Protein AF-0000000078282357 (afdb_homodimer)

Structure (mmCIF, N/CA/C/O backbone):
data_AF-0000000078282357-model_v1
#
loop_
_entity.id
_entity.type
_entity.pdbx_description
1 polymer 'Glycerate dehydrogenase'
#
loop_
_atom_site.group_PDB
_atom_site.id
_atom_site.type_symbol
_atom_site.label_atom_id
_atom_site.label_alt_id
_atom_site.label_comp_id
_atom_site.label_asym_id
_atom_site.label_entity_id
_atom_site.label_seq_id
_atom_site.pdbx_PDB_ins_code
_atom_site.Cartn_x
_atom_site.Cartn_y
_atom_site.Cartn_z
_atom_site.occupancy
_atom_site.B_iso_or_equiv
_atom_site.auth_seq_id
_atom_site.auth_comp_id
_atom_site.auth_asym_id
_atom_site.auth_atom_id
_atom_site.pdbx_PDB_model_num
ATOM 1 N N . MET A 1 1 ? 10.227 41.406 14.859 1 95.12 1 MET A N 1
ATOM 2 C CA . MET A 1 1 ? 8.922 40.812 15.125 1 95.12 1 MET A CA 1
ATOM 3 C C . MET A 1 1 ? 9.062 39.625 16.062 1 95.12 1 MET A C 1
ATOM 5 O O . MET A 1 1 ? 10.016 38.844 15.945 1 95.12 1 MET A O 1
ATOM 9 N N . LYS A 1 2 ? 8.281 39.531 17.188 1 98.5 2 LYS A N 1
ATOM 10 C CA . LYS A 1 2 ? 8.266 38.375 18.078 1 98.5 2 LYS A CA 1
ATOM 11 C C . LYS A 1 2 ? 7.277 37.312 17.594 1 98.5 2 LYS A C 1
ATOM 13 O O . LYS A 1 2 ? 6.098 37.594 17.375 1 98.5 2 LYS A O 1
ATOM 18 N N . ILE A 1 3 ? 7.793 36.094 17.359 1 98.81 3 ILE A N 1
ATOM 19 C CA . ILE A 1 3 ? 7.008 35 16.797 1 98.81 3 ILE A CA 1
ATOM 20 C C . ILE A 1 3 ? 6.93 33.844 17.812 1 98.81 3 ILE A C 1
ATOM 22 O O . ILE A 1 3 ? 7.949 33.438 18.359 1 98.81 3 ILE A O 1
ATOM 26 N N . VAL A 1 4 ? 5.738 33.312 18.062 1 98.94 4 VAL A N 1
ATOM 27 C CA . VAL A 1 4 ? 5.555 32.188 18.969 1 98.94 4 VAL A CA 1
ATOM 28 C C . VAL A 1 4 ? 4.828 31.062 18.234 1 98.94 4 VAL A C 1
ATOM 30 O O . VAL A 1 4 ? 3.766 31.266 17.656 1 98.94 4 VAL A O 1
ATOM 33 N N . VAL A 1 5 ? 5.391 29.875 18.188 1 98.88 5 VAL A N 1
ATOM 34 C CA . VAL A 1 5 ? 4.719 28.641 17.797 1 98.88 5 VAL A CA 1
ATOM 35 C C . VAL A 1 5 ? 4.234 27.906 19.047 1 98.88 5 VAL A C 1
ATOM 37 O O . VAL A 1 5 ? 5.043 27.484 19.875 1 98.88 5 VAL A O 1
ATOM 40 N N . LEU A 1 6 ? 2.98 27.672 19.125 1 98.88 6 LEU A N 1
ATOM 41 C CA . LEU A 1 6 ? 2.389 27.188 20.375 1 98.88 6 LEU A CA 1
ATOM 42 C C . LEU A 1 6 ? 2.49 25.672 20.484 1 98.88 6 LEU A C 1
ATOM 44 O O . LEU A 1 6 ? 2.52 25.125 21.594 1 98.88 6 LEU A O 1
ATOM 48 N N . ASP A 1 7 ? 2.547 24.953 19.406 1 98.56 7 ASP A N 1
ATOM 49 C CA . ASP A 1 7 ? 2.557 23.5 19.391 1 98.56 7 ASP A CA 1
ATOM 50 C C . ASP A 1 7 ? 3.232 22.969 18.125 1 98.56 7 ASP A C 1
ATOM 52 O O . ASP A 1 7 ? 2.584 22.344 17.281 1 98.56 7 ASP A O 1
ATOM 56 N N . GLY A 1 8 ? 4.57 23.031 18.109 1 98.31 8 GLY A N 1
ATOM 57 C CA . GLY A 1 8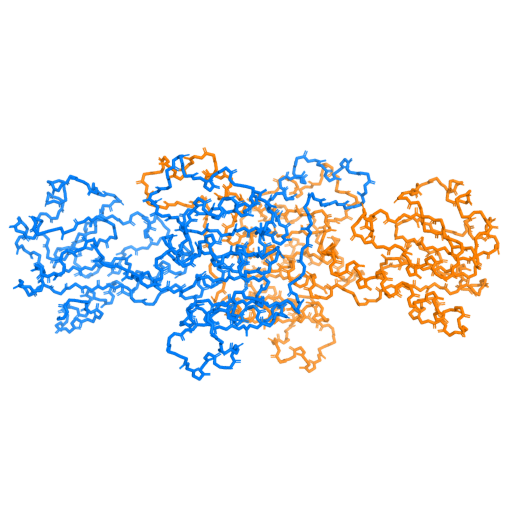 ? 5.328 22.781 16.906 1 98.31 8 GLY A CA 1
ATOM 58 C C . GLY A 1 8 ? 5.773 21.344 16.766 1 98.31 8 GLY A C 1
ATOM 59 O O . GLY A 1 8 ? 6.305 20.938 15.727 1 98.31 8 GLY A O 1
ATOM 60 N N . TYR A 1 9 ? 5.453 20.531 17.734 1 98 9 TYR A N 1
ATOM 61 C CA . TYR A 1 9 ? 6.07 19.203 17.797 1 98 9 TYR A CA 1
ATOM 62 C C . TYR A 1 9 ? 5.648 18.359 16.609 1 98 9 TYR A C 1
ATOM 64 O O . TYR A 1 9 ? 6.488 17.75 15.938 1 98 9 TYR A O 1
ATOM 72 N N . THR A 1 10 ? 4.359 18.25 16.297 1 96.5 10 THR A N 1
ATOM 73 C CA . THR A 1 10 ? 3.877 17.359 15.258 1 96.5 10 THR A CA 1
ATOM 74 C C . THR A 1 10 ? 4.355 17.828 13.883 1 96.5 10 THR A C 1
ATOM 76 O O . THR A 1 10 ? 4.66 17 13.016 1 96.5 10 THR A O 1
ATOM 79 N N . GLU A 1 11 ? 4.48 19.109 13.734 1 97.69 11 GLU A N 1
ATOM 80 C CA . GLU A 1 11 ? 5.02 19.656 12.492 1 97.69 11 GLU A CA 1
ATOM 81 C C . GLU A 1 11 ? 6.508 19.344 12.359 1 97.69 11 GLU A C 1
ATOM 83 O O . GLU A 1 11 ? 6.973 18.953 11.289 1 97.69 11 GLU A O 1
ATOM 88 N N . ASN A 1 12 ? 7.207 19.594 13.367 1 97.75 12 ASN A N 1
ATOM 89 C CA . ASN A 1 12 ? 8.656 19.391 13.383 1 97.75 12 ASN A CA 1
ATOM 90 C C . ASN A 1 12 ? 9.109 18.688 14.664 1 97.75 12 ASN A C 1
ATOM 92 O O . ASN A 1 12 ? 9.594 19.344 15.594 1 97.75 12 ASN A O 1
ATOM 96 N N . PRO A 1 13 ? 9.125 17.359 14.648 1 96.81 13 PRO A N 1
ATOM 97 C CA . PRO A 1 13 ? 9.578 16.625 15.828 1 96.81 13 PRO A CA 1
ATOM 98 C C . PRO A 1 13 ? 11.102 16.562 15.945 1 96.81 13 PRO A C 1
ATOM 100 O O . PRO A 1 13 ? 11.633 15.836 16.797 1 96.81 13 PRO A O 1
ATOM 103 N N . GLY A 1 14 ? 11.781 17.219 15.055 1 96.81 14 GLY A N 1
ATOM 104 C CA . GLY A 1 14 ? 13.234 17.266 15.141 1 96.81 14 GLY A CA 1
ATOM 105 C C . GLY A 1 14 ? 13.922 16.953 13.828 1 96.81 14 GLY A C 1
ATOM 106 O O . GLY A 1 14 ? 15.148 17.016 13.734 1 96.81 14 GLY A O 1
ATOM 107 N N . ASP A 1 15 ? 13.133 16.672 12.805 1 96.81 15 ASP A N 1
ATOM 108 C CA . ASP A 1 15 ? 13.734 16.25 11.547 1 96.81 15 ASP A CA 1
ATOM 109 C C . ASP A 1 15 ? 13.555 17.312 10.469 1 96.81 15 ASP A C 1
ATOM 111 O O . ASP A 1 15 ? 13.836 17.062 9.289 1 96.81 15 ASP A O 1
ATOM 115 N N . LEU A 1 16 ? 13.008 18.469 10.773 1 97.81 16 LEU A N 1
ATOM 116 C CA . LEU A 1 16 ? 12.938 19.672 9.945 1 97.81 16 LEU A CA 1
ATOM 117 C C . LEU A 1 16 ? 13.602 20.844 10.648 1 97.81 16 LEU A C 1
ATOM 119 O O . LEU A 1 16 ? 14.227 20.688 11.695 1 97.81 16 LEU A O 1
ATOM 123 N N . SER A 1 17 ? 13.602 22.047 10.008 1 98.06 17 SER A N 1
ATOM 124 C CA . SER A 1 17 ? 14.234 23.234 10.578 1 98.06 17 SER A CA 1
ATOM 125 C C . SER A 1 17 ? 13.25 24.391 10.688 1 98.06 17 SER A C 1
ATOM 127 O O . SER A 1 17 ? 12.453 24.625 9.773 1 98.06 17 SER A O 1
ATOM 129 N N . TRP A 1 18 ? 13.289 25.062 11.828 1 98.19 18 TRP A N 1
ATOM 130 C CA . TRP A 1 18 ? 12.531 26.297 11.984 1 98.19 18 TRP A CA 1
ATOM 131 C C . TRP A 1 18 ? 13.328 27.5 11.469 1 98.19 18 TRP A C 1
ATOM 133 O O . TRP A 1 18 ? 12.906 28.641 11.641 1 98.19 18 TRP A O 1
ATOM 143 N N . GLY A 1 19 ? 14.453 27.234 10.812 1 98.06 19 GLY A N 1
ATOM 144 C CA . GLY A 1 19 ? 15.391 28.281 10.414 1 98.06 19 GLY A CA 1
ATOM 145 C C . GLY A 1 19 ? 14.75 29.375 9.594 1 98.06 19 GLY A C 1
ATOM 146 O O . GLY A 1 19 ? 15.016 30.562 9.82 1 98.06 19 GLY A O 1
ATOM 147 N N . ASP A 1 20 ? 13.945 29.047 8.656 1 98.06 20 ASP A N 1
ATOM 148 C CA . ASP A 1 20 ? 13.32 30.031 7.793 1 98.06 20 ASP A CA 1
ATOM 149 C C . ASP A 1 20 ? 12.328 30.891 8.578 1 98.06 20 ASP A C 1
ATOM 151 O O . ASP A 1 20 ? 12.164 32.094 8.289 1 98.06 20 ASP A O 1
ATOM 155 N N . MET A 1 21 ? 11.664 30.328 9.555 1 98.12 21 MET A N 1
ATOM 156 C CA . MET A 1 21 ? 10.766 31.094 10.422 1 98.12 21 MET A CA 1
ATOM 157 C C . MET A 1 21 ? 11.562 32.031 11.336 1 98.12 21 MET A C 1
ATOM 159 O O . MET A 1 21 ? 11.172 33.156 11.547 1 98.12 21 MET A O 1
ATOM 163 N N . GLU A 1 22 ? 12.617 31.516 11.82 1 97.81 22 GLU A N 1
ATOM 164 C CA . GLU A 1 22 ? 13.5 32.281 12.695 1 97.81 22 GLU A CA 1
ATOM 165 C C . GLU A 1 22 ? 14.078 33.5 11.977 1 97.81 22 GLU A C 1
ATOM 167 O O . GLU A 1 22 ? 14.336 34.531 12.609 1 97.81 22 GLU A O 1
ATOM 172 N N . ALA A 1 23 ? 14.258 33.344 10.75 1 97.81 23 ALA A N 1
ATOM 173 C CA . ALA A 1 23 ? 14.812 34.438 9.945 1 97.81 23 ALA A CA 1
ATOM 174 C C . ALA A 1 23 ? 13.852 35.625 9.875 1 97.81 23 ALA A C 1
ATOM 176 O O . ALA A 1 23 ? 14.25 36.75 9.547 1 97.81 23 ALA A O 1
ATOM 177 N N . LEU A 1 24 ? 12.633 35.406 10.211 1 97.88 24 LEU A N 1
ATOM 178 C CA . LEU A 1 24 ? 11.617 36.438 10.07 1 97.88 24 LEU A CA 1
ATOM 179 C C . LEU A 1 24 ? 11.469 37.25 11.367 1 97.88 24 LEU A C 1
ATOM 181 O O . LEU A 1 24 ? 10.797 38.281 11.391 1 97.88 24 LEU A O 1
ATOM 185 N N . GLY A 1 25 ? 12.07 36.75 12.492 1 98 25 GLY A N 1
ATOM 186 C CA . GLY A 1 25 ? 11.977 37.438 13.781 1 98 25 GLY A CA 1
ATOM 187 C C . GLY A 1 25 ? 12.477 36.594 14.938 1 98 25 GLY A C 1
ATOM 188 O O . GLY A 1 25 ? 13.117 35.562 14.727 1 98 25 GLY A O 1
ATOM 189 N N . GLU A 1 26 ? 12.227 37.125 16.188 1 98.56 26 GLU A N 1
ATOM 190 C CA . GLU A 1 26 ? 12.539 36.344 17.391 1 98.56 26 GLU A CA 1
ATOM 191 C C . GLU A 1 26 ? 11.539 35.219 17.609 1 98.56 26 GLU A C 1
ATOM 193 O O . GLU A 1 26 ? 10.391 35.469 17.969 1 98.56 26 GLU A O 1
ATOM 198 N N . LEU A 1 27 ? 12.07 34.031 17.438 1 98.69 27 LEU A N 1
ATOM 199 C CA . LEU A 1 27 ? 11.18 32.875 17.391 1 98.69 27 LEU A CA 1
ATOM 200 C C . LEU A 1 27 ? 11.266 32.094 18.688 1 98.69 27 LEU A C 1
ATOM 202 O O . LEU A 1 27 ? 12.367 31.797 19.172 1 98.69 27 LEU A O 1
ATOM 206 N N . THR A 1 28 ? 10.125 31.844 19.312 1 98.81 28 THR A N 1
ATOM 207 C CA . THR A 1 28 ? 9.977 30.859 20.375 1 98.81 28 THR A CA 1
ATOM 208 C C . THR A 1 28 ? 9.062 29.719 19.938 1 98.81 28 THR A C 1
ATOM 210 O O . THR A 1 28 ? 7.945 29.953 19.469 1 98.81 28 THR A O 1
ATOM 213 N N . VAL A 1 29 ? 9.539 28.469 20.016 1 98.75 29 VAL A N 1
ATOM 214 C CA . VAL A 1 29 ? 8.75 27.297 19.625 1 98.75 29 VAL A CA 1
ATOM 215 C C . VAL A 1 29 ? 8.477 26.422 20.844 1 98.75 29 VAL A C 1
ATOM 217 O O . VAL A 1 29 ? 9.406 25.969 21.5 1 98.75 29 VAL A O 1
ATOM 220 N N . TYR A 1 30 ? 7.238 26.266 21.172 1 98.75 30 TYR A N 1
ATOM 221 C CA . TYR A 1 30 ? 6.84 25.25 22.141 1 98.75 30 TYR A CA 1
ATOM 222 C C . TYR A 1 30 ? 6.453 23.953 21.453 1 98.75 30 TYR A C 1
ATOM 224 O O . TYR A 1 30 ? 5.785 23.969 20.406 1 98.75 30 TYR A O 1
ATOM 232 N N . ASP A 1 31 ? 6.902 22.812 21.969 1 98.06 31 ASP A N 1
ATOM 233 C CA . ASP A 1 31 ? 6.508 21.516 21.406 1 98.06 31 ASP A CA 1
ATOM 234 C C . ASP A 1 31 ? 5 21.312 21.516 1 98.06 31 ASP A C 1
ATOM 236 O O . ASP A 1 31 ? 4.355 20.844 20.578 1 98.06 31 ASP A O 1
ATOM 240 N N . ARG A 1 32 ? 4.566 21.672 22.656 1 98.31 32 ARG A N 1
ATOM 241 C CA . ARG A 1 32 ? 3.16 21.5 23.016 1 98.31 32 ARG A CA 1
ATOM 242 C C . ARG A 1 32 ? 2.686 22.625 23.922 1 98.31 32 ARG A C 1
ATOM 244 O O . ARG A 1 32 ? 3.473 23.188 24.688 1 98.31 32 ARG A O 1
ATOM 251 N N . THR A 1 33 ? 1.449 23.016 23.812 1 98.56 33 THR A N 1
ATOM 252 C CA . THR A 1 33 ? 0.721 23.922 24.703 1 98.56 33 THR A CA 1
ATOM 253 C C . THR A 1 33 ? -0.643 23.328 25.062 1 98.56 33 THR A C 1
ATOM 255 O O . THR A 1 33 ? -1.241 22.609 24.266 1 98.56 33 THR A O 1
ATOM 258 N N . SER A 1 34 ? -1.075 23.625 26.281 1 97.69 34 SER A N 1
ATOM 259 C CA . SER A 1 34 ? -2.342 23.078 26.766 1 97.69 34 SER A CA 1
ATOM 260 C C . SER A 1 34 ? -3.488 23.438 25.828 1 97.69 34 SER A C 1
ATOM 262 O O . SER A 1 34 ? -3.561 24.578 25.344 1 97.69 34 SER A O 1
ATOM 264 N N . LEU A 1 35 ? -4.328 22.5 25.641 1 96.62 35 LEU A N 1
ATOM 265 C CA . LEU A 1 35 ? -5.508 22.734 24.828 1 96.62 35 LEU A CA 1
ATOM 266 C C . LEU A 1 35 ? -6.656 23.281 25.656 1 96.62 35 LEU A C 1
ATOM 268 O O . LEU A 1 35 ? -7.645 23.781 25.109 1 96.62 35 LEU A O 1
ATOM 272 N N . THR A 1 36 ? -6.473 23.25 26.984 1 96.56 36 THR A N 1
ATOM 273 C CA . THR A 1 36 ? -7.594 23.594 27.844 1 96.56 36 THR A CA 1
ATOM 274 C C . THR A 1 36 ? -7.203 24.703 28.828 1 96.56 36 THR A C 1
ATOM 276 O O . THR A 1 36 ? -8.07 25.391 29.375 1 96.56 36 THR A O 1
ATOM 279 N N . ASP A 1 37 ? -5.973 24.891 29.094 1 98.12 37 ASP A N 1
ATOM 280 C CA . ASP A 1 37 ? -5.496 25.938 30 1 98.12 37 ASP A CA 1
ATOM 281 C C . ASP A 1 37 ? -5.141 27.203 29.234 1 98.12 37 ASP A C 1
ATOM 283 O O . ASP A 1 37 ? -3.99 27.406 28.844 1 98.12 37 ASP A O 1
ATOM 287 N N . MET A 1 38 ? -6.059 28.109 29.234 1 98.06 38 MET A N 1
ATOM 288 C CA . MET A 1 38 ? -5.875 29.328 28.438 1 98.06 38 MET A CA 1
ATOM 289 C C . MET A 1 38 ? -4.852 30.25 29.094 1 98.06 38 MET A C 1
ATOM 291 O O . MET A 1 38 ? -4.203 31.047 28.406 1 98.06 38 MET A O 1
ATOM 295 N N . GLN A 1 39 ? -4.75 30.172 30.359 1 98.56 39 GLN A N 1
ATOM 296 C CA . GLN A 1 39 ? -3.725 30.984 31 1 98.56 39 GLN A CA 1
ATOM 297 C C . GLN A 1 39 ? -2.332 30.609 30.5 1 98.56 39 GLN A C 1
ATOM 299 O O . GLN A 1 39 ? -1.483 31.469 30.297 1 98.56 39 GLN A O 1
ATOM 304 N N . GLU A 1 40 ? -2.088 29.312 30.359 1 98.75 40 GLU A N 1
ATOM 305 C CA . GLU A 1 40 ? -0.814 28.891 29.781 1 98.75 40 GLU A CA 1
ATOM 306 C C . GLU A 1 40 ? -0.626 29.438 28.375 1 98.75 40 GLU A C 1
ATOM 308 O O . GLU A 1 40 ? 0.464 29.891 28.031 1 98.75 40 GLU A O 1
ATOM 313 N N . VAL A 1 41 ? -1.677 29.359 27.578 1 98.88 41 VAL A N 1
ATOM 314 C CA . VAL A 1 41 ? -1.642 29.875 26.203 1 98.88 41 VAL A CA 1
ATOM 315 C C . VAL A 1 41 ? -1.273 31.344 26.219 1 98.88 41 VAL A C 1
ATOM 317 O O . VAL A 1 41 ? -0.37 31.781 25.5 1 98.88 41 VAL A O 1
ATOM 320 N N . ILE A 1 42 ? -1.895 32.125 27.109 1 98.81 42 ILE A N 1
ATOM 321 C CA . ILE A 1 42 ? -1.697 33.562 27.219 1 98.81 42 ILE A CA 1
ATOM 322 C C . ILE A 1 42 ? -0.262 33.875 27.656 1 98.81 42 ILE A C 1
ATOM 324 O O . ILE A 1 42 ? 0.414 34.719 27.062 1 98.81 42 ILE A O 1
ATOM 328 N N . ASP A 1 43 ? 0.199 33.125 28.656 1 98.81 43 ASP A N 1
ATOM 329 C CA . ASP A 1 43 ? 1.545 33.344 29.188 1 98.81 43 ASP A CA 1
ATOM 330 C C . ASP A 1 43 ? 2.6 33.031 28.109 1 98.81 43 ASP A C 1
ATOM 332 O O . ASP A 1 43 ? 3.607 33.75 28.031 1 98.81 43 ASP A O 1
ATOM 336 N N . ARG A 1 44 ? 2.332 32.062 27.312 1 98.81 44 ARG A N 1
ATOM 337 C CA . ARG A 1 44 ? 3.305 31.672 26.297 1 98.81 44 ARG A CA 1
ATOM 338 C C . ARG A 1 44 ? 3.305 32.625 25.125 1 98.81 44 ARG A C 1
ATOM 340 O O . ARG A 1 44 ? 4.352 32.875 24.516 1 98.81 44 ARG A O 1
ATOM 347 N N . ILE A 1 45 ? 2.191 33.125 24.812 1 98.81 45 ILE A N 1
ATOM 348 C CA . ILE A 1 45 ? 2.133 34.125 23.766 1 98.81 45 ILE A CA 1
ATOM 349 C C . ILE A 1 45 ? 2.836 35.406 24.234 1 98.81 45 ILE A C 1
ATOM 351 O O . ILE A 1 45 ? 3.668 35.969 23.531 1 98.81 45 ILE A O 1
ATOM 355 N N . GLY A 1 46 ? 2.473 35.844 25.484 1 97.75 46 GLY A N 1
ATOM 356 C CA . GLY A 1 46 ? 3.066 37.062 26.047 1 97.75 46 GLY A CA 1
ATOM 357 C C . GLY A 1 46 ? 2.83 38.281 25.188 1 97.75 46 GLY A C 1
ATOM 358 O O . GLY A 1 46 ? 1.685 38.625 24.891 1 97.75 46 GLY A O 1
ATOM 359 N N . ASP A 1 47 ? 3.865 38.906 24.719 1 98.19 47 ASP A N 1
ATOM 360 C CA . ASP A 1 47 ? 3.764 40.125 23.906 1 98.19 47 ASP A CA 1
ATOM 361 C C . ASP A 1 47 ? 4.137 39.844 22.453 1 98.19 47 ASP A C 1
ATOM 363 O O . ASP A 1 47 ? 4.621 40.75 21.766 1 98.19 47 ASP A O 1
ATOM 367 N N . ALA A 1 48 ? 3.951 38.625 21.969 1 98.56 48 ALA A N 1
ATOM 368 C CA . ALA A 1 48 ? 4.297 38.25 20.594 1 98.56 48 ALA A CA 1
ATOM 369 C C . ALA A 1 48 ? 3.443 39 19.578 1 98.56 48 ALA A C 1
ATOM 371 O O . ALA A 1 48 ? 2.273 39.281 19.844 1 98.56 48 ALA A O 1
ATOM 372 N N . ASP A 1 49 ? 4.051 39.25 18.438 1 98.5 49 ASP A N 1
ATOM 373 C CA . ASP A 1 49 ? 3.371 39.875 17.312 1 98.5 49 ASP A CA 1
ATOM 374 C C . ASP A 1 49 ? 2.66 38.844 16.453 1 98.5 49 ASP A C 1
ATOM 376 O O . ASP A 1 49 ? 1.566 39.094 15.945 1 98.5 49 ASP A O 1
ATOM 380 N N . ALA A 1 50 ? 3.32 37.719 16.234 1 98.88 50 ALA A N 1
ATOM 381 C CA . ALA A 1 50 ? 2.824 36.625 15.406 1 98.88 50 ALA A CA 1
ATOM 382 C C . ALA A 1 50 ? 2.686 35.344 16.219 1 98.88 50 ALA A C 1
ATOM 384 O O . ALA A 1 50 ? 3.607 34.969 16.953 1 98.88 50 ALA A O 1
ATOM 385 N N . VAL A 1 51 ? 1.535 34.75 16.109 1 98.94 51 VAL A N 1
ATOM 386 C CA . VAL A 1 51 ? 1.255 33.5 16.812 1 98.94 51 VAL A CA 1
ATOM 387 C C . VAL A 1 51 ? 0.937 32.406 15.805 1 98.94 51 VAL A C 1
ATOM 389 O O . VAL A 1 51 ? 0.064 32.562 14.945 1 98.94 51 VAL A O 1
ATOM 392 N N . ILE A 1 52 ? 1.652 31.297 15.867 1 98.81 52 ILE A N 1
ATOM 393 C CA . ILE A 1 52 ? 1.47 30.141 15 1 98.81 52 ILE A CA 1
ATOM 394 C C . ILE A 1 52 ? 0.931 28.969 15.82 1 98.81 52 ILE A C 1
AT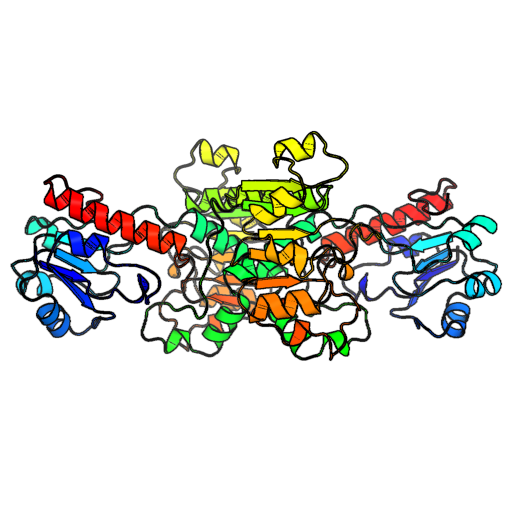OM 396 O O . ILE A 1 52 ? 1.427 28.688 16.906 1 98.81 52 ILE A O 1
ATOM 400 N N . THR A 1 53 ? -0.115 28.312 15.344 1 98.81 53 THR A N 1
ATOM 401 C CA . THR A 1 53 ? -0.74 27.219 16.078 1 98.81 53 THR A CA 1
ATOM 402 C C . THR A 1 53 ? -1.171 26.109 15.141 1 98.81 53 THR A C 1
ATOM 404 O O . THR A 1 53 ? -1.356 26.328 13.938 1 98.81 53 THR A O 1
ATOM 407 N N . ASN A 1 54 ? -1.223 24.906 15.648 1 97.94 54 ASN A N 1
ATOM 408 C CA . ASN A 1 54 ? -1.82 23.766 14.961 1 97.94 54 ASN A CA 1
ATOM 409 C C . ASN A 1 54 ? -3.139 23.344 15.609 1 97.94 54 ASN A C 1
ATOM 411 O O . ASN A 1 54 ? -4.203 23.5 15.008 1 97.94 54 ASN A O 1
ATOM 415 N N . LYS A 1 55 ? -3.078 23 16.922 1 97.62 55 LYS A N 1
ATOM 416 C CA . LYS A 1 55 ? -4.285 22.547 17.594 1 97.62 55 LYS A CA 1
ATOM 417 C C . LYS A 1 55 ? -4.578 23.375 18.828 1 97.62 55 LYS A C 1
ATOM 419 O O . LYS A 1 55 ? -5.676 23.312 19.391 1 97.62 55 LYS A O 1
ATOM 424 N N . THR A 1 56 ? -3.645 24.156 19.328 1 98.44 56 THR A N 1
ATOM 425 C CA . THR A 1 56 ? -3.881 25.016 20.484 1 98.44 56 THR A CA 1
ATOM 426 C C . THR A 1 56 ? -4.945 26.062 20.172 1 98.44 56 THR A C 1
ATOM 428 O O . THR A 1 56 ? -4.82 26.812 19.203 1 98.44 56 THR A O 1
ATOM 431 N N . PRO A 1 57 ? -5.934 26.188 21 1 98.5 57 PRO A N 1
ATOM 432 C CA . PRO A 1 57 ? -7.043 27.094 20.688 1 98.5 57 PRO A CA 1
ATOM 433 C C . PRO A 1 57 ? -6.691 28.562 20.922 1 98.5 57 PRO A C 1
ATOM 435 O O . PRO A 1 57 ? -5.961 28.875 21.859 1 98.5 57 PRO A O 1
ATOM 438 N N . LEU A 1 58 ? -7.211 29.453 20.125 1 98.75 58 LEU A N 1
ATOM 439 C CA . LEU A 1 58 ? -7.133 30.906 20.266 1 98.75 58 LEU A CA 1
ATOM 440 C C . LEU A 1 58 ? -8.523 31.516 20.312 1 98.75 58 LEU A C 1
ATOM 442 O O . LEU A 1 58 ? -8.938 32.188 19.359 1 98.75 58 LEU A O 1
ATOM 446 N N . PRO A 1 59 ? -9.18 31.266 21.453 1 98.56 59 PRO A N 1
ATOM 447 C CA . PRO A 1 59 ? -10.5 31.891 21.609 1 98.56 59 PRO A CA 1
ATOM 448 C C . PRO A 1 59 ? -10.43 33.375 21.906 1 98.56 59 PRO A C 1
ATOM 450 O O . PRO A 1 59 ? -9.336 33.938 22.047 1 98.56 59 PRO A O 1
ATOM 453 N N . LYS A 1 60 ? -11.531 34 22.016 1 98.44 60 LYS A N 1
ATOM 454 C CA . LYS A 1 60 ? -11.633 35.438 22.25 1 98.44 60 LYS A CA 1
ATOM 455 C C . LYS A 1 60 ? -10.82 35.844 23.484 1 98.44 60 LYS A C 1
ATOM 457 O O . LYS A 1 60 ? -10.195 36.906 23.484 1 98.44 60 LYS A O 1
ATOM 462 N N . GLU A 1 61 ? -10.867 35 24.484 1 98.38 61 GLU A N 1
ATOM 463 C CA . GLU A 1 61 ? -10.18 35.312 25.734 1 98.38 61 GLU A CA 1
ATOM 464 C C . GLU A 1 61 ? -8.688 35.5 25.516 1 98.38 61 GLU A C 1
ATOM 466 O O . GLU A 1 61 ? -8.062 36.344 26.156 1 98.38 61 GLU A O 1
ATOM 471 N N . VAL A 1 62 ? -8.117 34.75 24.625 1 98.69 62 VAL A N 1
ATOM 472 C CA . VAL A 1 62 ? -6.691 34.844 24.344 1 98.69 62 VAL A CA 1
ATOM 473 C C . VAL A 1 62 ? -6.395 36.156 23.625 1 98.69 62 VAL A C 1
ATOM 475 O O . VAL A 1 62 ? -5.438 36.844 23.953 1 98.69 62 VAL A O 1
ATOM 478 N N . PHE A 1 63 ? -7.195 36.594 22.656 1 98.5 63 PHE A N 1
ATOM 479 C CA . PHE A 1 63 ? -7.023 37.844 21.938 1 98.5 63 PHE A CA 1
ATOM 480 C C . PHE A 1 63 ? -7.172 39.031 22.875 1 98.5 63 PHE A C 1
ATOM 482 O O . PHE A 1 63 ? -6.484 40.031 22.703 1 98.5 63 PHE A O 1
ATOM 489 N N . ASP A 1 64 ? -8.078 38.875 23.812 1 98.12 64 ASP A N 1
ATOM 490 C CA . ASP A 1 64 ? -8.312 39.969 24.781 1 98.12 64 ASP A CA 1
ATOM 491 C C . ASP A 1 64 ? -7.102 40.156 25.688 1 98.12 64 ASP A C 1
ATOM 493 O O . ASP A 1 64 ? -6.785 41.312 26.062 1 98.12 64 ASP A O 1
ATOM 497 N N . ALA A 1 65 ? -6.527 39.125 26 1 98.44 65 ALA A N 1
ATOM 498 C CA . ALA A 1 65 ? -5.414 39.188 26.938 1 98.44 65 ALA A CA 1
ATOM 499 C C . ALA A 1 65 ? -4.113 39.531 26.234 1 98.44 65 ALA A C 1
ATOM 501 O O . ALA A 1 65 ? -3.232 40.156 26.828 1 98.44 65 ALA A O 1
ATOM 502 N N . CYS A 1 66 ? -3.932 39.125 25.047 1 98.31 66 CYS A N 1
ATOM 503 C CA . CYS A 1 66 ? -2.709 39.344 24.281 1 98.31 66 CYS A CA 1
ATOM 504 C C . CYS A 1 66 ? -2.926 40.375 23.172 1 98.31 66 CYS A C 1
ATOM 506 O O . CYS A 1 66 ? -3.039 40 22 1 98.31 66 CYS A O 1
ATOM 508 N N . ARG A 1 67 ? -2.738 41.562 23.453 1 97.12 67 ARG A N 1
ATOM 509 C CA . ARG A 1 67 ? -3.182 42.656 22.594 1 97.12 67 ARG A CA 1
ATOM 510 C C . ARG A 1 67 ? -2.127 43 21.531 1 97.12 67 ARG A C 1
ATOM 512 O O . ARG A 1 67 ? -2.41 43.688 20.578 1 97.12 67 ARG A O 1
ATOM 519 N N . ASN A 1 68 ? -0.979 42.406 21.688 1 98 68 ASN A N 1
ATOM 520 C CA . ASN A 1 68 ? 0.096 42.688 20.734 1 98 68 ASN A CA 1
ATOM 521 C C . ASN A 1 68 ? -0.035 41.844 19.469 1 98 68 ASN A C 1
ATOM 523 O O . ASN A 1 68 ? 0.63 42.125 18.469 1 98 68 ASN A O 1
ATOM 527 N N . ILE A 1 69 ? -0.894 40.812 19.469 1 98.75 69 ILE A N 1
ATOM 528 C CA . ILE A 1 69 ? -1.021 39.906 18.328 1 98.75 69 ILE A CA 1
ATOM 529 C C . ILE A 1 69 ? -1.427 40.688 17.094 1 98.75 69 ILE A C 1
ATOM 531 O O . ILE A 1 69 ? -2.414 41.438 17.109 1 98.75 69 ILE A O 1
ATOM 535 N N . ARG A 1 70 ? -0.644 40.5 16.031 1 98.5 70 ARG A N 1
ATOM 536 C CA . ARG A 1 70 ? -0.934 41.156 14.773 1 98.5 70 ARG A CA 1
ATOM 537 C C . ARG A 1 70 ? -1.142 40.156 13.656 1 98.5 70 ARG A C 1
ATOM 539 O O . ARG A 1 70 ? -1.67 40.5 12.594 1 98.5 70 ARG A O 1
ATOM 546 N N . TYR A 1 71 ? -0.794 38.875 13.875 1 98.69 71 TYR A N 1
ATOM 547 C CA . TYR A 1 71 ? -0.847 37.812 12.875 1 98.69 71 TYR A CA 1
ATOM 548 C C . TYR A 1 71 ? -1.072 36.438 13.531 1 98.69 71 TYR A C 1
ATOM 550 O O . TYR A 1 71 ? -0.5 36.156 14.586 1 98.69 71 TYR A O 1
ATOM 558 N N . VAL A 1 72 ? -1.952 35.656 12.922 1 98.94 72 VAL A N 1
ATOM 559 C CA . VAL A 1 72 ? -2.121 34.281 13.344 1 98.94 72 VAL A CA 1
ATOM 560 C C . VAL A 1 72 ? -1.915 33.344 12.156 1 98.94 72 VAL A C 1
ATOM 562 O O . VAL A 1 72 ? -2.561 33.5 11.117 1 98.94 72 VAL A O 1
ATOM 565 N N . GLY A 1 73 ? -0.979 32.438 12.266 1 98.81 73 GLY A N 1
ATOM 566 C CA . GLY A 1 73 ? -0.791 31.375 11.297 1 98.81 73 GLY A CA 1
ATOM 567 C C . GLY A 1 73 ? -1.235 30.031 11.82 1 98.81 73 GLY A C 1
ATOM 568 O O . GLY A 1 73 ? -0.892 29.641 12.938 1 98.81 73 GLY A O 1
ATOM 569 N N . VAL A 1 74 ? -2.014 29.312 11.039 1 98.62 74 VAL A N 1
ATOM 570 C CA . VAL A 1 74 ? -2.447 27.969 11.406 1 98.62 74 VAL A CA 1
ATOM 571 C C . VAL A 1 74 ? -1.646 26.938 10.609 1 98.62 74 VAL A C 1
ATOM 573 O O . VAL A 1 74 ? -1.597 26.984 9.383 1 98.62 74 VAL A O 1
ATOM 576 N N . LEU A 1 75 ? -1.053 26 11.32 1 98.12 75 LEU A N 1
ATOM 577 C CA . LEU A 1 75 ? -0.282 24.938 10.695 1 98.12 75 LEU A CA 1
ATOM 578 C C . LEU A 1 75 ? -1.19 23.781 10.258 1 98.12 75 LEU A C 1
ATOM 580 O O . LEU A 1 75 ? -0.937 22.625 10.594 1 98.12 75 LEU A O 1
ATOM 584 N N . ALA A 1 76 ? -2.285 24.078 9.523 1 96.56 76 ALA A N 1
ATOM 585 C CA . ALA A 1 76 ? -3.264 23.141 9 1 96.56 76 ALA A CA 1
ATOM 586 C C . ALA A 1 76 ? -4.184 23.797 7.98 1 96.56 76 ALA A C 1
ATOM 588 O O . ALA A 1 76 ? -4.176 25.031 7.836 1 96.56 76 ALA A O 1
ATOM 589 N N . THR A 1 77 ? -4.895 23 7.297 1 92.81 77 THR A N 1
ATOM 590 C CA . THR A 1 77 ? -5.93 23.531 6.41 1 92.81 77 THR A CA 1
ATOM 591 C C . THR A 1 77 ? -7.121 24.047 7.215 1 92.81 77 THR A C 1
ATOM 593 O O . THR A 1 77 ? -7.648 25.109 6.93 1 92.81 77 THR A O 1
ATOM 596 N N . GLY A 1 78 ? -7.578 23.219 8.148 1 90.38 78 GLY A N 1
ATOM 597 C CA . GLY A 1 78 ? -8.633 23.656 9.047 1 90.38 78 GLY A CA 1
ATOM 598 C C . GLY A 1 78 ? -8.18 24.719 10.031 1 90.38 78 GLY A C 1
ATOM 599 O O . GLY A 1 78 ? -7.023 24.703 10.469 1 90.38 78 GLY A O 1
ATOM 600 N N . TYR A 1 79 ? -9.055 25.641 10.391 1 95 79 TYR A N 1
ATOM 601 C CA . TYR A 1 79 ? -8.664 26.734 11.258 1 95 79 TYR A CA 1
ATOM 602 C C . TYR A 1 79 ? -9.688 26.953 12.359 1 95 79 TYR A C 1
ATOM 604 O O . TYR A 1 79 ? -9.828 28.062 12.883 1 95 79 TYR A O 1
ATOM 612 N N . ASN A 1 80 ? -10.383 25.859 12.703 1 91.5 80 ASN A N 1
ATOM 613 C CA . ASN A 1 80 ? -11.477 25.953 13.672 1 91.5 80 ASN A CA 1
ATOM 614 C C . ASN A 1 80 ? -10.969 26.266 15.07 1 91.5 80 ASN A C 1
ATOM 616 O O . ASN A 1 80 ? -11.734 26.672 15.945 1 91.5 80 ASN A O 1
ATOM 620 N N . VAL A 1 81 ? -9.766 26.125 15.297 1 96.69 81 VAL A N 1
ATOM 621 C CA . VAL A 1 81 ? -9.18 26.312 16.625 1 96.69 81 VAL A CA 1
ATOM 622 C C . VAL A 1 81 ? -9.031 27.812 16.906 1 96.69 81 VAL A C 1
ATOM 624 O O . VAL A 1 81 ? -8.781 28.219 18.047 1 96.69 81 VAL A O 1
ATOM 627 N N . VAL A 1 82 ? -9.219 28.703 15.945 1 98.56 82 VAL A N 1
ATOM 628 C CA . VAL A 1 82 ? -9.039 30.141 16.078 1 98.56 82 VAL A CA 1
ATOM 629 C C . VAL A 1 82 ? -10.391 30.844 15.992 1 98.56 82 VAL A C 1
ATOM 631 O O . VAL A 1 82 ? -11.211 30.531 15.125 1 98.56 82 VAL A O 1
ATOM 634 N N . ASP A 1 83 ? -10.664 31.703 16.922 1 98.56 83 ASP A N 1
ATOM 635 C CA . ASP A 1 83 ? -11.812 32.594 16.797 1 98.56 83 ASP A CA 1
ATOM 636 C C . ASP A 1 83 ? -11.602 33.625 15.695 1 98.56 83 ASP A C 1
ATOM 638 O O . ASP A 1 83 ? -11.211 34.781 15.977 1 98.56 83 ASP A O 1
ATOM 642 N N . VAL A 1 84 ? -11.945 33.25 14.516 1 98.25 84 VAL A N 1
ATOM 643 C CA . VAL A 1 84 ? -11.602 34.062 13.359 1 98.25 84 VAL A CA 1
ATOM 644 C C . VAL A 1 84 ? -12.445 35.312 13.352 1 98.25 84 VAL A C 1
ATOM 646 O O . VAL A 1 84 ? -12.031 36.344 12.797 1 98.25 84 VAL A O 1
ATOM 649 N N . ASP A 1 85 ? -13.602 35.375 13.93 1 97.94 85 ASP A N 1
ATOM 650 C CA . ASP A 1 85 ? -14.43 36.562 14 1 97.94 85 ASP A CA 1
ATOM 651 C C . ASP A 1 85 ? -13.773 37.656 14.859 1 97.94 85 ASP A C 1
ATOM 653 O O . ASP A 1 85 ? -13.664 38.781 14.445 1 97.94 85 ASP A O 1
ATOM 657 N N . THR A 1 86 ? -13.352 37.25 16 1 98.19 86 THR A N 1
ATOM 658 C CA . THR A 1 86 ? -12.656 38.156 16.891 1 98.19 86 THR A CA 1
ATOM 659 C C . THR A 1 86 ? -11.398 38.719 16.219 1 98.19 86 THR A C 1
ATOM 661 O O . THR A 1 86 ? -11.125 39.906 16.266 1 98.19 86 THR A O 1
ATOM 664 N N . ALA A 1 87 ? -10.609 37.812 15.609 1 98.62 87 ALA A N 1
ATOM 665 C CA . ALA A 1 87 ? -9.398 38.219 14.906 1 98.62 87 ALA A CA 1
ATOM 666 C C . ALA A 1 87 ? -9.719 39.25 13.82 1 98.62 87 ALA A C 1
ATOM 668 O O . ALA A 1 87 ? -9.023 40.281 13.695 1 98.62 87 ALA A O 1
ATOM 669 N N . ARG A 1 88 ? -10.742 39 13.07 1 98.12 88 ARG A N 1
ATOM 670 C CA . ARG A 1 88 ? -11.164 39.906 12 1 98.12 88 ARG A CA 1
ATOM 671 C C . ARG A 1 88 ? -11.531 41.281 12.555 1 98.12 88 ARG A C 1
ATOM 673 O O . ARG A 1 88 ? -11.109 42.312 12.016 1 98.12 88 ARG A O 1
ATOM 680 N N . GLU A 1 89 ? -12.289 41.281 13.586 1 97.69 89 GLU A N 1
ATOM 681 C CA . GLU A 1 89 ? -12.727 42.531 14.219 1 97.69 89 GLU A CA 1
ATOM 682 C C . GLU A 1 89 ? -11.531 43.375 14.68 1 97.69 89 GLU A C 1
ATOM 684 O O . GLU A 1 89 ? -11.594 44.594 14.68 1 97.69 89 GLU A O 1
ATOM 689 N N . ARG A 1 90 ? -10.508 42.75 15.008 1 97.31 90 ARG A N 1
ATOM 690 C CA . ARG A 1 90 ? -9.32 43.438 15.516 1 97.31 90 ARG A CA 1
ATOM 691 C C . ARG A 1 90 ? -8.336 43.75 14.391 1 97.31 90 ARG A C 1
ATOM 693 O O . ARG A 1 90 ? -7.242 44.25 14.633 1 97.31 90 ARG A O 1
ATOM 700 N N . GLY A 1 91 ? -8.711 43.312 13.18 1 97.44 91 GLY A N 1
ATOM 701 C CA . GLY A 1 91 ? -7.855 43.531 12.031 1 97.44 91 GLY A CA 1
ATOM 702 C C . GLY A 1 91 ? -6.664 42.594 11.961 1 97.44 91 GLY A C 1
ATOM 703 O O . GLY A 1 91 ? -5.637 42.938 11.375 1 97.44 91 GLY A O 1
ATOM 704 N N . ILE A 1 92 ? -6.73 41.5 12.625 1 98.5 92 ILE A N 1
ATOM 705 C CA . ILE A 1 92 ? -5.66 40.5 12.656 1 98.5 92 ILE A CA 1
ATOM 706 C C . ILE A 1 92 ? -5.906 39.438 11.594 1 98.5 92 ILE A C 1
ATOM 708 O O . ILE A 1 92 ? -6.859 38.656 11.688 1 98.5 92 ILE A O 1
ATOM 712 N N . PRO A 1 93 ? -5.039 39.312 10.531 1 98.69 93 PRO A N 1
ATOM 713 C CA . PRO A 1 93 ? -5.227 38.219 9.555 1 98.69 93 PRO A CA 1
ATOM 714 C C . PRO A 1 93 ? -4.934 36.844 10.133 1 98.69 93 PRO A C 1
ATOM 716 O O . PRO A 1 93 ? -3.992 36.688 10.914 1 98.69 93 PRO A O 1
ATOM 719 N N . VAL A 1 94 ? -5.797 35.906 9.867 1 98.81 94 VAL A N 1
ATOM 720 C CA . VAL A 1 94 ? -5.586 34.5 10.133 1 98.81 94 VAL A CA 1
ATOM 721 C C . VAL A 1 94 ? -5.305 33.75 8.82 1 98.81 94 VAL A C 1
ATOM 723 O O . VAL A 1 94 ? -6.133 33.781 7.906 1 98.81 94 VAL A O 1
ATOM 726 N N . CYS A 1 95 ? -4.059 33.219 8.703 1 98.69 95 CYS A N 1
ATOM 727 C CA . CYS A 1 95 ? -3.627 32.531 7.488 1 98.69 95 CYS A CA 1
ATOM 728 C C . CYS A 1 95 ? -3.477 31.047 7.73 1 98.69 95 CYS A C 1
ATOM 730 O O . CYS A 1 95 ? -2.932 30.625 8.758 1 98.69 95 CYS A O 1
ATOM 732 N N . ASN A 1 96 ? -4.055 30.234 6.883 1 98 96 ASN A N 1
ATOM 733 C CA . ASN A 1 96 ? -3.928 28.781 7.02 1 98 96 ASN A CA 1
ATOM 734 C C . ASN A 1 96 ? -3.027 28.188 5.941 1 98 96 ASN A C 1
ATOM 736 O O . ASN A 1 96 ? -2.268 28.906 5.293 1 98 96 ASN A O 1
ATOM 740 N N . ILE A 1 97 ? -2.939 26.828 5.906 1 97.25 97 ILE A N 1
ATOM 741 C CA . ILE A 1 97 ? -2.172 26.062 4.922 1 97.25 97 ILE A CA 1
ATOM 742 C C . ILE A 1 97 ? -3.121 25.375 3.955 1 97.25 97 ILE A C 1
ATOM 744 O O . ILE A 1 97 ? -3.596 24.266 4.23 1 97.25 97 ILE A O 1
ATOM 748 N N . PRO A 1 98 ? -3.438 25.875 2.781 1 90.75 98 PRO A N 1
ATOM 749 C CA . PRO A 1 98 ? -4.477 25.312 1.916 1 90.75 98 PRO A CA 1
ATOM 750 C C . PRO A 1 98 ? -4.074 23.969 1.313 1 90.75 98 PRO A C 1
ATOM 752 O O . PRO A 1 98 ? -4.824 23 1.409 1 90.75 98 PRO A O 1
ATOM 755 N N . THR A 1 99 ? -3.1 23.781 0.42 1 91.12 99 THR A N 1
ATOM 756 C CA . THR A 1 99 ? -2.775 22.531 -0.285 1 91.12 99 THR A CA 1
ATOM 757 C C . THR A 1 99 ? -1.321 22.141 -0.043 1 91.12 99 THR A C 1
ATOM 759 O O . THR A 1 99 ? -0.403 22.812 -0.524 1 91.12 99 THR A O 1
ATOM 762 N N . TYR A 1 100 ? -1.154 21.141 0.767 1 96 100 TYR A N 1
ATOM 763 C CA . TYR A 1 100 ? 0.22 20.719 1.02 1 96 100 TYR A CA 1
ATOM 764 C C . TYR A 1 100 ? 0.347 19.203 0.966 1 96 100 TYR A C 1
ATOM 766 O O . TYR A 1 100 ? 1.456 18.672 0.879 1 96 100 TYR A O 1
ATOM 774 N N . GLY A 1 101 ? -0.783 18.484 1.048 1 96.56 101 GLY A N 1
ATOM 775 C CA . GLY A 1 101 ? -0.688 17.047 1.287 1 96.56 101 GLY A CA 1
ATOM 776 C C . GLY A 1 101 ? -1.429 16.219 0.255 1 96.56 101 GLY A C 1
ATOM 777 O O . GLY A 1 101 ? -1.753 15.062 0.501 1 96.56 101 GLY A O 1
ATOM 778 N N . THR A 1 102 ? -1.691 16.812 -0.972 1 97.44 102 THR A N 1
ATOM 779 C CA . THR A 1 102 ? -2.486 16.109 -1.979 1 97.44 102 THR A CA 1
ATOM 780 C C . THR A 1 102 ? -1.866 14.758 -2.322 1 97.44 102 THR A C 1
ATOM 782 O O . THR A 1 102 ? -2.523 13.727 -2.215 1 97.44 102 THR A O 1
ATOM 785 N N . ALA A 1 103 ? -0.574 14.75 -2.635 1 98.38 103 ALA A N 1
ATOM 786 C CA . ALA A 1 103 ? 0.105 13.516 -3.035 1 98.38 103 ALA A CA 1
ATOM 787 C C . ALA A 1 103 ? 0.178 12.531 -1.877 1 98.38 103 ALA A C 1
ATOM 789 O O . ALA A 1 103 ? -0.117 11.344 -2.045 1 98.38 103 ALA A O 1
ATOM 790 N N . ALA A 1 104 ? 0.502 13.047 -0.682 1 98.56 104 ALA A N 1
ATOM 791 C CA . ALA A 1 104 ? 0.686 12.188 0.488 1 98.56 104 ALA A CA 1
ATOM 792 C C . ALA A 1 104 ? -0.631 11.539 0.905 1 98.56 104 ALA A C 1
ATOM 794 O O . ALA A 1 104 ? -0.673 10.344 1.203 1 98.56 104 ALA A O 1
ATOM 795 N N . VAL A 1 105 ? -1.669 12.312 0.921 1 98.62 105 VAL A N 1
ATOM 796 C CA . VAL A 1 105 ? -2.957 11.82 1.398 1 98.62 105 VAL A CA 1
ATOM 797 C C . VAL A 1 105 ? -3.531 10.82 0.394 1 98.62 105 VAL A C 1
ATOM 799 O O . VAL A 1 105 ? -4.094 9.797 0.781 1 98.62 105 VAL A O 1
ATOM 802 N N . GLY A 1 106 ? -3.418 11.094 -0.952 1 98.88 106 GLY A N 1
ATOM 803 C CA . GLY A 1 106 ? -3.818 10.125 -1.963 1 98.88 106 GLY A CA 1
ATOM 804 C C . GLY A 1 106 ? -3.039 8.828 -1.89 1 98.88 106 GLY A C 1
ATOM 805 O O . GLY A 1 106 ? -3.623 7.746 -1.954 1 98.88 106 GLY A O 1
ATOM 806 N N . GLN A 1 107 ? -1.705 8.938 -1.727 1 98.94 107 GLN A N 1
ATOM 807 C CA . GLN A 1 107 ? -0.83 7.785 -1.553 1 98.94 107 GLN A CA 1
ATOM 808 C C . GLN A 1 107 ? -1.261 6.941 -0.355 1 98.94 107 GLN A C 1
ATOM 810 O O . GLN A 1 107 ? -1.306 5.715 -0.438 1 98.94 107 GLN A O 1
ATOM 815 N N . PHE A 1 108 ? -1.618 7.598 0.707 1 98.94 108 PHE A N 1
ATOM 816 C CA . PHE A 1 108 ? -1.944 6.91 1.95 1 98.94 108 PHE A CA 1
ATOM 817 C C . PHE A 1 108 ? -3.268 6.164 1.825 1 98.94 108 PHE A C 1
ATOM 819 O O . PHE A 1 108 ? -3.43 5.078 2.385 1 98.94 108 PHE A O 1
ATOM 826 N N . ALA A 1 109 ? -4.223 6.762 1.089 1 98.94 109 ALA A N 1
ATOM 827 C CA . ALA A 1 109 ? -5.48 6.059 0.839 1 98.94 109 ALA A CA 1
ATOM 828 C C . ALA A 1 109 ? -5.23 4.715 0.162 1 98.94 109 ALA A C 1
ATOM 830 O O . ALA A 1 109 ? -5.809 3.699 0.557 1 98.94 109 ALA A O 1
ATOM 831 N N . ILE A 1 110 ? -4.352 4.703 -0.787 1 99 110 ILE A N 1
ATOM 832 C CA . ILE A 1 110 ? -4.016 3.488 -1.521 1 99 110 ILE A CA 1
ATOM 833 C C . ILE A 1 110 ? -3.234 2.539 -0.617 1 99 110 ILE A C 1
ATOM 835 O O . ILE A 1 110 ? -3.404 1.319 -0.693 1 99 110 ILE A O 1
ATOM 839 N N . ALA A 1 111 ? -2.381 3.104 0.263 1 98.94 111 ALA A N 1
ATOM 840 C CA . ALA A 1 111 ? -1.634 2.275 1.204 1 98.94 111 ALA A CA 1
ATOM 841 C C . ALA A 1 111 ? -2.574 1.523 2.141 1 98.94 111 ALA A C 1
ATOM 843 O O . ALA A 1 111 ? -2.377 0.336 2.408 1 98.94 111 ALA A O 1
ATOM 844 N N . LEU A 1 112 ? -3.617 2.244 2.666 1 98.94 112 LEU A N 1
ATOM 845 C CA . LEU A 1 112 ? -4.625 1.586 3.494 1 98.94 112 LEU A CA 1
ATOM 846 C C . LEU A 1 112 ? -5.309 0.461 2.725 1 98.94 112 LEU A C 1
ATOM 848 O O . LEU A 1 112 ? -5.445 -0.652 3.238 1 98.94 112 LEU A O 1
ATOM 852 N N . LEU A 1 113 ? -5.699 0.758 1.498 1 98.94 113 LEU A N 1
ATOM 853 C CA . LEU A 1 113 ? -6.387 -0.216 0.659 1 98.94 113 LEU A CA 1
ATOM 854 C C . LEU A 1 113 ? -5.516 -1.447 0.428 1 98.94 113 LEU A C 1
ATOM 856 O O . LEU A 1 113 ? -5.984 -2.578 0.581 1 98.94 113 LEU A O 1
ATOM 860 N N . LEU A 1 114 ? -4.254 -1.243 0.118 1 98.94 114 LEU A N 1
ATOM 861 C CA . 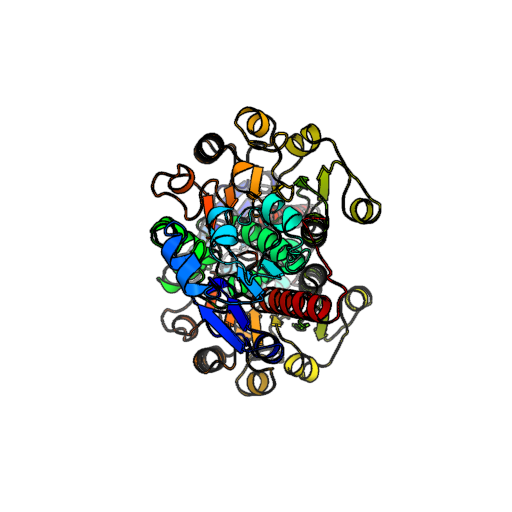LEU A 1 114 ? -3.377 -2.361 -0.216 1 98.94 114 LEU A CA 1
ATOM 862 C C . LEU A 1 114 ? -3.051 -3.186 1.024 1 98.94 114 LEU A C 1
ATOM 864 O O . LEU A 1 114 ? -2.848 -4.398 0.934 1 98.94 114 LEU A O 1
ATOM 868 N N . GLU A 1 115 ? -3 -2.545 2.225 1 98.88 115 GLU A N 1
ATOM 869 C CA . GLU A 1 115 ? -2.848 -3.318 3.453 1 98.88 115 GLU A CA 1
ATOM 870 C C . GLU A 1 115 ? -4.047 -4.23 3.684 1 98.88 115 GLU A C 1
ATOM 872 O O . GLU A 1 115 ? -3.893 -5.367 4.137 1 98.88 115 GLU A O 1
ATOM 877 N N . ILE A 1 116 ? -5.238 -3.764 3.359 1 98.88 116 ILE A N 1
ATOM 878 C CA . ILE A 1 116 ? -6.438 -4.586 3.471 1 98.88 116 ILE A CA 1
ATOM 879 C C . ILE A 1 116 ? -6.363 -5.742 2.479 1 98.88 116 ILE A C 1
ATOM 881 O O . ILE A 1 116 ? -6.727 -6.875 2.809 1 98.88 116 ILE A O 1
ATOM 885 N N . CYS A 1 117 ? -5.816 -5.508 1.302 1 98.81 117 CYS A N 1
ATOM 886 C CA . CYS A 1 117 ? -5.785 -6.496 0.229 1 98.81 117 CYS A CA 1
ATOM 887 C C . CYS A 1 117 ? -4.766 -7.594 0.524 1 98.81 117 CYS A C 1
ATOM 889 O O . CYS A 1 117 ? -4.938 -8.734 0.1 1 98.81 117 CYS A O 1
ATOM 891 N N . HIS A 1 118 ? -3.658 -7.23 1.265 1 98.75 118 HIS A N 1
ATOM 892 C CA . HIS A 1 118 ? -2.541 -8.164 1.26 1 98.75 118 HIS A CA 1
ATOM 893 C C . HIS A 1 118 ? -2.061 -8.461 2.678 1 98.75 118 HIS A C 1
ATOM 895 O O . HIS A 1 118 ? -1.326 -9.422 2.902 1 98.75 118 HIS A O 1
ATOM 901 N N . HIS A 1 119 ? -2.426 -7.613 3.658 1 98.5 119 HIS A N 1
ATOM 902 C CA . HIS A 1 119 ? -1.992 -7.773 5.043 1 98.5 119 HIS A CA 1
ATOM 903 C C . HIS A 1 119 ? -0.479 -7.941 5.129 1 98.5 119 HIS A C 1
ATOM 905 O O . HIS A 1 119 ? 0.01 -8.883 5.754 1 98.5 119 HIS A O 1
ATOM 911 N N . ILE A 1 120 ? 0.239 -6.984 4.535 1 98.81 120 ILE A N 1
ATOM 912 C CA . ILE A 1 120 ? 1.693 -7.051 4.445 1 98.81 120 ILE A CA 1
ATOM 913 C C . ILE A 1 120 ? 2.293 -7.098 5.848 1 98.81 120 ILE A C 1
ATOM 915 O O . ILE A 1 120 ? 3.143 -7.945 6.141 1 98.81 120 ILE A O 1
ATOM 919 N N . GLY A 1 121 ? 1.832 -6.18 6.746 1 98.56 121 GLY A N 1
ATOM 920 C CA . GLY A 1 121 ? 2.359 -6.137 8.102 1 98.56 121 GLY A CA 1
ATOM 921 C C . GLY A 1 121 ? 2.178 -7.438 8.852 1 98.56 121 GLY A C 1
ATOM 922 O O . GLY A 1 121 ? 3.107 -7.918 9.508 1 98.56 121 GLY A O 1
ATOM 923 N N . HIS A 1 122 ? 1.043 -8.039 8.742 1 98.38 122 HIS A N 1
ATOM 924 C CA . HIS A 1 122 ? 0.747 -9.305 9.398 1 98.38 122 HIS A CA 1
ATOM 925 C C . HIS A 1 122 ? 1.653 -10.414 8.883 1 98.38 122 HIS A C 1
ATOM 927 O O . HIS A 1 122 ? 2.215 -11.18 9.672 1 98.38 122 HIS A O 1
ATOM 933 N N . HIS A 1 123 ? 1.772 -10.57 7.59 1 98.88 123 HIS A N 1
ATOM 934 C CA . HIS A 1 123 ? 2.543 -11.664 7.004 1 98.88 123 HIS A CA 1
ATOM 935 C C . HIS A 1 123 ? 4.035 -11.492 7.285 1 98.88 123 HIS A C 1
ATOM 937 O O . HIS A 1 123 ? 4.746 -12.484 7.484 1 98.88 123 HIS A O 1
ATOM 943 N N . ASP A 1 124 ? 4.531 -10.211 7.305 1 98.88 124 ASP A N 1
ATOM 944 C CA . ASP A 1 124 ? 5.906 -9.969 7.734 1 98.88 124 ASP A CA 1
ATOM 945 C C . ASP A 1 124 ? 6.137 -10.484 9.156 1 98.88 124 ASP A C 1
ATOM 947 O O . ASP A 1 124 ? 7.113 -11.188 9.414 1 98.88 124 ASP A O 1
ATOM 951 N N . LYS A 1 125 ? 5.238 -10.094 10.07 1 98.5 125 LYS A N 1
ATOM 952 C CA . LYS A 1 125 ? 5.336 -10.547 11.453 1 98.5 125 LYS A CA 1
ATOM 953 C C . LYS A 1 125 ? 5.348 -12.07 11.539 1 98.5 125 LYS A C 1
ATOM 955 O O . LYS A 1 125 ? 6.172 -12.656 12.242 1 98.5 125 LYS A O 1
ATOM 960 N N . ALA A 1 126 ? 4.465 -12.703 10.773 1 98.62 126 ALA A N 1
ATOM 961 C CA . ALA A 1 126 ? 4.352 -14.156 10.781 1 98.62 126 ALA A CA 1
ATOM 962 C C . ALA A 1 126 ? 5.648 -14.812 10.312 1 98.62 126 ALA A C 1
ATOM 964 O O . ALA A 1 126 ? 6.098 -15.805 10.891 1 98.62 126 ALA A O 1
ATOM 965 N N . VAL A 1 127 ? 6.27 -14.281 9.242 1 98.81 127 VAL A N 1
ATOM 966 C CA . VAL A 1 127 ? 7.523 -14.812 8.719 1 98.81 127 VAL A CA 1
ATOM 967 C C . VAL A 1 127 ? 8.617 -14.68 9.773 1 98.81 127 VAL A C 1
ATOM 969 O O . VAL A 1 127 ? 9.352 -15.641 10.031 1 98.81 127 VAL A O 1
ATOM 972 N N . HIS A 1 128 ? 8.703 -13.523 10.438 1 98.62 128 HIS A N 1
ATOM 973 C CA . HIS A 1 128 ? 9.742 -13.273 11.43 1 98.62 128 HIS A CA 1
ATOM 974 C C . HIS A 1 128 ? 9.523 -14.117 12.68 1 98.62 128 HIS A C 1
ATOM 976 O O . HIS A 1 128 ? 10.469 -14.391 13.43 1 98.62 128 HIS A O 1
ATOM 982 N N . GLU A 1 129 ? 8.312 -14.5 12.883 1 98.25 129 GLU A N 1
ATOM 983 C CA . GLU A 1 129 ? 7.992 -15.359 14.008 1 98.25 129 GLU A CA 1
ATOM 984 C C . GLU A 1 129 ? 8.258 -16.828 13.68 1 98.25 129 GLU A C 1
ATOM 986 O O . GLU A 1 129 ? 8.008 -17.719 14.5 1 98.25 129 GLU A O 1
ATOM 991 N N . GLY A 1 130 ? 8.719 -17.141 12.438 1 98.5 130 GLY A N 1
ATOM 992 C CA . GLY A 1 130 ? 9.164 -18.469 12.07 1 98.5 130 GLY A CA 1
ATOM 993 C C . GLY A 1 130 ? 8.086 -19.297 11.391 1 98.5 130 GLY A C 1
ATOM 994 O O . GLY A 1 130 ? 8.281 -20.484 11.117 1 98.5 130 GLY A O 1
ATOM 995 N N . ARG A 1 131 ? 6.973 -18.734 11.055 1 98.5 131 ARG A N 1
ATOM 996 C CA . ARG A 1 131 ? 5.848 -19.5 10.531 1 98.5 131 ARG A CA 1
ATOM 997 C C . ARG A 1 131 ? 6.109 -19.953 9.102 1 98.5 131 ARG A C 1
ATOM 999 O O . ARG A 1 131 ? 5.633 -21.016 8.68 1 98.5 131 ARG A O 1
ATOM 1006 N N . TRP A 1 132 ? 6.848 -19.156 8.367 1 98.5 132 TRP A N 1
ATOM 1007 C CA . TRP A 1 132 ? 7.168 -19.578 7.008 1 98.5 132 TRP A CA 1
ATOM 1008 C C . TRP A 1 132 ? 8.133 -20.75 7.012 1 98.5 132 TRP A C 1
ATOM 1010 O O . TRP A 1 132 ? 7.949 -21.719 6.262 1 98.5 132 TRP A O 1
ATOM 1020 N N . GLU A 1 133 ? 9.188 -20.672 7.848 1 97.88 133 GLU A N 1
ATOM 1021 C CA . GLU A 1 133 ? 10.164 -21.75 7.992 1 97.88 133 GLU A CA 1
ATOM 1022 C C . GLU A 1 133 ? 9.484 -23.078 8.336 1 97.88 133 GLU A C 1
ATOM 1024 O O . GLU A 1 133 ? 9.875 -24.125 7.832 1 97.88 133 GLU A O 1
ATOM 1029 N N . LYS A 1 134 ? 8.461 -23 9.102 1 97.5 134 LYS A N 1
ATOM 1030 C CA . LYS A 1 134 ? 7.828 -24.203 9.648 1 97.5 134 LYS A CA 1
ATOM 1031 C C . LYS A 1 134 ? 6.613 -24.609 8.82 1 97.5 134 LYS A C 1
ATOM 1033 O O . LYS A 1 134 ? 5.91 -25.562 9.156 1 97.5 134 LYS A O 1
ATOM 1038 N N . ASN A 1 135 ? 6.355 -23.859 7.789 1 96.31 135 ASN A N 1
ATOM 1039 C CA . ASN A 1 135 ? 5.168 -24.125 6.98 1 96.31 135 ASN A CA 1
ATOM 1040 C C . ASN A 1 135 ? 5.344 -25.375 6.113 1 96.31 135 ASN A C 1
ATOM 1042 O O . ASN A 1 135 ? 6.43 -25.609 5.582 1 96.31 135 ASN A O 1
ATOM 1046 N N . SER A 1 136 ? 4.254 -26.125 5.926 1 94.81 136 SER A N 1
ATOM 1047 C CA . SER A 1 136 ? 4.297 -27.344 5.125 1 94.81 136 SER A CA 1
ATOM 1048 C C . SER A 1 136 ? 4.449 -27.031 3.641 1 94.81 136 SER A C 1
ATOM 1050 O O . SER A 1 136 ? 5.016 -27.812 2.885 1 94.81 136 SER A O 1
ATOM 1052 N N . ASP A 1 137 ? 3.92 -25.859 3.291 1 96.19 137 ASP A N 1
ATOM 1053 C CA . ASP A 1 137 ? 3.955 -25.453 1.887 1 96.19 137 ASP A CA 1
ATOM 1054 C C . ASP A 1 137 ? 5.051 -24.422 1.635 1 96.19 137 ASP A C 1
ATOM 1056 O O . ASP A 1 137 ? 5.582 -23.828 2.578 1 96.19 137 ASP A O 1
ATOM 1060 N N . TRP A 1 138 ? 5.348 -24.234 0.359 1 95.5 138 TRP A N 1
ATOM 1061 C CA . TRP A 1 138 ? 6.414 -23.328 -0.042 1 95.5 138 TRP A CA 1
ATOM 1062 C C . TRP A 1 138 ? 6 -21.875 0.17 1 95.5 138 TRP A C 1
ATOM 1064 O O . TRP A 1 138 ? 6.844 -20.969 0.154 1 95.5 138 TRP A O 1
ATOM 1074 N N . CYS A 1 139 ? 4.742 -21.594 0.419 1 97.88 139 CYS A N 1
ATOM 1075 C CA . CYS A 1 139 ? 4.141 -20.297 0.726 1 97.88 139 CYS A CA 1
ATOM 1076 C C . CYS A 1 139 ? 2.938 -20.453 1.647 1 97.88 139 CYS A C 1
ATOM 1078 O O . CYS A 1 139 ? 2.496 -21.578 1.906 1 97.88 139 CYS A O 1
ATOM 1080 N N . PHE A 1 140 ? 2.451 -19.344 2.197 1 97.75 140 PHE A N 1
ATOM 1081 C CA . PHE A 1 140 ? 1.213 -19.391 2.963 1 97.75 140 PHE A CA 1
ATOM 1082 C C . PHE A 1 140 ? 0.594 -18 3.076 1 97.75 140 PHE A C 1
ATOM 1084 O O . PHE A 1 140 ? 1.288 -16.984 2.928 1 97.75 140 PHE A O 1
ATOM 1091 N N . TRP A 1 141 ? -0.666 -17.906 3.271 1 98.12 141 TRP A N 1
ATOM 1092 C CA . TRP A 1 141 ? -1.363 -16.672 3.609 1 98.12 141 TRP A CA 1
ATOM 1093 C C . TRP A 1 141 ? -2.506 -16.938 4.586 1 98.12 141 TRP A C 1
ATOM 1095 O O . TRP A 1 141 ? -3.166 -17.969 4.504 1 98.12 141 TRP A O 1
ATOM 1105 N N . ASP A 1 142 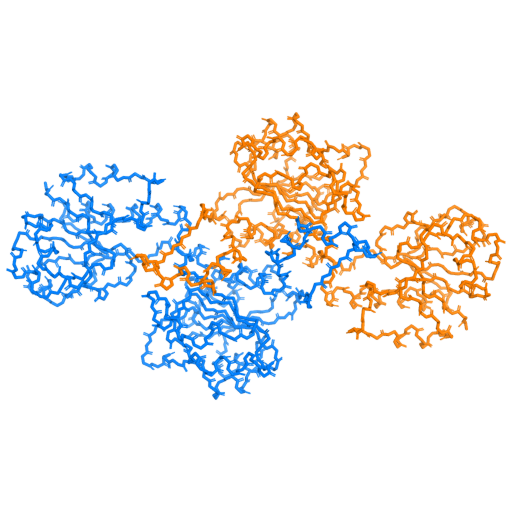? -2.719 -16.016 5.457 1 97.44 142 ASP A N 1
ATOM 1106 C CA . ASP A 1 142 ? -3.676 -16.203 6.547 1 97.44 142 ASP A CA 1
ATOM 1107 C C . ASP A 1 142 ? -5 -15.508 6.234 1 97.44 142 ASP A C 1
ATOM 1109 O O . ASP A 1 142 ? -5.996 -15.719 6.926 1 97.44 142 ASP A O 1
ATOM 1113 N N . TYR A 1 143 ? -5.027 -14.664 5.246 1 96.25 143 TYR A N 1
ATOM 1114 C CA . TYR A 1 143 ? -6.219 -13.938 4.824 1 96.25 143 TYR A CA 1
ATOM 1115 C C . TYR A 1 143 ? -6.441 -14.078 3.324 1 96.25 143 TYR A C 1
ATOM 1117 O O . TYR A 1 143 ? -5.492 -14.266 2.562 1 96.25 143 TYR A O 1
ATOM 1125 N N . PRO A 1 144 ? -7.75 -14.047 2.898 1 95.88 144 PRO A N 1
ATOM 1126 C CA . PRO A 1 144 ? -7.926 -13.938 1.448 1 95.88 144 PRO A CA 1
ATOM 1127 C C . PRO A 1 144 ? -7.199 -12.727 0.856 1 95.88 144 PRO A C 1
ATOM 1129 O O . PRO A 1 144 ? -7.281 -11.625 1.402 1 95.88 144 PRO A O 1
ATOM 1132 N N . LEU A 1 145 ? -6.406 -12.953 -0.161 1 98.31 145 LEU A N 1
ATOM 1133 C CA . LEU A 1 145 ? -5.695 -11.875 -0.846 1 98.31 145 LEU A CA 1
ATOM 1134 C C . LEU A 1 145 ? -6.504 -11.367 -2.035 1 98.31 145 LEU A C 1
ATOM 1136 O O . LEU A 1 145 ? -7.277 -12.117 -2.635 1 98.31 145 LEU A O 1
ATOM 1140 N N . ILE A 1 146 ? -6.355 -10.086 -2.41 1 98.75 146 ILE A N 1
ATOM 1141 C CA . ILE A 1 146 ? -7.262 -9.461 -3.365 1 98.75 146 ILE A CA 1
ATOM 1142 C C . ILE A 1 146 ? -6.453 -8.773 -4.469 1 98.75 146 ILE A C 1
ATOM 1144 O O . ILE A 1 146 ? -5.512 -8.039 -4.188 1 98.75 146 ILE A O 1
ATOM 1148 N N . GLU A 1 147 ? -6.703 -9.055 -5.68 1 98.81 147 GLU A N 1
ATOM 1149 C CA . GLU A 1 147 ? -6.266 -8.289 -6.848 1 98.81 147 GLU A CA 1
ATOM 1150 C C . GLU A 1 147 ? -7.301 -7.238 -7.242 1 98.81 147 GLU A C 1
ATOM 1152 O O . GLU A 1 147 ? -8.484 -7.551 -7.383 1 98.81 147 GLU A O 1
ATOM 1157 N N . LEU A 1 148 ? -6.91 -6.027 -7.469 1 98.94 148 LEU A N 1
ATOM 1158 C CA . LEU A 1 148 ? -7.828 -4.902 -7.609 1 98.94 148 LEU A CA 1
ATOM 1159 C C . LEU A 1 148 ? -8.227 -4.703 -9.07 1 98.94 148 LEU A C 1
ATOM 1161 O O . LEU A 1 148 ? -9.203 -4.008 -9.359 1 98.94 148 LEU A O 1
ATOM 1165 N N . ALA A 1 149 ? -7.402 -5.27 -10.023 1 98.75 149 ALA A N 1
ATOM 1166 C CA . ALA A 1 149 ? -7.688 -5.07 -11.445 1 98.75 149 ALA A CA 1
ATOM 1167 C C . ALA A 1 149 ? -9.133 -5.445 -11.773 1 98.75 149 ALA A C 1
ATOM 1169 O O . ALA A 1 149 ? -9.641 -6.461 -11.289 1 98.75 149 ALA A O 1
ATOM 1170 N N . ASP A 1 150 ? -9.836 -4.566 -12.508 1 98.38 150 ASP A N 1
ATOM 1171 C CA . ASP A 1 150 ? -11.18 -4.746 -13.055 1 98.38 150 ASP A CA 1
ATOM 1172 C C . ASP A 1 150 ? -12.242 -4.5 -11.992 1 98.38 150 ASP A C 1
ATOM 1174 O O . ASP A 1 150 ? -13.438 -4.516 -12.289 1 98.38 150 ASP A O 1
ATOM 1178 N N . LYS A 1 151 ? -11.883 -4.289 -10.742 1 98.88 151 LYS A N 1
ATOM 1179 C CA . LYS A 1 151 ? -12.836 -3.867 -9.727 1 98.88 151 LYS A CA 1
ATOM 1180 C C . LYS A 1 151 ? -13.125 -2.373 -9.828 1 98.88 151 LYS A C 1
ATOM 1182 O O . LYS A 1 151 ? -12.438 -1.649 -10.547 1 98.88 151 LYS A O 1
ATOM 1187 N N . THR A 1 152 ? -14.148 -1.92 -9.164 1 98.94 152 THR A N 1
ATOM 1188 C CA . THR A 1 152 ? -14.586 -0.531 -9.266 1 98.94 152 THR A CA 1
ATOM 1189 C C . THR A 1 152 ? -14.305 0.224 -7.969 1 98.94 152 THR A C 1
ATOM 1191 O O . THR A 1 152 ? -14.742 -0.195 -6.895 1 98.94 152 THR A O 1
ATOM 1194 N N . MET A 1 153 ? -13.594 1.282 -8.078 1 98.94 153 MET A N 1
ATOM 1195 C CA . MET A 1 153 ? -13.438 2.209 -6.957 1 98.94 153 MET A CA 1
ATOM 1196 C C . MET A 1 153 ? -14.406 3.381 -7.082 1 98.94 153 MET A C 1
ATOM 1198 O O . MET A 1 153 ? -14.438 4.055 -8.117 1 98.94 153 MET A O 1
ATOM 1202 N N . GLY A 1 154 ? -15.234 3.564 -6.09 1 98.94 154 GLY A N 1
ATOM 1203 C CA . GLY A 1 154 ? -16.047 4.758 -5.957 1 98.94 154 GLY A CA 1
ATOM 1204 C C . GLY A 1 154 ? -15.453 5.789 -5.02 1 98.94 154 GLY A C 1
ATOM 1205 O O . GLY A 1 154 ? -15.125 5.477 -3.873 1 98.94 154 GLY A O 1
ATOM 1206 N N . ILE A 1 155 ? -15.312 7.059 -5.492 1 98.94 155 ILE A N 1
ATOM 1207 C CA . ILE A 1 155 ? -14.711 8.109 -4.676 1 98.94 155 ILE A CA 1
ATOM 1208 C C . ILE A 1 155 ? -15.734 9.219 -4.426 1 98.94 155 ILE A C 1
ATOM 1210 O O . ILE A 1 155 ? -16.25 9.82 -5.367 1 98.94 155 ILE A O 1
ATOM 1214 N N . VAL A 1 156 ? -16.062 9.43 -3.145 1 98.88 156 VAL A N 1
ATOM 1215 C CA . VAL A 1 156 ? -16.922 10.547 -2.754 1 98.88 156 VAL A CA 1
ATOM 1216 C C . VAL A 1 156 ? -16.062 11.758 -2.414 1 98.88 156 VAL A C 1
ATOM 1218 O O . VAL A 1 156 ? -15.281 11.727 -1.459 1 98.88 156 VAL A O 1
ATOM 1221 N N . GLY A 1 157 ? -16.281 12.867 -3.051 1 98.44 157 GLY A N 1
ATOM 1222 C CA . GLY A 1 157 ? -15.344 13.969 -3.053 1 98.44 157 GLY A CA 1
ATOM 1223 C C . GLY A 1 157 ? -14.219 13.797 -4.062 1 98.44 157 GLY A C 1
ATOM 1224 O O . GLY A 1 157 ? -13.359 12.922 -3.898 1 98.44 157 GLY A O 1
ATOM 1225 N N . PHE A 1 158 ? -14.273 14.586 -5.113 1 98.5 158 PHE A N 1
ATOM 1226 C CA . PHE A 1 158 ? -13.344 14.352 -6.215 1 98.5 158 PHE A CA 1
ATOM 1227 C C . PHE A 1 158 ? -12.602 15.633 -6.582 1 98.5 158 PHE A C 1
ATOM 1229 O O . PHE A 1 158 ? -12.508 15.984 -7.758 1 98.5 158 PHE A O 1
ATOM 1236 N N . GLY A 1 159 ? -12.195 16.344 -5.516 1 97.06 159 GLY A N 1
ATOM 1237 C CA . GLY A 1 159 ? -11.25 17.438 -5.672 1 97.06 159 GLY A CA 1
ATOM 1238 C C . GLY A 1 159 ? -9.828 16.953 -5.902 1 97.06 159 GLY A C 1
ATOM 1239 O O . GLY A 1 159 ? -9.602 15.93 -6.539 1 97.06 159 GLY A O 1
ATOM 1240 N N . ARG A 1 160 ? -8.812 17.672 -5.457 1 96.5 160 ARG A N 1
ATOM 1241 C CA . ARG A 1 160 ? -7.402 17.391 -5.723 1 96.5 160 ARG A CA 1
ATOM 1242 C C . ARG A 1 160 ? -7.008 16.016 -5.176 1 96.5 160 ARG A C 1
ATOM 1244 O O . ARG A 1 160 ? -6.422 15.203 -5.891 1 96.5 160 ARG A O 1
ATOM 1251 N N . ILE A 1 161 ? -7.348 15.789 -3.891 1 97.81 161 ILE A N 1
ATOM 1252 C CA . ILE A 1 161 ? -6.945 14.547 -3.24 1 97.81 161 ILE A CA 1
ATOM 1253 C C . ILE A 1 161 ? -7.715 13.375 -3.848 1 97.81 161 ILE A C 1
ATOM 1255 O O . ILE A 1 161 ? -7.137 12.312 -4.117 1 97.81 161 ILE A O 1
ATOM 1259 N N . GLY A 1 162 ? -9.047 13.508 -4.059 1 98.69 162 GLY A N 1
ATOM 1260 C CA . GLY A 1 162 ? -9.836 12.477 -4.699 1 98.69 162 GLY A CA 1
ATOM 1261 C C . GLY A 1 162 ? -9.312 12.094 -6.074 1 98.69 162 GLY A C 1
ATOM 1262 O O . GLY A 1 162 ? -9.234 10.906 -6.402 1 98.69 162 GLY A O 1
ATOM 1263 N N . GLN A 1 163 ? -8.961 13.078 -6.855 1 98.75 163 GLN A N 1
ATOM 1264 C CA . GLN A 1 163 ? -8.453 12.836 -8.203 1 98.75 163 GLN A CA 1
ATOM 1265 C C . GLN A 1 163 ? -7.094 12.148 -8.156 1 98.75 163 GLN A C 1
ATOM 1267 O O . GLN A 1 163 ? -6.801 11.273 -8.977 1 98.75 163 GLN A O 1
ATOM 1272 N N . ALA A 1 164 ? -6.23 12.562 -7.18 1 98.69 164 ALA A N 1
ATOM 1273 C CA . ALA A 1 164 ? -4.957 11.867 -7 1 98.69 164 ALA A CA 1
ATOM 1274 C C . ALA A 1 164 ? -5.18 10.391 -6.688 1 98.69 164 ALA A C 1
ATOM 1276 O O . ALA A 1 164 ? -4.547 9.523 -7.285 1 98.69 164 ALA A O 1
ATOM 1277 N N . THR A 1 165 ? -6.109 10.102 -5.781 1 98.88 165 THR A N 1
ATOM 1278 C CA . THR A 1 165 ? -6.457 8.734 -5.418 1 98.88 165 THR A CA 1
ATOM 1279 C C . THR A 1 165 ? -6.992 7.973 -6.629 1 98.88 165 THR A C 1
ATOM 1281 O O . THR A 1 165 ? -6.598 6.832 -6.879 1 98.88 165 THR A O 1
ATOM 1284 N N . GLY A 1 166 ? -7.828 8.648 -7.41 1 98.94 166 GLY A N 1
ATOM 1285 C CA . GLY A 1 166 ? -8.406 8.047 -8.594 1 98.94 166 GLY A CA 1
ATOM 1286 C C . GLY A 1 166 ? -7.379 7.68 -9.648 1 98.94 166 GLY A C 1
ATOM 1287 O O . GLY A 1 166 ? -7.469 6.625 -10.273 1 98.94 166 GLY A O 1
ATOM 1288 N N . ARG A 1 167 ? -6.383 8.531 -9.875 1 98.88 167 ARG A N 1
ATOM 1289 C CA . ARG A 1 167 ? -5.328 8.273 -10.844 1 98.88 167 ARG A CA 1
ATOM 1290 C C . ARG A 1 167 ? -4.551 7.008 -10.484 1 98.88 167 ARG A C 1
ATOM 1292 O O . ARG A 1 167 ? -4.246 6.188 -11.352 1 98.88 167 ARG A O 1
ATOM 1299 N N . ILE A 1 168 ? -4.25 6.852 -9.242 1 98.94 168 ILE A N 1
ATOM 1300 C CA . ILE A 1 168 ? -3.504 5.68 -8.805 1 98.94 168 ILE A CA 1
ATOM 1301 C C . ILE A 1 168 ? -4.371 4.43 -8.945 1 98.94 168 ILE A C 1
ATOM 1303 O O . ILE A 1 168 ? -3.902 3.391 -9.414 1 98.94 168 ILE A O 1
ATOM 1307 N N . ALA A 1 169 ? -5.668 4.547 -8.555 1 98.94 169 ALA A N 1
ATOM 1308 C CA . ALA A 1 169 ? -6.59 3.422 -8.703 1 98.94 169 ALA A CA 1
ATOM 1309 C C . ALA A 1 169 ? -6.668 2.959 -10.148 1 98.94 169 ALA A C 1
ATOM 1311 O O . ALA A 1 169 ? -6.641 1.757 -10.43 1 98.94 169 ALA A O 1
ATOM 1312 N N . LYS A 1 170 ? -6.711 3.875 -11.062 1 98.81 170 LYS A N 1
ATOM 1313 C CA . LYS A 1 170 ? -6.738 3.539 -12.484 1 98.81 170 LYS A CA 1
ATOM 1314 C C . LYS A 1 170 ? -5.473 2.795 -12.898 1 98.81 170 LYS A C 1
ATOM 1316 O O . LYS A 1 170 ? -5.535 1.829 -13.664 1 98.81 170 LYS A O 1
ATOM 1321 N N . ALA A 1 171 ? -4.359 3.25 -12.445 1 98.81 171 ALA A N 1
ATOM 1322 C CA . ALA A 1 171 ? -3.086 2.619 -12.781 1 98.81 171 ALA A CA 1
ATOM 1323 C C . ALA A 1 171 ? -3.008 1.206 -12.211 1 98.81 171 ALA A C 1
ATOM 1325 O O . ALA A 1 171 ? -2.27 0.363 -12.719 1 98.81 171 ALA A O 1
ATOM 1326 N N . LEU A 1 172 ? -3.787 0.918 -11.164 1 98.88 172 LEU A N 1
ATOM 1327 C CA . LEU A 1 172 ? -3.881 -0.414 -10.578 1 98.88 172 LEU A CA 1
ATOM 1328 C C . LEU A 1 172 ? -4.844 -1.292 -11.375 1 98.88 172 LEU A C 1
ATOM 1330 O O . LEU A 1 172 ? -5.055 -2.457 -11.023 1 98.88 172 LEU A O 1
ATOM 1334 N N . GLY A 1 173 ? -5.449 -0.733 -12.414 1 98.75 173 GLY A N 1
ATOM 1335 C CA . GLY A 1 173 ? -6.336 -1.487 -13.289 1 98.75 173 GLY A CA 1
ATOM 1336 C C . GLY A 1 173 ? -7.793 -1.407 -12.867 1 98.75 173 GLY A C 1
ATOM 1337 O O . GLY A 1 173 ? -8.641 -2.135 -13.398 1 98.75 173 GLY A O 1
ATOM 1338 N N . MET A 1 174 ? -8.133 -0.522 -11.953 1 98.88 174 MET A N 1
ATOM 1339 C CA . MET A 1 174 ? -9.516 -0.393 -11.492 1 98.88 174 MET A CA 1
ATOM 1340 C C . MET A 1 174 ? -10.312 0.526 -12.414 1 98.88 174 MET A C 1
ATOM 1342 O O . MET A 1 174 ? -9.742 1.387 -13.086 1 98.88 174 MET A O 1
ATOM 1346 N N . LYS A 1 175 ? -11.609 0.304 -12.438 1 98.81 175 LYS A N 1
ATOM 1347 C CA . LYS A 1 175 ? -12.539 1.325 -12.906 1 98.81 175 LYS A CA 1
ATOM 1348 C C . LYS A 1 175 ? -12.828 2.352 -11.82 1 98.81 175 LYS A C 1
ATOM 1350 O O . LYS A 1 175 ? -12.914 2.002 -10.641 1 98.81 175 LYS A O 1
ATOM 1355 N N . VAL A 1 176 ? -12.984 3.641 -12.18 1 98.94 176 VAL A N 1
ATOM 1356 C CA . VAL A 1 176 ? -13.195 4.668 -11.164 1 98.94 176 VAL A CA 1
ATOM 1357 C C . VAL A 1 176 ? -14.492 5.422 -11.461 1 98.94 176 VAL A C 1
ATOM 1359 O O . VAL A 1 176 ? -14.711 5.879 -12.586 1 98.94 176 VAL A O 1
ATOM 1362 N N . ILE A 1 177 ? -15.336 5.484 -10.531 1 98.94 177 ILE A N 1
ATOM 1363 C CA . ILE A 1 177 ? -16.5 6.355 -10.555 1 98.94 177 ILE A CA 1
ATOM 1364 C C . ILE A 1 177 ? -16.422 7.355 -9.398 1 98.94 177 ILE A C 1
ATOM 1366 O O . ILE A 1 177 ? -15.789 7.078 -8.375 1 98.94 177 ILE A O 1
ATOM 1370 N N . ALA A 1 178 ? -16.953 8.531 -9.586 1 98.88 178 ALA A N 1
ATOM 1371 C CA . ALA A 1 178 ? -16.812 9.594 -8.594 1 98.88 178 ALA A CA 1
ATOM 1372 C C . ALA A 1 178 ? -18.125 10.32 -8.359 1 98.88 178 ALA A C 1
ATOM 1374 O O . ALA A 1 178 ? -18.969 10.383 -9.258 1 98.88 178 ALA A O 1
ATOM 1375 N N . ASN A 1 179 ? -18.344 10.742 -7.207 1 98.69 179 ASN A N 1
ATOM 1376 C CA . ASN A 1 179 ? -19.438 11.641 -6.832 1 98.69 179 ASN A CA 1
ATOM 1377 C C . ASN A 1 179 ? -18.922 12.945 -6.242 1 98.69 179 ASN A C 1
ATOM 1379 O O . ASN A 1 179 ? -18.141 12.93 -5.285 1 98.69 179 ASN A O 1
ATOM 1383 N N . ASP A 1 180 ? -19.203 14 -6.77 1 97.31 180 ASP A N 1
ATOM 1384 C CA . ASP A 1 180 ? -18.812 15.344 -6.328 1 97.31 180 ASP A CA 1
ATOM 1385 C C . ASP A 1 180 ? -19.891 16.359 -6.711 1 97.31 180 ASP A C 1
ATOM 1387 O O . ASP A 1 180 ? -20.547 16.219 -7.738 1 97.31 180 ASP A O 1
ATOM 1391 N N . GLU A 1 181 ? -20.047 17.375 -5.926 1 94.25 181 GLU A N 1
ATOM 1392 C CA . GLU A 1 181 ? -21.031 18.422 -6.203 1 94.25 181 GLU A CA 1
ATOM 1393 C C . GLU A 1 181 ? -20.609 19.281 -7.398 1 94.25 181 GLU A C 1
ATOM 1395 O O . GLU A 1 181 ? -21.453 19.828 -8.109 1 94.25 181 GLU A O 1
ATOM 1400 N N . TYR A 1 182 ? -19.297 19.344 -7.68 1 95.12 182 TYR A N 1
ATOM 1401 C CA . TYR A 1 182 ? -18.781 20.219 -8.727 1 95.12 182 TYR A CA 1
ATOM 1402 C C . TYR A 1 182 ? -17.891 19.438 -9.688 1 95.12 182 TYR A C 1
ATOM 1404 O O . TYR A 1 182 ? -16.672 19.656 -9.719 1 95.12 182 TYR A O 1
ATOM 1412 N N . PRO A 1 183 ? -18.469 18.609 -10.523 1 96.69 183 PRO A N 1
ATOM 1413 C CA . PRO A 1 183 ? -17.656 17.891 -11.523 1 96.69 183 PRO A CA 1
ATOM 1414 C C . PRO A 1 183 ? -16.844 18.828 -12.406 1 96.69 183 PRO A C 1
ATOM 1416 O O . PRO A 1 183 ? -17.297 19.922 -12.727 1 96.69 183 PRO A O 1
ATOM 1419 N N . ASN A 1 184 ? -15.672 18.469 -12.75 1 97.06 184 ASN A N 1
ATOM 1420 C CA . ASN A 1 184 ? -14.805 19.281 -13.609 1 97.06 184 ASN A CA 1
ATOM 1421 C C . ASN A 1 184 ? -14.109 18.422 -14.664 1 97.06 184 ASN A C 1
ATOM 1423 O O . ASN A 1 184 ? -14.219 17.203 -14.648 1 97.06 184 ASN A O 1
ATOM 1427 N N . ASP A 1 185 ? -13.43 19.047 -15.578 1 97.75 185 ASP A N 1
ATOM 1428 C CA . ASP A 1 185 ? -12.867 18.344 -16.734 1 97.75 185 ASP A CA 1
ATOM 1429 C C . ASP A 1 185 ? -11.711 17.438 -16.312 1 97.75 185 ASP A C 1
ATOM 1431 O O . ASP A 1 185 ? -11.562 16.344 -16.844 1 97.75 185 ASP A O 1
ATOM 1435 N N . SER A 1 186 ? -10.922 17.891 -15.414 1 97.88 186 SER A N 1
ATOM 1436 C CA . SER A 1 186 ? -9.812 17.078 -14.953 1 97.88 186 SER A CA 1
ATOM 1437 C C . SER A 1 186 ? -10.305 15.781 -14.32 1 97.88 186 SER A C 1
ATOM 1439 O O . SER A 1 186 ? -9.711 14.719 -14.508 1 97.88 186 SER A O 1
ATOM 1441 N N . GLY A 1 187 ? -11.375 15.875 -13.57 1 98.25 187 GLY A N 1
ATOM 1442 C CA . GLY A 1 187 ? -11.984 14.703 -12.977 1 98.25 187 GLY A CA 1
ATOM 1443 C C . GLY A 1 187 ? -12.57 13.742 -14 1 98.25 187 GLY A C 1
ATOM 1444 O O . GLY A 1 187 ? -12.445 12.523 -13.852 1 98.25 187 GLY A O 1
ATOM 1445 N N . ARG A 1 188 ? -13.156 14.242 -15.086 1 98.38 188 ARG A N 1
ATOM 1446 C CA . ARG A 1 188 ? -13.781 13.43 -16.125 1 98.38 188 ARG A CA 1
ATOM 1447 C C . ARG A 1 188 ? -12.742 12.602 -16.875 1 98.38 188 ARG A C 1
ATOM 1449 O O . ARG A 1 188 ? -13.062 11.547 -17.422 1 98.38 188 ARG A O 1
ATOM 1456 N N . GLU A 1 189 ? -11.523 13.055 -16.859 1 98.25 189 GLU A N 1
ATOM 1457 C CA . GLU A 1 189 ? -10.438 12.312 -17.5 1 98.25 189 GLU A CA 1
ATOM 1458 C C . GLU A 1 189 ? -10.07 11.07 -16.688 1 98.25 189 GLU A C 1
ATOM 1460 O O . GLU A 1 189 ? -9.484 10.125 -17.234 1 98.25 189 GLU A O 1
ATOM 1465 N N . ILE A 1 190 ? -10.484 11.055 -15.438 1 98.56 190 ILE A N 1
ATOM 1466 C CA . ILE A 1 190 ? -10.031 10.016 -14.523 1 98.56 190 ILE A CA 1
ATOM 1467 C C . ILE A 1 190 ? -11.195 9.086 -14.188 1 98.56 190 ILE A C 1
ATOM 1469 O O . ILE A 1 190 ? -11.008 7.871 -14.07 1 98.56 190 ILE A O 1
ATOM 1473 N N . ALA A 1 191 ? -12.398 9.68 -14.086 1 98.75 191 ALA A N 1
ATOM 1474 C CA . ALA A 1 191 ? -13.523 8.906 -13.555 1 98.75 191 ALA A CA 1
ATOM 1475 C C . ALA A 1 191 ? -14.828 9.281 -14.25 1 98.75 191 ALA A C 1
ATOM 1477 O O . ALA A 1 191 ? -14.922 10.336 -14.875 1 98.75 191 ALA A O 1
ATOM 1478 N N . HIS A 1 192 ? -15.789 8.391 -14.18 1 98.75 192 HIS A N 1
ATOM 1479 C CA . HIS A 1 192 ? -17.172 8.719 -14.539 1 98.75 192 HIS A CA 1
ATOM 1480 C C . HIS A 1 192 ? -17.938 9.25 -13.344 1 98.75 192 HIS A C 1
ATOM 1482 O O . HIS A 1 192 ? -18.031 8.578 -12.305 1 98.75 192 HIS A O 1
ATOM 1488 N N . TYR A 1 193 ? -18.453 10.477 -13.5 1 98.81 193 TYR A N 1
ATOM 1489 C CA . TYR A 1 193 ? -19.25 11.031 -12.422 1 98.81 193 TYR A CA 1
ATOM 1490 C C . TYR A 1 193 ? -20.625 10.352 -12.359 1 98.81 193 TYR A C 1
ATOM 1492 O O . TYR A 1 193 ? -21.281 10.164 -13.383 1 98.81 193 TYR A O 1
ATOM 1500 N N . VAL A 1 194 ? -21 9.961 -11.203 1 98.75 194 VAL A N 1
ATOM 1501 C CA . VAL A 1 194 ? -22.297 9.32 -10.969 1 98.75 194 VAL A CA 1
ATOM 1502 C C . VAL A 1 194 ? -22.938 9.883 -9.703 1 98.75 194 VAL A C 1
ATOM 1504 O O . VAL A 1 194 ? -22.312 10.664 -8.984 1 98.75 194 VAL A O 1
ATOM 1507 N N . SER A 1 195 ? -24.219 9.562 -9.438 1 98.38 195 SER A N 1
ATOM 1508 C CA . SER A 1 195 ? -24.859 9.938 -8.188 1 98.38 195 SER A CA 1
ATOM 1509 C C . SER A 1 195 ? -24.281 9.156 -7.012 1 98.38 195 SER A C 1
ATOM 1511 O O . SER A 1 195 ? -23.641 8.125 -7.203 1 98.38 195 SER A O 1
ATOM 1513 N N . ARG A 1 196 ? -24.469 9.648 -5.898 1 97.81 196 ARG A N 1
ATOM 1514 C CA . ARG A 1 196 ? -23.984 8.977 -4.695 1 97.81 196 ARG A CA 1
ATOM 1515 C C . ARG A 1 196 ? -24.609 7.586 -4.566 1 97.81 196 ARG A C 1
ATOM 1517 O O . ARG A 1 196 ? -23.922 6.633 -4.188 1 97.81 196 ARG A O 1
ATOM 1524 N N . GLU A 1 197 ? -25.875 7.477 -4.852 1 97.94 197 GLU A N 1
ATOM 1525 C CA . GLU A 1 197 ? -26.578 6.207 -4.789 1 97.94 197 GLU A CA 1
ATOM 1526 C C . GLU A 1 197 ? -25.984 5.188 -5.75 1 97.94 197 GLU A C 1
ATOM 1528 O O . GLU A 1 197 ? -25.766 4.027 -5.387 1 97.94 197 GLU A O 1
ATOM 1533 N N . GLU A 1 198 ? -25.734 5.633 -6.918 1 98.69 198 GLU A N 1
ATOM 1534 C CA . GLU A 1 198 ? -25.125 4.754 -7.91 1 98.69 198 GLU A CA 1
ATOM 1535 C C . GLU A 1 198 ? -23.719 4.324 -7.484 1 98.69 198 GLU A C 1
ATOM 1537 O O . GLU A 1 198 ? -23.328 3.174 -7.691 1 98.69 198 GLU A O 1
ATOM 1542 N N . LEU A 1 199 ? -23 5.234 -6.957 1 98.88 199 LEU A N 1
ATOM 1543 C CA . LEU A 1 199 ? -21.656 4.93 -6.473 1 98.88 199 LEU A CA 1
ATOM 1544 C C . LEU A 1 199 ? -21.688 3.834 -5.414 1 98.88 199 LEU A C 1
ATOM 1546 O O . LEU A 1 199 ? -20.953 2.85 -5.508 1 98.88 199 LEU A O 1
ATOM 1550 N N . PHE A 1 200 ? -22.562 3.973 -4.426 1 98.81 200 PHE A N 1
ATOM 1551 C CA . PHE A 1 200 ? -22.688 2.988 -3.357 1 98.81 200 PHE A CA 1
ATOM 1552 C C . PHE A 1 200 ? -23.078 1.628 -3.918 1 98.81 200 PHE A C 1
ATOM 1554 O O . PHE A 1 200 ? -22.562 0.597 -3.48 1 98.81 200 PHE A O 1
ATOM 1561 N N . ALA A 1 201 ? -23.891 1.579 -4.93 1 98.75 201 ALA A N 1
ATOM 1562 C CA . ALA A 1 201 ? -24.422 0.338 -5.48 1 98.75 201 ALA A CA 1
ATOM 1563 C C . ALA A 1 201 ? -23.375 -0.389 -6.32 1 98.75 201 ALA A C 1
ATOM 1565 O O . ALA A 1 201 ? -23.406 -1.618 -6.422 1 98.75 201 ALA A O 1
ATOM 1566 N N . ARG A 1 202 ? -22.422 0.314 -6.875 1 98.81 202 ARG A N 1
ATOM 1567 C CA . ARG A 1 202 ? -21.594 -0.277 -7.922 1 98.81 202 ARG A CA 1
ATOM 1568 C C . ARG A 1 202 ? -20.172 -0.487 -7.43 1 98.81 202 ARG A C 1
ATOM 1570 O O . ARG A 1 202 ? -19.422 -1.288 -8 1 98.81 202 ARG A O 1
ATOM 1577 N N . ALA A 1 203 ? -19.75 0.218 -6.453 1 98.94 203 ALA A N 1
ATOM 1578 C CA . ALA A 1 203 ? -18.344 0.237 -6.059 1 98.94 203 ALA A CA 1
ATOM 1579 C C . ALA A 1 203 ? -17.984 -1.026 -5.289 1 98.94 203 ALA A C 1
ATOM 1581 O O . ALA A 1 203 ? -18.75 -1.508 -4.461 1 98.94 203 ALA A O 1
ATOM 1582 N N . ASP A 1 204 ? -16.797 -1.599 -5.59 1 98.94 204 ASP A N 1
ATOM 1583 C CA . ASP A 1 204 ? -16.188 -2.643 -4.777 1 98.94 204 ASP A CA 1
ATOM 1584 C C . ASP A 1 204 ? -15.383 -2.039 -3.627 1 98.94 204 ASP A C 1
ATOM 1586 O O . ASP A 1 204 ? -15.211 -2.672 -2.584 1 98.94 204 ASP A O 1
ATOM 1590 N N . VAL A 1 205 ? -14.828 -0.859 -3.842 1 99 205 VAL A N 1
ATOM 1591 C CA . VAL A 1 205 ? -14.094 -0.053 -2.875 1 99 205 VAL A CA 1
ATOM 1592 C C . VAL A 1 205 ? -14.648 1.37 -2.861 1 99 205 VAL A C 1
ATOM 1594 O O . VAL A 1 205 ? -14.883 1.962 -3.916 1 99 205 VAL A O 1
ATOM 1597 N N . ILE A 1 206 ? -14.859 1.916 -1.71 1 99 206 ILE A N 1
ATOM 1598 C CA . ILE A 1 206 ? -15.32 3.295 -1.574 1 99 206 ILE A CA 1
ATOM 1599 C C . ILE A 1 206 ? -14.297 4.098 -0.768 1 99 206 ILE A C 1
ATOM 1601 O O . ILE A 1 206 ? -13.922 3.701 0.337 1 99 206 ILE A O 1
ATOM 1605 N N . ALA A 1 207 ? -13.82 5.156 -1.304 1 98.94 207 ALA A N 1
ATOM 1606 C CA . ALA A 1 207 ? -12.922 6.082 -0.613 1 98.94 207 ALA A CA 1
ATOM 1607 C C . ALA A 1 207 ? -13.602 7.43 -0.384 1 98.94 207 ALA A C 1
ATOM 1609 O O . ALA A 1 207 ? -14.25 7.969 -1.286 1 98.94 207 ALA A O 1
ATOM 1610 N N . LEU A 1 208 ? -13.453 7.965 0.805 1 98.88 208 LEU A N 1
ATOM 1611 C CA . LEU A 1 208 ? -14.047 9.25 1.16 1 98.88 208 LEU A CA 1
ATOM 1612 C C . LEU A 1 208 ? -13 10.352 1.15 1 98.88 208 LEU A C 1
ATOM 1614 O O . LEU A 1 208 ? -11.977 10.25 1.837 1 98.88 208 LEU A O 1
ATOM 1618 N N . HIS A 1 209 ? -13.211 11.383 0.382 1 98.38 209 HIS A N 1
ATOM 1619 C CA . HIS A 1 209 ? -12.344 12.562 0.283 1 98.38 209 HIS A CA 1
ATOM 1620 C C . HIS A 1 209 ? -13.164 13.844 0.248 1 98.38 209 HIS A C 1
ATOM 1622 O O . HIS A 1 209 ? -12.797 14.797 -0.439 1 98.38 209 HIS A O 1
ATOM 1628 N N . CYS A 1 210 ? -14.281 13.883 0.926 1 96.62 210 CYS A N 1
ATOM 1629 C CA . CYS A 1 210 ? -15.156 15.055 0.931 1 96.62 210 CYS A CA 1
ATOM 1630 C C . CYS A 1 210 ? -15.102 15.766 2.277 1 96.62 210 CYS A C 1
ATOM 1632 O O . CYS A 1 210 ? -14.75 15.164 3.291 1 96.62 210 CYS A O 1
ATOM 1634 N N . PRO A 1 211 ? -15.422 17.078 2.305 1 93.5 211 PRO A N 1
ATOM 1635 C CA . PRO A 1 211 ? -15.453 17.797 3.576 1 93.5 211 PRO A CA 1
ATOM 1636 C C . PRO A 1 211 ? -16.609 17.359 4.48 1 93.5 211 PRO A C 1
ATOM 1638 O O . PRO A 1 211 ? -17.5 16.641 4.035 1 93.5 211 PRO A O 1
ATOM 1641 N N . LEU A 1 212 ? -16.453 17.719 5.703 1 94.12 212 LEU A N 1
ATOM 1642 C CA . LEU A 1 212 ? -17.516 17.453 6.672 1 94.12 212 LEU A CA 1
ATOM 1643 C C . LEU A 1 212 ? -18.516 18.609 6.699 1 94.12 212 LEU A C 1
ATOM 1645 O O . LEU A 1 212 ? -18.172 19.734 7.07 1 94.12 212 LEU A O 1
ATOM 1649 N N . PHE A 1 213 ? -19.625 18.438 6.207 1 93.88 213 PHE A N 1
ATOM 1650 C CA . PHE A 1 213 ? -20.797 19.312 6.254 1 93.88 213 PHE A CA 1
ATOM 1651 C C . PHE A 1 213 ? -21.969 18.594 6.918 1 93.88 213 PHE A C 1
ATOM 1653 O O . PHE A 1 213 ? -21.938 17.375 7.098 1 93.88 213 PHE A O 1
ATOM 1660 N N . PRO A 1 214 ? -22.906 19.391 7.363 1 94.88 214 PRO A N 1
ATOM 1661 C CA . PRO A 1 214 ? -24.094 18.703 7.863 1 94.88 214 PRO A CA 1
ATOM 1662 C C . PRO A 1 214 ? -24.656 17.688 6.879 1 94.88 214 PRO A C 1
ATOM 1664 O O . PRO A 1 214 ? -25.125 16.625 7.285 1 94.88 214 PRO A O 1
ATOM 1667 N N . SER A 1 215 ? -24.484 17.953 5.613 1 94.19 215 SER A N 1
ATOM 1668 C CA . SER A 1 215 ? -25.031 17.078 4.566 1 94.19 215 SER A CA 1
ATOM 1669 C C . SER A 1 215 ? -24.172 15.836 4.387 1 94.19 215 SER A C 1
ATOM 1671 O O . SER A 1 215 ? -24.594 14.867 3.764 1 94.19 215 SER A O 1
ATOM 1673 N N . THR A 1 216 ? -22.922 15.812 4.902 1 96.5 216 THR A N 1
ATOM 1674 C CA . THR A 1 216 ? -22.047 14.664 4.703 1 96.5 216 THR A CA 1
ATOM 1675 C C . THR A 1 216 ? -21.766 13.961 6.027 1 96.5 216 THR A C 1
ATOM 1677 O O . THR A 1 216 ? -21.141 12.906 6.055 1 96.5 216 THR A O 1
ATOM 1680 N N . GLN A 1 217 ? -22.172 14.594 7.117 1 97.75 217 GLN A N 1
ATOM 1681 C CA . GLN A 1 217 ? -22.031 13.93 8.414 1 97.75 217 GLN A CA 1
ATOM 1682 C C . GLN A 1 217 ? -22.797 12.609 8.438 1 97.75 217 GLN A C 1
ATOM 1684 O O . GLN A 1 217 ? -23.984 12.562 8.102 1 97.75 217 GLN A O 1
ATOM 1689 N N . GLY A 1 218 ? -22.141 11.57 8.797 1 98.38 218 GLY A N 1
ATOM 1690 C CA . GLY A 1 218 ? -22.781 10.258 8.828 1 98.38 218 GLY A CA 1
ATOM 1691 C C . GLY A 1 218 ? -23.156 9.742 7.449 1 98.38 218 GLY A C 1
ATOM 1692 O O . GLY A 1 218 ? -24.141 9.016 7.305 1 98.38 218 GLY A O 1
ATOM 1693 N N . LEU A 1 219 ? -22.406 10.203 6.5 1 98 219 LEU A N 1
ATOM 1694 C CA . LEU A 1 219 ? -22.609 9.766 5.121 1 98 219 LEU A CA 1
ATOM 1695 C C . LEU A 1 219 ? -22.625 8.242 5.027 1 98 219 LEU A C 1
ATOM 1697 O O . LEU A 1 219 ? -23.438 7.672 4.293 1 98 219 LEU A O 1
ATOM 1701 N N . VAL A 1 220 ? -21.75 7.594 5.676 1 98.81 220 VAL A N 1
ATOM 1702 C CA . VAL A 1 220 ? -21.703 6.137 5.785 1 98.81 220 VAL A CA 1
ATOM 1703 C C . VAL A 1 220 ? -22.422 5.695 7.055 1 98.81 220 VAL A C 1
ATOM 1705 O O . VAL A 1 220 ? -21.938 5.91 8.164 1 98.81 220 VAL A O 1
ATOM 1708 N N . ASN A 1 221 ? -23.547 5.203 6.918 1 98.81 221 ASN A N 1
ATOM 1709 C CA . ASN A 1 221 ? -24.406 4.734 8 1 98.81 221 ASN A CA 1
ATOM 1710 C C . ASN A 1 221 ? -25.109 3.434 7.637 1 98.81 221 ASN A C 1
ATOM 1712 O O . ASN A 1 221 ? -24.875 2.867 6.57 1 98.81 221 ASN A O 1
ATOM 1716 N N . LYS A 1 222 ? -25.938 2.957 8.5 1 98.75 222 LYS A N 1
ATOM 1717 C CA . LYS A 1 222 ? -26.625 1.688 8.312 1 98.75 222 LYS A CA 1
ATOM 1718 C C . LYS A 1 222 ? -27.375 1.66 6.984 1 98.75 222 LYS A C 1
ATOM 1720 O O . LYS A 1 222 ? -27.281 0.685 6.234 1 98.75 222 LYS A O 1
ATOM 1725 N N . GLU A 1 223 ? -28.062 2.734 6.621 1 98.69 223 GLU A N 1
ATOM 1726 C CA . GLU A 1 223 ? -28.875 2.801 5.406 1 98.69 223 GLU A CA 1
ATOM 1727 C C . GLU A 1 223 ? -28 2.803 4.156 1 98.69 223 GLU A C 1
ATOM 1729 O O . GLU A 1 223 ? -28.281 2.078 3.199 1 98.69 223 GLU A O 1
ATOM 1734 N N . SER A 1 224 ? -26.984 3.619 4.145 1 98.81 224 SER A N 1
ATOM 1735 C CA . SER A 1 224 ? -26.125 3.682 2.973 1 98.81 224 SER A CA 1
ATOM 1736 C C . SER A 1 224 ? -25.328 2.387 2.797 1 98.81 224 SER A C 1
ATOM 1738 O O . SER A 1 224 ? -25.125 1.932 1.671 1 98.81 224 SER A O 1
ATOM 1740 N N . ILE A 1 225 ? -24.891 1.737 3.85 1 98.88 225 ILE A N 1
ATOM 1741 C CA . ILE A 1 225 ? -24.141 0.482 3.787 1 98.88 225 ILE A CA 1
ATOM 1742 C C . ILE A 1 225 ? -25.016 -0.606 3.176 1 98.88 225 ILE A C 1
ATOM 1744 O O . ILE A 1 225 ? -24.547 -1.427 2.387 1 98.88 225 ILE A O 1
ATOM 1748 N N . ALA A 1 226 ? -26.281 -0.578 3.535 1 98.75 226 ALA A N 1
ATOM 1749 C CA . ALA A 1 226 ? -27.203 -1.571 3.006 1 98.75 226 ALA A CA 1
ATOM 1750 C C . ALA A 1 226 ? -27.281 -1.496 1.482 1 98.75 226 ALA A C 1
ATOM 1752 O O . ALA A 1 226 ? -27.562 -2.496 0.818 1 98.75 226 ALA A O 1
ATOM 1753 N N . LYS A 1 227 ? -26.984 -0.332 0.938 1 98.69 227 LYS A N 1
ATOM 1754 C CA . LYS A 1 227 ? -27.062 -0.115 -0.504 1 98.69 227 LYS A CA 1
ATOM 1755 C C . LYS A 1 227 ? -25.766 -0.538 -1.197 1 98.69 227 LYS A C 1
ATOM 1757 O O . LYS A 1 227 ? -25.734 -0.658 -2.424 1 98.69 227 LYS A O 1
ATOM 1762 N N . MET A 1 228 ? -24.734 -0.796 -0.46 1 98.88 228 MET A N 1
ATOM 1763 C CA . MET A 1 228 ? -23.438 -1.133 -1.023 1 98.88 228 MET A CA 1
ATOM 1764 C C . MET A 1 228 ? -23.359 -2.615 -1.377 1 98.88 228 MET A C 1
ATOM 1766 O O . MET A 1 228 ? -24.203 -3.404 -0.943 1 98.88 228 MET A O 1
ATOM 1770 N N . LYS A 1 229 ? -22.422 -2.994 -2.217 1 98.75 229 LYS A N 1
ATOM 1771 C CA . LYS A 1 229 ? -22.172 -4.398 -2.527 1 98.75 229 LYS A CA 1
ATOM 1772 C C . LYS A 1 229 ? -21.797 -5.184 -1.273 1 98.75 229 LYS A C 1
ATOM 1774 O O . LYS A 1 229 ? -21.125 -4.652 -0.385 1 98.75 229 LYS A O 1
ATOM 1779 N N . ASP A 1 230 ? -22.25 -6.41 -1.188 1 98.62 230 ASP A N 1
ATOM 1780 C CA . ASP A 1 230 ? -21.688 -7.285 -0.169 1 98.62 230 ASP A CA 1
ATOM 1781 C C . ASP A 1 230 ? -20.172 -7.438 -0.357 1 98.62 230 ASP A C 1
ATOM 1783 O O . ASP A 1 230 ? -19.703 -7.684 -1.471 1 98.62 230 ASP A O 1
ATOM 1787 N N . GLY A 1 231 ? -19.406 -7.203 0.718 1 98.44 231 GLY A N 1
ATOM 1788 C CA . GLY A 1 231 ? -17.953 -7.348 0.651 1 98.44 231 GLY A CA 1
ATOM 1789 C C . GLY A 1 231 ? -17.25 -6.055 0.294 1 98.44 231 GLY A C 1
ATOM 1790 O O . GLY A 1 231 ? -16.047 -6.059 0.029 1 98.44 231 GLY A O 1
ATOM 1791 N N . VAL A 1 232 ? -17.953 -4.941 0.3 1 98.94 232 VAL A N 1
ATOM 1792 C CA . VAL A 1 232 ? -17.344 -3.656 -0.044 1 98.94 232 VAL A CA 1
ATOM 1793 C C . VAL A 1 232 ? -16.219 -3.332 0.935 1 98.94 232 VAL A C 1
ATOM 1795 O O . VAL A 1 232 ? -16.266 -3.736 2.1 1 98.94 232 VAL A O 1
ATOM 1798 N N . ILE A 1 233 ? -15.195 -2.664 0.458 1 98.94 233 ILE A N 1
ATOM 1799 C CA . ILE A 1 233 ? -14.117 -2.123 1.282 1 98.94 233 ILE A CA 1
ATOM 1800 C C . ILE A 1 233 ? -14.281 -0.611 1.414 1 98.94 233 ILE A C 1
ATOM 1802 O O . ILE A 1 233 ? -14.586 0.074 0.436 1 98.94 233 ILE A O 1
ATOM 1806 N N . ILE A 1 234 ? -14.086 -0.058 2.6 1 99 234 ILE A N 1
ATOM 1807 C CA . ILE A 1 234 ? -14.289 1.367 2.836 1 99 234 ILE A CA 1
ATOM 1808 C C . ILE A 1 234 ? -12.992 2 3.33 1 99 234 ILE A C 1
ATOM 1810 O O . ILE A 1 234 ? -12.367 1.499 4.27 1 99 234 ILE A O 1
ATOM 1814 N N . ILE A 1 235 ? -12.586 3.09 2.703 1 99 235 ILE A N 1
ATOM 1815 C CA . ILE A 1 235 ? -11.391 3.842 3.062 1 99 235 ILE A CA 1
ATOM 1816 C C . ILE A 1 235 ? -11.781 5.258 3.482 1 99 235 ILE A C 1
ATOM 1818 O O . ILE A 1 235 ? -12.539 5.934 2.785 1 99 235 ILE A O 1
ATOM 1822 N N . ASN A 1 236 ? -11.266 5.711 4.648 1 98.94 236 ASN A N 1
ATOM 1823 C CA . ASN A 1 236 ? -11.5 7.082 5.086 1 98.94 236 ASN A CA 1
ATOM 1824 C C . ASN A 1 236 ? -10.258 7.691 5.727 1 98.94 236 ASN A C 1
ATOM 1826 O O . ASN A 1 236 ? -9.883 7.316 6.84 1 98.94 236 ASN A O 1
ATOM 1830 N N . ASN A 1 237 ? -9.625 8.508 5.027 1 98.5 237 ASN A N 1
ATOM 1831 C CA . ASN A 1 237 ? -8.578 9.352 5.598 1 98.5 237 ASN A CA 1
ATOM 1832 C C . ASN A 1 237 ? -8.859 10.828 5.344 1 98.5 237 ASN A C 1
ATOM 1834 O O . ASN A 1 237 ? -7.934 11.602 5.09 1 98.5 237 ASN A O 1
ATOM 1838 N N . SER A 1 238 ? -10.133 11.172 5.316 1 97.31 238 SER A N 1
ATOM 1839 C CA . SER A 1 238 ? -10.625 12.547 5.191 1 97.31 238 SER A CA 1
ATOM 1840 C C . SER A 1 238 ? -11.078 13.094 6.539 1 97.31 238 SER A C 1
ATOM 1842 O O . SER A 1 238 ? -10.266 13.609 7.312 1 97.31 238 SER A O 1
ATOM 1844 N N . ARG A 1 239 ? -12.43 12.805 6.918 1 97.44 239 ARG A N 1
ATOM 1845 C CA . ARG A 1 239 ? -12.992 13.234 8.195 1 97.44 239 ARG A CA 1
ATOM 1846 C C . ARG A 1 239 ? -13.688 12.07 8.898 1 97.44 239 ARG A C 1
ATOM 1848 O O . ARG A 1 239 ? -14.477 11.352 8.289 1 97.44 239 ARG A O 1
ATOM 1855 N N . GLY A 1 240 ? -13.461 11.906 10.219 1 98.12 240 GLY A N 1
ATOM 1856 C CA . GLY A 1 240 ? -14 10.797 10.984 1 98.12 240 GLY A CA 1
ATOM 1857 C C . GLY A 1 240 ? -15.516 10.75 11 1 98.12 240 GLY A C 1
ATOM 1858 O O . GLY A 1 240 ? -16.109 9.719 10.695 1 98.12 240 GLY A O 1
ATOM 1859 N N . PRO A 1 241 ? -16.141 11.914 11.203 1 98.25 241 PRO A N 1
ATOM 1860 C CA . PRO A 1 241 ? -17.594 11.938 11.398 1 98.25 241 PRO A CA 1
ATOM 1861 C C . PRO A 1 241 ? -18.359 11.672 10.109 1 98.25 241 PRO A C 1
ATOM 1863 O O . PRO A 1 241 ? -19.594 11.664 10.109 1 98.25 241 PRO A O 1
ATOM 1866 N N . LEU A 1 242 ? -17.703 11.438 9.031 1 98.75 242 LEU A N 1
ATOM 1867 C CA . LEU A 1 242 ? -18.375 11.008 7.812 1 98.75 242 LEU A CA 1
ATOM 1868 C C . LEU A 1 242 ? -18.984 9.617 7.984 1 98.75 242 LEU A C 1
ATOM 1870 O O . LEU A 1 242 ? -19.875 9.227 7.223 1 98.75 242 LEU A O 1
ATOM 1874 N N . ILE A 1 243 ? -18.516 8.898 8.945 1 98.88 243 ILE A N 1
ATOM 1875 C CA . ILE A 1 243 ? -18.922 7.52 9.172 1 98.88 243 ILE A CA 1
ATOM 1876 C C . ILE A 1 243 ? -19.609 7.402 10.539 1 98.88 243 ILE A C 1
ATOM 1878 O O . ILE A 1 243 ? -19.094 7.906 11.539 1 98.88 243 ILE A O 1
ATOM 1882 N N . VAL A 1 244 ? -20.75 6.828 10.562 1 98.88 244 VAL A N 1
ATOM 1883 C CA . VAL A 1 244 ? -21.328 6.387 11.828 1 98.88 244 VAL A CA 1
ATOM 1884 C C . VAL A 1 244 ? -20.609 5.125 12.305 1 98.88 244 VAL A C 1
ATOM 1886 O O . VAL A 1 244 ? -20.844 4.035 11.773 1 98.88 244 VAL A O 1
ATOM 1889 N N . GLU A 1 245 ? -19.828 5.254 13.352 1 98.88 245 GLU A N 1
ATOM 1890 C CA . GLU A 1 245 ? -18.844 4.242 13.727 1 98.88 245 GLU A CA 1
ATOM 1891 C C . GLU A 1 245 ? -19.516 2.957 14.188 1 98.88 245 GLU A C 1
ATOM 1893 O O . GLU A 1 245 ? -19.047 1.858 13.891 1 98.88 245 GLU A O 1
ATOM 1898 N N . GLU A 1 246 ? -20.625 3.072 14.914 1 98.81 246 GLU A N 1
ATOM 1899 C CA . GLU A 1 246 ? -21.359 1.885 15.352 1 98.81 246 GLU A CA 1
ATOM 1900 C C . GLU A 1 246 ? -21.891 1.094 14.164 1 98.81 246 GLU A C 1
ATOM 1902 O O . GLU A 1 246 ? -21.859 -0.138 14.164 1 98.81 246 GLU A O 1
ATOM 1907 N N . ASP A 1 247 ? -22.375 1.779 13.188 1 98.88 247 ASP A N 1
ATOM 1908 C CA . ASP A 1 247 ? -22.906 1.132 11.992 1 98.88 247 ASP A CA 1
ATOM 1909 C C . ASP A 1 247 ? -21.812 0.429 11.203 1 98.88 247 ASP A C 1
ATOM 1911 O O . ASP A 1 247 ? -22.016 -0.68 10.703 1 98.88 247 ASP A O 1
ATOM 1915 N N . LEU A 1 248 ? -20.703 1.061 11.078 1 98.94 248 LEU A N 1
ATOM 1916 C CA . LEU A 1 248 ? -19.578 0.436 10.375 1 98.94 248 LEU A CA 1
ATOM 1917 C C . LEU A 1 248 ? -19.094 -0.809 11.117 1 98.94 248 LEU A C 1
ATOM 1919 O O . LEU A 1 248 ? -18.844 -1.843 10.492 1 98.94 248 LEU A O 1
ATOM 1923 N N . ARG A 1 249 ? -18.953 -0.695 12.484 1 98.88 249 ARG A N 1
ATOM 1924 C CA . ARG A 1 249 ? -18.594 -1.858 13.289 1 98.88 249 ARG A CA 1
ATOM 1925 C C . ARG A 1 249 ? -19.531 -3.029 13.008 1 98.88 249 ARG A C 1
ATOM 1927 O O . ARG A 1 249 ? -19.078 -4.148 12.758 1 98.88 249 ARG A O 1
ATOM 1934 N N . ASP A 1 250 ? -20.797 -2.756 13.016 1 98.88 250 ASP A N 1
ATOM 1935 C CA . ASP A 1 250 ? -21.781 -3.816 12.797 1 98.88 250 ASP A CA 1
ATOM 1936 C C . ASP A 1 250 ? -21.625 -4.414 11.398 1 98.88 250 ASP A C 1
ATOM 1938 O O . ASP A 1 250 ? -21.719 -5.629 11.227 1 98.88 250 ASP A O 1
ATOM 1942 N N . ALA A 1 251 ? -21.453 -3.607 10.406 1 98.94 251 ALA A N 1
ATOM 1943 C CA . ALA A 1 251 ? -21.297 -4.051 9.023 1 98.94 251 ALA A CA 1
ATOM 1944 C C . ALA A 1 251 ? -20.031 -4.887 8.844 1 98.94 251 ALA A C 1
ATOM 1946 O O . ALA A 1 251 ? -20.031 -5.867 8.102 1 98.94 251 ALA A O 1
ATOM 1947 N N . LEU A 1 252 ? -18.953 -4.527 9.492 1 98.88 252 LEU A N 1
ATOM 1948 C CA . LEU A 1 252 ? -17.719 -5.293 9.477 1 98.88 252 LEU A CA 1
ATOM 1949 C C . LEU A 1 252 ? -17.906 -6.652 10.141 1 98.88 252 LEU A C 1
ATOM 1951 O O . LEU A 1 252 ? -17.516 -7.68 9.578 1 98.88 252 LEU A O 1
ATOM 1955 N N . ASN A 1 253 ? -18.562 -6.637 11.266 1 98.75 253 ASN A N 1
ATOM 1956 C CA . ASN A 1 253 ? -18.734 -7.863 12.031 1 98.75 253 ASN A CA 1
ATOM 1957 C C . ASN A 1 253 ? -19.656 -8.844 11.312 1 98.75 253 ASN A C 1
ATOM 1959 O O . ASN A 1 253 ? -19.516 -10.062 11.453 1 98.75 253 ASN A O 1
ATOM 1963 N N . SER A 1 254 ? -20.625 -8.312 10.523 1 98.44 254 SER A N 1
ATOM 1964 C CA . SER A 1 254 ? -21.562 -9.172 9.797 1 98.44 254 SER A CA 1
ATOM 1965 C C . SER A 1 254 ? -20.938 -9.672 8.492 1 98.44 254 SER A C 1
ATOM 1967 O O . SER A 1 254 ? -21.453 -10.602 7.871 1 98.44 254 SER A O 1
ATOM 1969 N N . GLY A 1 255 ? -19.906 -8.992 8.023 1 98.06 255 GLY A N 1
ATOM 1970 C CA . GLY A 1 255 ? -19.281 -9.359 6.762 1 98.06 255 GLY A CA 1
ATOM 1971 C C . GLY A 1 255 ? -19.812 -8.57 5.578 1 98.06 255 GLY A C 1
ATOM 1972 O O . GLY A 1 255 ? -19.312 -8.703 4.461 1 98.06 255 GLY A O 1
ATOM 1973 N N . LYS A 1 256 ? -20.828 -7.723 5.855 1 98.69 256 LYS A N 1
ATOM 1974 C CA . LYS A 1 256 ? -21.312 -6.828 4.809 1 98.69 256 LYS A CA 1
ATOM 1975 C C . LYS A 1 256 ? -20.188 -5.953 4.262 1 98.69 256 LYS A C 1
ATOM 1977 O O . LYS A 1 256 ? -20.109 -5.734 3.053 1 98.69 256 LYS A O 1
ATOM 1982 N N . VAL A 1 257 ? -19.453 -5.422 5.105 1 98.88 257 VAL A N 1
ATOM 1983 C CA . VAL A 1 257 ? -18.219 -4.73 4.77 1 98.88 257 VAL A CA 1
ATOM 1984 C C . VAL A 1 257 ? -17.031 -5.66 5 1 98.88 257 VAL A C 1
ATOM 1986 O O . VAL A 1 257 ? -16.844 -6.18 6.102 1 98.88 257 VAL A O 1
ATOM 1989 N N . ALA A 1 258 ? -16.234 -5.902 3.977 1 98.62 258 ALA A N 1
ATOM 1990 C CA . ALA A 1 258 ? -15.148 -6.867 4.051 1 98.62 258 ALA A CA 1
ATOM 1991 C C . ALA A 1 258 ? -13.969 -6.309 4.852 1 98.62 258 ALA A C 1
ATOM 1993 O O . ALA A 1 258 ? -13.227 -7.062 5.48 1 98.62 258 ALA A O 1
ATOM 1994 N N . GLY A 1 259 ? -13.758 -5.039 4.781 1 98.81 259 GLY A N 1
ATOM 1995 C CA . GLY A 1 259 ? -12.68 -4.363 5.488 1 98.81 259 GLY A CA 1
ATOM 1996 C C . GLY A 1 259 ? -12.789 -2.852 5.441 1 98.81 259 GLY A C 1
ATOM 1997 O O . GLY A 1 259 ? -13.43 -2.299 4.547 1 98.81 259 GLY A O 1
ATOM 1998 N N . ALA A 1 260 ? -12.219 -2.191 6.379 1 98.94 260 ALA A N 1
ATOM 1999 C CA . ALA A 1 260 ? -12.156 -0.733 6.418 1 98.94 260 ALA A CA 1
ATOM 2000 C C . ALA A 1 260 ? -10.758 -0.255 6.789 1 98.94 260 ALA A C 1
ATOM 2002 O O . ALA A 1 260 ? -10.102 -0.854 7.645 1 98.94 260 ALA A O 1
ATOM 2003 N N . GLY A 1 261 ? -10.242 0.69 6.086 1 98.94 261 GLY A N 1
ATOM 2004 C CA . GLY A 1 261 ? -9.023 1.409 6.406 1 98.94 261 GLY A CA 1
ATOM 2005 C C . GLY A 1 261 ? -9.258 2.863 6.766 1 98.94 261 GLY A C 1
ATOM 2006 O O . GLY A 1 261 ? -9.711 3.648 5.934 1 98.94 261 GLY A O 1
ATOM 2007 N N . LEU A 1 262 ? -8.938 3.223 7.988 1 98.94 262 LEU A N 1
ATOM 2008 C CA . LEU A 1 262 ? -9.297 4.527 8.539 1 98.94 262 LEU A CA 1
ATOM 2009 C C . LEU A 1 262 ? -8.07 5.223 9.117 1 98.94 262 LEU A C 1
ATOM 2011 O O . LEU A 1 262 ? -7.367 4.656 9.953 1 98.94 262 LEU A O 1
ATOM 2015 N N . ASP A 1 263 ? -7.844 6.469 8.68 1 98.94 263 ASP A N 1
ATOM 2016 C CA . ASP A 1 263 ? -6.793 7.277 9.297 1 98.94 263 ASP A CA 1
ATOM 2017 C C . ASP A 1 263 ? -7.391 8.398 10.148 1 98.94 263 ASP A C 1
ATOM 2019 O O . ASP A 1 263 ? -6.672 9.297 10.586 1 98.94 263 ASP A O 1
ATOM 2023 N N . VAL A 1 264 ? -8.742 8.398 10.289 1 98.62 264 VAL A N 1
ATOM 2024 C CA . VAL A 1 264 ? -9.477 9.359 11.102 1 98.62 264 VAL A CA 1
ATOM 2025 C C . VAL A 1 264 ? -10.641 8.656 11.805 1 98.62 264 VAL A C 1
ATOM 2027 O O . VAL A 1 264 ? -11.156 7.652 11.312 1 98.62 264 VAL A O 1
ATOM 2030 N N . VAL A 1 265 ? -10.977 9.117 12.93 1 98.44 265 VAL A N 1
ATOM 2031 C CA . VAL A 1 265 ? -12.156 8.688 13.672 1 98.44 265 VAL A CA 1
ATOM 2032 C C . VAL A 1 265 ? -12.898 9.906 14.219 1 98.44 265 VAL A C 1
ATOM 2034 O O . VAL A 1 265 ? -12.43 11.039 14.086 1 98.44 265 VAL A O 1
ATOM 2037 N N . SER A 1 266 ? -13.984 9.719 14.773 1 97.19 266 SER A N 1
ATOM 2038 C CA . SER A 1 266 ? -14.883 10.812 15.141 1 97.19 266 SER A CA 1
ATOM 2039 C C . SER A 1 266 ? -14.266 11.695 16.234 1 97.19 266 SER A C 1
ATOM 2041 O O . SER A 1 266 ? -14.453 12.914 16.219 1 97.19 266 SER A O 1
ATOM 2043 N N . THR A 1 267 ? -13.57 11.062 17.141 1 96 267 THR A N 1
ATOM 2044 C CA . THR A 1 267 ? -12.859 11.773 18.203 1 96 267 THR A CA 1
ATOM 2045 C C . THR A 1 267 ? -11.383 11.398 18.203 1 96 267 THR A C 1
ATOM 2047 O O . THR A 1 267 ? -11.031 10.219 18.25 1 96 267 THR A O 1
ATOM 2050 N N . GLU A 1 268 ? -10.492 12.422 18.203 1 95.5 268 GLU A N 1
ATOM 2051 C CA . GLU A 1 268 ? -9.062 12.164 18.125 1 95.5 268 GLU A CA 1
ATOM 2052 C C . GLU A 1 268 ? -8.305 12.961 19.188 1 95.5 268 GLU A C 1
ATOM 2054 O O . GLU A 1 268 ? -8.539 14.156 19.375 1 95.5 268 GLU A O 1
ATOM 2059 N N . PRO A 1 269 ? -7.492 12.375 19.922 1 96.88 269 PRO A N 1
ATOM 2060 C CA . PRO A 1 269 ? -7.133 10.953 19.844 1 96.88 269 PRO A CA 1
ATOM 2061 C C . PRO A 1 269 ? -8.328 10.031 20.094 1 96.88 269 PRO A C 1
ATOM 2063 O O . PRO A 1 269 ? -9.305 10.438 20.719 1 96.88 269 PRO A O 1
ATOM 2066 N N . ILE A 1 270 ? -8.18 8.836 19.625 1 98.44 270 ILE A N 1
ATOM 2067 C CA . ILE A 1 270 ? -9.281 7.879 19.688 1 98.44 270 ILE A CA 1
ATOM 2068 C C . ILE A 1 270 ? -9.586 7.52 21.141 1 98.44 270 ILE A C 1
ATOM 2070 O O . ILE A 1 270 ? -8.672 7.461 21.969 1 98.44 270 ILE A O 1
ATOM 2074 N N . ARG A 1 271 ? -10.875 7.32 21.438 1 97.56 271 ARG A N 1
ATOM 2075 C CA . ARG A 1 271 ? -11.273 6.855 22.766 1 97.56 271 ARG A CA 1
ATOM 2076 C C . ARG A 1 271 ? -11.227 5.336 22.844 1 97.56 271 ARG A C 1
ATOM 2078 O O . ARG A 1 271 ? -11.562 4.645 21.891 1 97.56 271 ARG A O 1
ATOM 2085 N N . GLY A 1 272 ? -10.859 4.883 23.969 1 97.31 272 GLY A N 1
ATOM 2086 C CA . GLY A 1 272 ? -10.719 3.447 24.188 1 97.31 272 GLY A CA 1
ATOM 2087 C C . GLY A 1 272 ? -12.016 2.689 23.969 1 97.31 272 GLY A C 1
ATOM 2088 O O . GLY A 1 272 ? -12 1.49 23.672 1 97.31 272 GLY A O 1
ATOM 2089 N N . ASP A 1 273 ? -13.141 3.408 24.078 1 97.81 273 ASP A N 1
ATOM 2090 C CA . ASP A 1 273 ? -14.438 2.752 23.922 1 97.81 273 ASP A CA 1
ATOM 2091 C C . ASP A 1 273 ? -14.977 2.912 22.516 1 97.81 273 ASP A C 1
ATOM 2093 O O . ASP A 1 273 ? -16.141 2.609 22.25 1 97.81 273 ASP A O 1
ATOM 2097 N N . ASN A 1 274 ? -14.188 3.428 21.641 1 98.56 274 ASN A N 1
ATOM 2098 C CA . ASN A 1 274 ? -14.609 3.51 20.25 1 98.56 274 ASN A CA 1
ATOM 2099 C C . ASN A 1 274 ? -14.992 2.139 19.703 1 98.56 274 ASN A C 1
ATOM 2101 O O . ASN A 1 274 ? -14.195 1.196 19.766 1 98.56 274 ASN A O 1
ATOM 2105 N N . PRO A 1 275 ? -16.125 2.002 19.125 1 98.56 275 PRO A N 1
ATOM 2106 C CA . PRO A 1 275 ? -16.594 0.686 18.688 1 98.56 275 PRO A CA 1
ATOM 2107 C C . PRO A 1 275 ? -15.719 0.088 17.578 1 98.56 275 PRO A C 1
ATOM 2109 O O . PRO A 1 275 ? -15.664 -1.135 17.438 1 98.56 275 PRO A O 1
ATOM 2112 N N . LEU A 1 276 ? -15.016 0.855 16.859 1 98.81 276 LEU A N 1
ATOM 2113 C CA . LEU A 1 276 ? -14.219 0.375 15.742 1 98.81 276 LEU A CA 1
ATOM 2114 C C . LEU A 1 276 ? -13.008 -0.416 16.234 1 98.81 276 LEU A C 1
ATOM 2116 O O . LEU A 1 276 ? -12.43 -1.204 15.477 1 98.81 276 LEU A O 1
ATOM 2120 N N . LEU A 1 277 ? -12.578 -0.193 17.484 1 98.62 277 LEU A N 1
ATOM 2121 C CA . LEU A 1 277 ? -11.414 -0.878 18.031 1 98.62 277 LEU A CA 1
ATOM 2122 C C . LEU A 1 277 ? -11.695 -2.367 18.203 1 98.62 277 LEU A C 1
ATOM 2124 O O . LEU A 1 277 ? -10.766 -3.168 18.328 1 98.62 277 LEU A O 1
ATOM 2128 N N . GLN A 1 278 ? -12.969 -2.721 18.156 1 97.62 278 GLN A N 1
ATOM 2129 C CA . GLN A 1 278 ? -13.328 -4.121 18.344 1 97.62 278 GLN A CA 1
ATOM 2130 C C . GLN A 1 278 ? -13.906 -4.719 17.078 1 97.62 278 GLN A C 1
ATOM 2132 O O . GLN A 1 278 ? -14.344 -5.871 17.062 1 97.62 278 GLN A O 1
ATOM 2137 N N . ALA A 1 279 ? -13.969 -3.926 16.078 1 98.56 279 ALA A N 1
ATOM 2138 C CA . ALA A 1 279 ? -14.531 -4.391 14.82 1 98.56 279 ALA A CA 1
ATOM 2139 C C . ALA A 1 279 ? -13.562 -5.328 14.102 1 98.56 279 ALA A C 1
ATOM 2141 O O . ALA A 1 279 ? -12.344 -5.113 14.125 1 98.56 279 ALA A O 1
ATOM 2142 N N . ARG A 1 280 ? -14.086 -6.344 13.438 1 97.44 280 ARG A N 1
ATOM 2143 C CA . ARG A 1 280 ? -13.273 -7.207 12.594 1 97.44 280 ARG A CA 1
ATOM 2144 C C . ARG A 1 280 ? -12.797 -6.465 11.352 1 97.44 280 ARG A C 1
ATOM 2146 O O . ARG A 1 280 ? -13.508 -5.613 10.812 1 97.44 280 ARG A O 1
ATOM 2153 N N . ASN A 1 281 ? -11.57 -6.828 10.945 1 97.88 281 ASN A N 1
ATOM 2154 C CA . ASN A 1 281 ? -11.047 -6.387 9.656 1 97.88 281 ASN A CA 1
ATOM 2155 C C . ASN A 1 281 ? -11.07 -4.863 9.539 1 97.88 281 ASN A C 1
ATOM 2157 O O . ASN A 1 281 ? -11.445 -4.324 8.492 1 97.88 281 ASN A O 1
ATOM 2161 N N . CYS A 1 282 ? -10.781 -4.164 10.602 1 98.81 282 CYS A N 1
ATOM 2162 C CA . CYS A 1 282 ? -10.734 -2.705 10.641 1 98.81 282 CYS A CA 1
ATOM 2163 C C . CYS A 1 282 ? -9.328 -2.209 10.938 1 98.81 282 CYS A C 1
ATOM 2165 O O . CYS A 1 282 ? -8.82 -2.391 12.047 1 98.81 282 CYS A O 1
ATOM 2167 N N . ILE A 1 283 ? -8.68 -1.627 9.953 1 98.88 283 ILE A N 1
ATOM 2168 C CA . ILE A 1 283 ? -7.363 -1.021 10.102 1 98.88 283 ILE A CA 1
ATOM 2169 C C . ILE A 1 283 ? -7.512 0.447 10.492 1 98.88 283 ILE A C 1
ATOM 2171 O O . ILE A 1 283 ? -8.234 1.202 9.836 1 98.88 283 ILE A O 1
ATOM 2175 N N . ILE A 1 284 ? -6.875 0.887 11.562 1 98.94 284 ILE A N 1
ATOM 2176 C CA . ILE A 1 284 ? -6.934 2.27 12.023 1 98.94 284 ILE A CA 1
ATOM 2177 C C . ILE A 1 284 ? -5.516 2.799 12.242 1 98.94 284 ILE A C 1
ATOM 2179 O O . ILE A 1 284 ? -4.73 2.199 12.977 1 98.94 284 ILE A O 1
ATOM 2183 N N . THR A 1 285 ? -5.156 3.846 11.562 1 98.94 285 THR A N 1
ATOM 2184 C CA . THR A 1 285 ? -3.906 4.559 11.797 1 98.94 285 THR A CA 1
ATOM 2185 C C . THR A 1 285 ? -4.168 5.918 12.438 1 98.94 285 THR A C 1
ATOM 2187 O O . THR A 1 285 ? -5.285 6.441 12.359 1 98.94 285 THR A O 1
ATOM 2190 N N . PRO A 1 286 ? -3.24 6.504 13.148 1 98.75 286 PRO A N 1
ATOM 2191 C CA . PRO A 1 286 ? -3.5 7.637 14.039 1 98.75 286 PRO A CA 1
ATOM 2192 C C . PRO A 1 286 ? -3.342 8.984 13.344 1 98.75 286 PRO A C 1
ATOM 2194 O O . PRO A 1 286 ? -2.6 9.844 13.812 1 98.75 286 PRO A O 1
ATOM 2197 N N . HIS A 1 287 ? -4.082 9.156 12.273 1 98.44 287 HIS A N 1
ATOM 2198 C CA . HIS A 1 287 ? -4.176 10.43 11.57 1 98.44 287 HIS A CA 1
ATOM 2199 C C . HIS A 1 287 ? -2.805 10.891 11.078 1 98.44 287 HIS A C 1
ATOM 2201 O O . HIS A 1 287 ? -2.391 12.023 11.359 1 98.44 287 HIS A O 1
ATOM 2207 N N . ILE A 1 288 ? -2.18 10.102 10.172 1 98.62 288 ILE A N 1
ATOM 2208 C CA . ILE A 1 288 ? -0.794 10.398 9.82 1 98.62 288 ILE A CA 1
ATOM 2209 C C . ILE A 1 288 ? -0.661 10.508 8.297 1 98.62 288 ILE A C 1
ATOM 2211 O O . ILE A 1 288 ? 0.451 10.586 7.773 1 98.62 288 ILE A O 1
ATOM 2215 N N . SER A 1 289 ? -1.763 10.523 7.547 1 98.38 289 SER A N 1
ATOM 2216 C CA . SER A 1 289 ? -1.734 10.656 6.094 1 98.38 289 SER A CA 1
ATOM 2217 C C . SER A 1 289 ? -0.978 11.914 5.668 1 98.38 289 SER A C 1
ATOM 2219 O O . SER A 1 289 ? -0.384 11.945 4.586 1 98.38 289 SER A O 1
ATOM 2221 N N . TRP A 1 290 ? -0.935 12.906 6.492 1 97.5 290 TRP A N 1
ATOM 2222 C CA . TRP A 1 290 ? -0.37 14.211 6.188 1 97.5 290 TRP A CA 1
ATOM 2223 C C . TRP A 1 290 ? 1.115 14.258 6.531 1 97.5 290 TRP A C 1
ATOM 2225 O O . TRP A 1 290 ? 1.826 15.18 6.117 1 97.5 290 TRP A O 1
ATOM 2235 N N . ALA A 1 291 ? 1.668 13.281 7.176 1 98.25 291 ALA A N 1
ATOM 2236 C CA . ALA A 1 291 ? 2.807 13.5 8.062 1 98.25 291 ALA A CA 1
ATOM 2237 C C . ALA A 1 291 ? 4.113 13.07 7.398 1 98.25 291 ALA A C 1
ATOM 2239 O O . ALA A 1 291 ? 5.184 13.172 8 1 98.25 291 ALA A O 1
ATOM 2240 N N . PRO A 1 292 ? 4.082 12.547 6.129 1 98.56 292 PRO A N 1
ATOM 2241 C CA . PRO A 1 292 ? 5.395 12.359 5.504 1 98.56 292 PRO A CA 1
ATOM 2242 C C . PRO A 1 292 ? 6.262 13.617 5.574 1 98.56 292 PRO A C 1
ATOM 2244 O O . PRO A 1 292 ? 5.746 14.734 5.531 1 98.56 292 PRO A O 1
ATOM 2247 N N . LYS A 1 293 ? 7.535 13.398 5.688 1 98 293 LYS A N 1
ATOM 2248 C CA . LYS A 1 293 ? 8.484 14.492 5.844 1 98 293 LYS A CA 1
ATOM 2249 C C . LYS A 1 293 ? 8.336 15.516 4.723 1 98 293 LYS A C 1
ATOM 2251 O O . LYS A 1 293 ? 8.367 16.719 4.969 1 98 293 LYS A O 1
ATOM 2256 N N . GLU A 1 294 ? 8.156 15.062 3.486 1 98.38 294 GLU A N 1
ATOM 2257 C CA . GLU A 1 294 ? 8.023 15.93 2.318 1 98.38 294 GLU A CA 1
ATOM 2258 C C . GLU A 1 294 ? 6.824 16.859 2.463 1 98.38 294 GLU A C 1
ATOM 2260 O O . GLU A 1 294 ? 6.926 18.062 2.189 1 98.38 294 GLU A O 1
ATOM 2265 N N . SER A 1 295 ? 5.711 16.312 2.883 1 98.06 295 SER A N 1
ATOM 2266 C CA . SER A 1 295 ? 4.496 17.109 3.033 1 98.06 295 SER A CA 1
ATOM 2267 C C . SER A 1 295 ? 4.629 18.109 4.18 1 98.06 295 SER A C 1
ATOM 2269 O O . SER A 1 295 ? 4.18 19.25 4.07 1 98.06 295 SER A O 1
ATOM 2271 N N . ARG A 1 296 ? 5.223 17.703 5.289 1 98.44 296 ARG A N 1
ATOM 2272 C CA . ARG A 1 296 ? 5.441 18.609 6.406 1 98.44 296 ARG A CA 1
ATOM 2273 C C . ARG A 1 296 ? 6.359 19.766 6.004 1 98.44 296 ARG A C 1
ATOM 2275 O O . ARG A 1 296 ? 6.164 20.906 6.438 1 98.44 296 ARG A O 1
ATOM 2282 N N . GLN A 1 297 ? 7.359 19.469 5.211 1 98.38 297 GLN A N 1
ATOM 2283 C CA . GLN A 1 297 ? 8.234 20.531 4.727 1 98.38 297 GLN A CA 1
ATOM 2284 C C . GLN A 1 297 ? 7.457 21.531 3.885 1 98.38 297 GLN A C 1
ATOM 2286 O O . GLN A 1 297 ? 7.633 22.75 4.043 1 98.38 297 GLN A O 1
ATOM 2291 N N . ARG A 1 298 ? 6.625 21 2.99 1 98.31 298 ARG A N 1
ATOM 2292 C CA . ARG A 1 298 ? 5.793 21.906 2.195 1 98.31 298 ARG A CA 1
ATOM 2293 C C . ARG A 1 298 ? 4.914 22.766 3.09 1 98.31 298 ARG A C 1
ATOM 2295 O O . ARG A 1 298 ? 4.762 23.969 2.852 1 98.31 298 ARG A O 1
ATOM 2302 N N . LEU A 1 299 ? 4.316 22.141 4.066 1 98.31 299 LEU A N 1
ATOM 2303 C CA . LEU A 1 299 ? 3.488 22.844 5.035 1 98.31 299 LEU A CA 1
ATOM 2304 C C . LEU A 1 299 ? 4.273 23.984 5.699 1 98.31 299 LEU A C 1
ATOM 2306 O O . LEU A 1 299 ? 3.805 25.125 5.746 1 98.31 299 LEU A O 1
ATOM 2310 N N . MET A 1 300 ? 5.461 23.719 6.145 1 98 300 MET A N 1
ATOM 2311 C CA . MET A 1 300 ? 6.309 24.703 6.809 1 98 300 MET A CA 1
ATOM 2312 C C . MET A 1 300 ? 6.688 25.828 5.852 1 98 300 MET A C 1
ATOM 2314 O O . MET A 1 300 ? 6.715 27 6.242 1 98 300 MET A O 1
ATOM 2318 N N . ASP A 1 301 ? 6.992 25.469 4.613 1 98.5 301 ASP A N 1
ATOM 2319 C CA . ASP A 1 301 ? 7.336 26.469 3.611 1 98.5 301 ASP A CA 1
ATOM 2320 C C . ASP A 1 301 ? 6.188 27.453 3.4 1 98.5 301 ASP A C 1
ATOM 2322 O O . ASP A 1 301 ? 6.41 28.656 3.299 1 98.5 301 ASP A O 1
ATOM 2326 N N . ILE A 1 302 ? 4.992 26.938 3.33 1 98.5 302 ILE A N 1
ATOM 2327 C CA . ILE A 1 302 ? 3.816 27.781 3.139 1 98.5 302 ILE A CA 1
ATOM 2328 C C . ILE A 1 302 ? 3.617 28.672 4.363 1 98.5 302 ILE A C 1
ATOM 2330 O O . ILE A 1 302 ? 3.297 29.859 4.23 1 98.5 302 ILE A O 1
ATOM 2334 N N . ALA A 1 303 ? 3.811 28.125 5.547 1 98.5 303 ALA A N 1
ATOM 2335 C CA . ALA A 1 303 ? 3.686 28.891 6.777 1 98.5 303 ALA A CA 1
ATOM 2336 C C . ALA A 1 303 ? 4.66 30.078 6.781 1 98.5 303 ALA A C 1
ATOM 2338 O O . ALA A 1 303 ? 4.289 31.188 7.148 1 98.5 303 ALA A O 1
ATOM 2339 N N . VAL A 1 304 ? 5.875 29.844 6.367 1 98.56 304 VAL A N 1
ATOM 2340 C CA . VAL A 1 304 ? 6.906 30.875 6.297 1 98.56 304 VAL A CA 1
ATOM 2341 C C . VAL A 1 304 ? 6.516 31.922 5.254 1 98.56 304 VAL A C 1
ATOM 2343 O O . VAL A 1 304 ? 6.621 33.125 5.508 1 98.56 304 VAL A O 1
ATOM 2346 N N . GLU A 1 305 ? 6.066 31.422 4.137 1 98.62 305 GLU A N 1
ATOM 2347 C CA . GLU A 1 305 ? 5.648 32.344 3.076 1 98.62 305 GLU A CA 1
ATOM 2348 C C . GLU A 1 305 ? 4.484 33.219 3.527 1 98.62 305 GLU A C 1
ATOM 2350 O O . GLU A 1 305 ? 4.426 34.406 3.189 1 98.62 305 GLU A O 1
ATOM 2355 N N . ASP A 1 306 ? 3.533 32.656 4.215 1 98.69 306 ASP A N 1
ATOM 2356 C CA . ASP A 1 306 ? 2.4 33.406 4.754 1 98.69 306 ASP A CA 1
ATOM 2357 C C . ASP A 1 306 ? 2.869 34.531 5.648 1 98.69 306 ASP A C 1
ATOM 2359 O O . ASP A 1 306 ? 2.424 35.688 5.496 1 98.69 306 ASP A O 1
ATOM 2363 N N . LEU A 1 307 ? 3.768 34.25 6.57 1 98.62 307 LEU A N 1
ATOM 2364 C CA . LEU A 1 307 ? 4.25 35.25 7.504 1 98.62 307 LEU A CA 1
ATOM 2365 C C . LEU A 1 307 ? 5.07 36.312 6.777 1 98.62 307 LEU A C 1
ATOM 2367 O O . LEU A 1 307 ? 4.957 37.5 7.078 1 98.62 307 LEU A O 1
ATOM 2371 N N . LYS A 1 308 ? 5.883 35.906 5.863 1 98.44 308 LYS A N 1
ATOM 2372 C CA . LYS A 1 308 ? 6.664 36.844 5.062 1 98.44 308 LYS A CA 1
ATOM 2373 C C . LYS A 1 308 ? 5.762 37.781 4.293 1 98.44 308 LYS A C 1
ATOM 2375 O O . LYS A 1 308 ? 6 39 4.273 1 98.44 308 LYS A O 1
ATOM 2380 N N . ALA A 1 309 ? 4.77 37.219 3.664 1 98.56 309 ALA A N 1
ATOM 2381 C CA . ALA A 1 309 ? 3.832 38 2.893 1 98.56 309 ALA A CA 1
ATOM 2382 C C . ALA A 1 309 ? 3.135 39.031 3.781 1 98.56 309 ALA A C 1
ATOM 2384 O O . ALA A 1 309 ? 2.904 40.188 3.361 1 98.56 309 ALA A O 1
ATOM 2385 N N . PHE A 1 310 ? 2.805 38.656 4.98 1 98.25 310 PHE A N 1
ATOM 2386 C CA . PHE A 1 310 ? 2.209 39.562 5.945 1 98.25 310 PHE A CA 1
ATOM 2387 C C . PHE A 1 310 ? 3.176 40.688 6.289 1 98.25 310 PHE A C 1
ATOM 2389 O O . PHE A 1 310 ? 2.797 41.875 6.297 1 98.25 310 PHE A O 1
ATOM 2396 N N . THR A 1 311 ? 4.391 40.375 6.562 1 97.38 311 THR A N 1
ATOM 2397 C CA . THR A 1 311 ? 5.406 41.375 6.918 1 97.38 311 THR A CA 1
ATOM 2398 C C . THR A 1 311 ? 5.629 42.344 5.77 1 97.38 311 THR A C 1
ATOM 2400 O O . THR A 1 311 ? 5.941 43.531 5.996 1 97.38 311 THR A O 1
ATOM 2403 N N . ASP A 1 312 ? 5.359 41.844 4.609 1 97.12 312 ASP A N 1
ATOM 2404 C CA . ASP A 1 312 ? 5.531 42.688 3.422 1 97.12 312 ASP A CA 1
ATOM 2405 C C . ASP A 1 312 ? 4.277 43.5 3.143 1 97.12 312 ASP A C 1
ATOM 2407 O O . ASP A 1 312 ? 4.246 44.281 2.201 1 97.12 312 ASP A O 1
ATOM 2411 N N . GLY A 1 313 ? 3.26 43.281 3.902 1 97.19 313 GLY A N 1
ATOM 2412 C CA . GLY A 1 313 ? 2.059 44.094 3.801 1 97.19 313 GLY A CA 1
ATOM 2413 C C . GLY A 1 313 ? 1.031 43.531 2.842 1 97.19 313 GLY A C 1
ATOM 2414 O O . GLY A 1 313 ? 0.057 44.188 2.498 1 97.19 313 GLY A O 1
ATOM 2415 N N . ALA A 1 314 ? 1.218 42.281 2.42 1 97.62 314 ALA A N 1
ATOM 2416 C CA . ALA A 1 314 ? 0.306 41.625 1.482 1 97.62 314 ALA A CA 1
ATOM 2417 C C . ALA A 1 314 ? 0.001 40.188 1.919 1 97.62 314 ALA A C 1
ATOM 2419 O O . ALA A 1 314 ? 0.413 39.219 1.261 1 97.62 314 ALA A O 1
ATOM 2420 N N . PRO A 1 315 ? -0.75 40.094 3.002 1 97.88 315 PRO A N 1
ATOM 2421 C CA . PRO A 1 315 ? -1.02 38.75 3.523 1 97.88 315 PRO A CA 1
ATOM 2422 C C . PRO A 1 315 ? -1.708 37.844 2.502 1 97.88 315 PRO A C 1
ATOM 2424 O O . PRO A 1 315 ? -2.553 38.312 1.732 1 97.88 315 PRO A O 1
ATOM 2427 N N . ILE A 1 316 ? -1.343 36.562 2.428 1 98.06 316 ILE A N 1
ATOM 2428 C CA . ILE A 1 316 ? -1.918 35.562 1.551 1 98.06 316 ILE A CA 1
ATOM 2429 C C . ILE A 1 316 ? -2.537 34.438 2.389 1 98.06 316 ILE A C 1
ATOM 2431 O O . ILE A 1 316 ? -2.25 34.312 3.582 1 98.06 316 ILE A O 1
ATOM 2435 N N . ASN A 1 317 ? -3.494 33.656 1.763 1 98.06 317 ASN A N 1
ATOM 2436 C CA . ASN A 1 317 ? -4.191 32.562 2.387 1 98.06 317 ASN A CA 1
ATOM 2437 C C . ASN A 1 317 ? -4.969 33 3.623 1 98.06 317 ASN A C 1
ATOM 2439 O O . ASN A 1 317 ? -5.008 32.281 4.625 1 98.06 317 ASN A O 1
ATOM 2443 N N . VAL A 1 318 ? -5.469 34.219 3.594 1 98.62 318 VAL A N 1
ATOM 2444 C CA . VAL A 1 318 ? -6.25 34.75 4.699 1 98.62 318 VAL A CA 1
ATOM 2445 C C . VAL A 1 318 ? -7.629 34.094 4.73 1 98.62 318 VAL A C 1
ATOM 2447 O O . VAL A 1 318 ? -8.344 34.094 3.727 1 98.62 318 VAL A O 1
ATOM 2450 N N . VAL A 1 319 ? -8.039 33.562 5.871 1 97.44 319 VAL A N 1
ATOM 2451 C CA . VAL A 1 319 ? -9.273 32.781 5.926 1 97.44 319 VAL A CA 1
ATOM 2452 C C . VAL A 1 319 ? -10.375 33.625 6.578 1 97.44 319 VAL A C 1
ATOM 2454 O O . VAL A 1 319 ? -11.547 33.219 6.562 1 97.44 319 VAL A O 1
ATOM 2457 N N . ASN A 1 320 ? -10.008 34.719 7.262 1 96.5 320 ASN A N 1
ATOM 2458 C CA . ASN A 1 320 ? -11 35.562 7.91 1 96.5 320 ASN A CA 1
ATOM 2459 C C . ASN A 1 320 ? -11.148 36.906 7.188 1 96.5 320 ASN A C 1
ATOM 2461 O O . ASN A 1 320 ? -11.117 37.969 7.82 1 96.5 320 ASN A O 1
ATOM 2465 N N . LYS A 1 321 ? -11.359 36.875 5.949 1 88 321 LYS A N 1
ATOM 2466 C CA . LYS A 1 321 ? -11.539 38.062 5.156 1 88 321 LYS A CA 1
ATOM 2467 C C . LYS A 1 321 ? -12.844 38.781 5.512 1 88 321 LYS A C 1
ATOM 2469 O O . LYS A 1 321 ? -13.82 38.125 5.898 1 88 321 LYS A O 1
ATOM 2474 N N . MET B 1 1 ? -10.336 -39.875 -19.625 1 95.12 1 MET B N 1
ATOM 2475 C CA . MET B 1 1 ? -8.961 -39.562 -19.281 1 95.12 1 MET B CA 1
ATOM 2476 C C . MET B 1 1 ? -8.781 -39.5 -17.766 1 95.12 1 MET B C 1
ATOM 2478 O O . MET B 1 1 ? -9.656 -39 -17.062 1 95.12 1 MET B O 1
ATOM 2482 N N . LYS B 1 2 ? -7.766 -40.188 -17.141 1 98.5 2 LYS B N 1
ATOM 2483 C CA . LYS B 1 2 ? -7.445 -40.094 -15.727 1 98.5 2 LYS B CA 1
ATOM 2484 C C . LYS B 1 2 ? -6.492 -38.938 -15.453 1 98.5 2 LYS B C 1
ATOM 2486 O O . LYS B 1 2 ? -5.414 -38.875 -16.047 1 98.5 2 LYS B O 1
ATOM 2491 N N . ILE B 1 3 ? -6.949 -38.031 -14.586 1 98.81 3 ILE B N 1
ATOM 2492 C CA . ILE B 1 3 ? -6.195 -36.812 -14.281 1 98.81 3 ILE B CA 1
ATOM 2493 C C . ILE B 1 3 ? -5.801 -36.781 -12.805 1 98.81 3 ILE B C 1
ATOM 2495 O O . ILE B 1 3 ? -6.637 -37.031 -11.93 1 98.81 3 ILE B O 1
ATOM 2499 N N . VAL B 1 4 ? -4.535 -36.531 -12.508 1 98.94 4 VAL B N 1
ATOM 2500 C CA . VAL B 1 4 ? -4.059 -36.438 -11.133 1 98.94 4 VAL B CA 1
ATOM 2501 C C . VAL B 1 4 ? -3.396 -35.094 -10.898 1 98.94 4 VAL B C 1
ATOM 2503 O O . VAL B 1 4 ? -2.508 -34.688 -11.656 1 98.94 4 VAL B O 1
ATOM 2506 N N . VAL B 1 5 ? -3.842 -34.312 -9.93 1 98.88 5 VAL B N 1
ATOM 2507 C CA . VAL B 1 5 ? -3.154 -33.156 -9.398 1 98.88 5 VAL B CA 1
ATOM 2508 C C . VAL B 1 5 ? -2.348 -33.531 -8.164 1 98.88 5 VAL B C 1
ATOM 2510 O O . VAL B 1 5 ? -2.914 -33.969 -7.156 1 98.88 5 VAL B O 1
ATOM 2513 N N . LEU B 1 6 ? -1.091 -33.312 -8.203 1 98.88 6 LEU B N 1
ATOM 2514 C CA . LEU B 1 6 ? -0.207 -33.875 -7.184 1 98.88 6 LEU B CA 1
ATOM 2515 C C . LEU B 1 6 ? -0.139 -32.969 -5.961 1 98.88 6 LEU B C 1
ATOM 2517 O O . LEU B 1 6 ? 0.11 -33.438 -4.848 1 98.88 6 LEU B O 1
ATOM 2521 N N . ASP B 1 7 ? -0.347 -31.703 -6.09 1 98.62 7 ASP B N 1
ATOM 2522 C CA . ASP B 1 7 ? -0.231 -30.719 -5.02 1 98.62 7 ASP B CA 1
ATOM 2523 C C . ASP B 1 7 ? -1.104 -29.5 -5.293 1 98.62 7 ASP B C 1
ATOM 2525 O O . ASP B 1 7 ? -0.591 -28.406 -5.535 1 98.62 7 ASP B O 1
ATOM 2529 N N . GLY B 1 8 ? -2.414 -29.672 -5.035 1 98.31 8 GLY B N 1
ATOM 2530 C CA . GLY B 1 8 ? -3.385 -28.672 -5.453 1 98.31 8 GLY B CA 1
ATOM 2531 C C . GLY B 1 8 ? -3.711 -27.656 -4.367 1 98.31 8 GLY B C 1
ATOM 2532 O O . GLY B 1 8 ? -4.414 -26.672 -4.617 1 98.31 8 GLY B O 1
ATOM 2533 N N . TYR B 1 9 ? -3.105 -27.797 -3.213 1 98 9 TYR B N 1
ATOM 2534 C CA . TYR B 1 9 ? -3.566 -27.031 -2.062 1 98 9 TYR B CA 1
ATOM 2535 C C . TYR B 1 9 ? -3.328 -25.547 -2.271 1 98 9 TYR B C 1
ATOM 2537 O O . TYR B 1 9 ? -4.234 -24.734 -2.076 1 98 9 TYR B O 1
ATOM 2545 N N . THR B 1 10 ? -2.133 -25.125 -2.672 1 96.5 10 THR B N 1
ATOM 2546 C CA . THR B 1 10 ? -1.801 -23.719 -2.764 1 96.5 10 THR B CA 1
ATOM 2547 C C . THR B 1 10 ? -2.604 -23.047 -3.875 1 96.5 10 THR B C 1
ATOM 2549 O O . THR B 1 10 ? -3.008 -21.891 -3.742 1 96.5 10 THR B O 1
ATOM 2552 N N . GLU B 1 11 ? -2.871 -23.797 -4.906 1 97.69 11 GLU B N 1
ATOM 2553 C CA . GLU B 1 11 ? -3.715 -23.281 -5.98 1 97.69 11 GLU B CA 1
ATOM 2554 C C . GLU B 1 11 ? -5.164 -23.125 -5.52 1 97.69 11 GLU B C 1
ATOM 2556 O O . GLU B 1 11 ? -5.809 -22.109 -5.805 1 97.69 11 GLU B O 1
ATOM 2561 N N . ASN B 1 12 ? -5.652 -24.094 -4.902 1 97.75 12 ASN B N 1
ATOM 2562 C CA . ASN B 1 12 ? -7.035 -24.125 -4.441 1 97.75 12 ASN B CA 1
ATOM 2563 C C . ASN B 1 12 ? -7.137 -24.656 -3.016 1 97.75 12 ASN B C 1
ATOM 2565 O O . ASN B 1 12 ? -7.473 -25.828 -2.807 1 97.75 12 ASN B O 1
ATOM 2569 N N . PRO B 1 13 ? -7.027 -23.781 -2.029 1 96.81 13 PRO B N 1
ATOM 2570 C CA . PRO B 1 13 ? -7.145 -24.219 -0.635 1 96.81 13 PRO B CA 1
ATOM 2571 C C . PRO B 1 13 ? -8.594 -24.406 -0.198 1 96.81 13 PRO B C 1
ATOM 2573 O O . PRO B 1 13 ? -8.867 -24.609 0.988 1 96.81 13 PRO B O 1
ATOM 2576 N N . GLY B 1 14 ? -9.508 -24.25 -1.12 1 96.81 14 GLY B N 1
ATOM 2577 C CA . GLY B 1 14 ? -10.906 -24.484 -0.799 1 96.81 14 GLY B CA 1
ATOM 2578 C C . GLY B 1 14 ? -11.828 -23.375 -1.247 1 96.81 14 GLY B C 1
ATOM 2579 O O . GLY B 1 14 ? -13.047 -23.453 -1.084 1 96.81 14 GLY B O 1
ATOM 2580 N N . ASP B 1 15 ? -11.25 -22.359 -1.858 1 96.81 15 ASP B N 1
ATOM 2581 C CA . ASP B 1 15 ? -12.062 -21.203 -2.209 1 96.81 15 ASP B CA 1
ATOM 2582 C C . ASP B 1 15 ? -12.219 -21.078 -3.723 1 96.81 15 ASP B C 1
ATOM 2584 O O . ASP B 1 15 ? -12.727 -20.062 -4.219 1 96.81 15 ASP B O 1
ATOM 2588 N N . LEU B 1 16 ? -11.734 -22.016 -4.508 1 97.81 16 LEU B N 1
ATOM 2589 C CA . LEU B 1 16 ? -11.961 -22.188 -5.938 1 97.81 16 LEU B CA 1
ATOM 2590 C C . LEU B 1 16 ? -12.57 -23.547 -6.234 1 97.81 16 LEU B C 1
ATOM 2592 O O . LEU B 1 16 ? -12.938 -24.281 -5.312 1 97.81 16 LEU B O 1
ATOM 2596 N N . SER B 1 17 ? -12.82 -23.859 -7.535 1 98.06 17 SER B N 1
ATOM 2597 C CA . SER B 1 17 ? -13.43 -25.125 -7.922 1 98.06 17 SER B CA 1
ATOM 2598 C C . SER B 1 17 ? -12.555 -25.875 -8.922 1 98.06 17 SER B C 1
ATOM 2600 O O . SER B 1 17 ? -11.992 -25.266 -9.836 1 98.06 17 SER B O 1
ATOM 2602 N N . TRP B 1 18 ? -12.414 -27.172 -8.695 1 98.12 18 TRP B N 1
ATOM 2603 C CA . TRP B 1 18 ? -11.758 -28.031 -9.68 1 98.12 18 TRP B CA 1
ATOM 2604 C C . TRP B 1 18 ? -12.75 -28.516 -10.727 1 98.12 18 TRP B C 1
ATOM 2606 O O . TRP B 1 18 ? -12.414 -29.359 -11.562 1 98.12 18 TRP B O 1
ATOM 2616 N N . GLY B 1 19 ? -13.969 -27.953 -10.719 1 98.06 19 GLY B N 1
ATOM 2617 C CA . GLY B 1 19 ? -15.062 -28.438 -11.547 1 98.06 19 GLY B CA 1
ATOM 2618 C C . GLY B 1 19 ? -14.719 -28.484 -13.023 1 98.06 19 GLY B C 1
ATOM 2619 O O . GLY B 1 19 ? -15.039 -29.453 -13.711 1 98.06 19 GLY B O 1
ATOM 2620 N N . ASP B 1 20 ? -14.094 -27.484 -13.523 1 98.06 20 ASP B N 1
ATOM 2621 C CA . ASP B 1 20 ? -13.758 -27.438 -14.945 1 98.06 20 ASP B CA 1
ATOM 2622 C C . ASP B 1 20 ? -12.711 -28.484 -15.297 1 98.06 20 ASP B C 1
ATOM 2624 O O . ASP B 1 20 ? -12.719 -29.031 -16.406 1 98.06 20 ASP B O 1
ATOM 2628 N N . MET B 1 21 ? -11.797 -28.781 -14.398 1 98.06 21 MET B N 1
ATOM 2629 C CA . MET B 1 21 ? -10.82 -29.844 -14.602 1 98.06 21 MET B CA 1
ATOM 2630 C C . MET B 1 21 ? -11.484 -31.219 -14.562 1 98.06 21 MET B C 1
ATOM 2632 O O . MET B 1 21 ? -11.172 -32.094 -15.375 1 98.06 21 MET B O 1
ATOM 2636 N N . GLU B 1 22 ? -12.367 -31.344 -13.656 1 97.81 22 GLU B N 1
ATOM 2637 C CA . GLU B 1 22 ? -13.109 -32.594 -13.484 1 97.81 22 GLU B CA 1
ATOM 2638 C C . GLU B 1 22 ? -13.938 -32.906 -14.727 1 97.81 22 GLU B C 1
ATOM 2640 O O . GLU B 1 22 ? -14.156 -34.094 -15.047 1 97.81 22 GLU B O 1
ATOM 2645 N N . ALA B 1 23 ? -14.359 -31.922 -15.375 1 97.81 23 ALA B N 1
ATOM 2646 C CA . ALA B 1 23 ? -15.172 -32.094 -16.578 1 97.81 23 ALA B CA 1
ATOM 2647 C C . ALA B 1 23 ? -14.359 -32.719 -17.703 1 97.81 23 ALA B C 1
ATOM 2649 O O . ALA B 1 23 ? -14.93 -33.25 -18.656 1 97.81 23 ALA B O 1
ATOM 2650 N N . LEU B 1 24 ? -13.078 -32.719 -17.578 1 97.88 24 LEU B N 1
ATOM 2651 C CA . LEU B 1 24 ? -12.227 -33.188 -18.656 1 97.88 24 LEU B CA 1
ATOM 2652 C C . LEU B 1 24 ? -11.867 -34.656 -18.453 1 97.88 24 LEU B C 1
ATOM 2654 O O . LEU B 1 24 ? -11.305 -35.312 -19.359 1 97.88 24 LEU B O 1
ATOM 2658 N N . GLY B 1 25 ? -12.172 -35.25 -17.25 1 98 25 GLY B N 1
ATOM 2659 C CA . GLY B 1 25 ? -11.867 -36.656 -16.969 1 98 25 GLY B CA 1
ATOM 2660 C C . GLY B 1 25 ? -12.039 -37 -15.508 1 98 25 GLY B C 1
ATOM 2661 O O . GLY B 1 25 ? -12.602 -36.219 -14.734 1 98 25 GLY B O 1
ATOM 2662 N N . GLU B 1 26 ? -11.586 -38.25 -15.172 1 98.56 26 GLU B N 1
ATOM 2663 C CA . GLU B 1 26 ? -11.562 -38.688 -13.773 1 98.56 26 GLU B CA 1
ATOM 2664 C C . GLU B 1 26 ? -10.438 -38 -13 1 98.56 26 GLU B C 1
ATOM 2666 O O . GLU B 1 26 ? -9.266 -38.312 -13.203 1 98.56 26 GLU B O 1
ATOM 2671 N N . LEU B 1 27 ? -10.891 -37.156 -12.117 1 98.69 27 LEU B N 1
ATOM 2672 C CA . LEU B 1 27 ? -9.922 -36.25 -11.469 1 98.69 27 LEU B CA 1
ATOM 2673 C C . LEU B 1 27 ? -9.656 -36.719 -10.031 1 98.69 27 LEU B C 1
ATOM 2675 O O . LEU B 1 27 ? -10.594 -37 -9.281 1 98.69 27 LEU B O 1
ATOM 2679 N N . THR B 1 28 ? -8.391 -36.906 -9.695 1 98.81 28 THR B N 1
ATOM 2680 C CA . THR B 1 28 ? -7.922 -37.031 -8.32 1 98.81 28 THR B CA 1
ATOM 2681 C C . THR B 1 28 ? -7.016 -35.875 -7.941 1 98.81 28 THR B C 1
ATOM 2683 O O . THR B 1 28 ? -6.059 -35.562 -8.656 1 98.81 28 THR B O 1
ATOM 2686 N N . VAL B 1 29 ? -7.355 -35.156 -6.859 1 98.75 29 VAL B N 1
ATOM 2687 C CA . VAL B 1 29 ? -6.555 -34 -6.406 1 98.75 29 VAL B CA 1
ATOM 2688 C C . VAL B 1 29 ? -5.949 -34.312 -5.039 1 98.75 29 VAL B C 1
ATOM 2690 O O . VAL B 1 29 ? -6.672 -34.594 -4.078 1 98.75 29 VAL B O 1
ATOM 2693 N N . TYR B 1 30 ? -4.66 -34.344 -4.961 1 98.75 30 TYR B N 1
ATOM 2694 C CA . TYR B 1 30 ? -3.973 -34.344 -3.674 1 98.75 30 TYR B CA 1
ATOM 2695 C C . TYR B 1 30 ? -3.623 -32.938 -3.229 1 98.75 30 TYR B C 1
ATOM 2697 O O . TYR B 1 30 ? -3.193 -32.125 -4.039 1 98.75 30 TYR B O 1
ATOM 2705 N N . ASP B 1 31 ? -3.848 -32.625 -1.954 1 98.06 31 ASP B N 1
ATOM 2706 C CA . ASP B 1 31 ? -3.457 -31.312 -1.43 1 98.06 31 ASP B CA 1
ATOM 2707 C C . ASP B 1 31 ? -1.945 -31.109 -1.516 1 98.06 31 ASP B C 1
ATOM 2709 O O . ASP B 1 31 ? -1.475 -30.047 -1.917 1 98.06 31 ASP B O 1
ATOM 2713 N N . ARG B 1 32 ? -1.32 -32.156 -1.146 1 98.31 32 ARG B N 1
ATOM 2714 C CA . ARG B 1 32 ? 0.138 -32.156 -1.097 1 98.31 32 ARG B CA 1
ATOM 2715 C C . ARG B 1 32 ? 0.684 -33.531 -1.46 1 98.31 32 ARG B C 1
ATOM 2717 O O . ARG B 1 32 ? 0.025 -34.562 -1.23 1 98.31 32 ARG B O 1
ATOM 2724 N N . THR B 1 33 ? 1.837 -33.594 -2.08 1 98.56 33 THR B N 1
ATOM 2725 C CA . THR B 1 33 ? 2.648 -34.781 -2.334 1 98.56 33 THR B CA 1
ATOM 2726 C C . THR B 1 33 ? 4.105 -34.531 -1.954 1 98.56 33 THR B C 1
ATOM 2728 O O . THR B 1 33 ? 4.59 -33.406 -2.035 1 98.56 33 THR B O 1
ATOM 2731 N N . SER B 1 34 ? 4.75 -35.594 -1.499 1 97.69 34 SER B N 1
ATOM 2732 C CA . SER B 1 34 ? 6.133 -35.469 -1.057 1 97.69 34 SER B CA 1
ATOM 2733 C C . SER B 1 34 ? 7.016 -34.906 -2.164 1 97.69 34 SER B C 1
ATOM 2735 O O . SER B 1 34 ? 6.875 -35.281 -3.33 1 97.69 34 SER B O 1
ATOM 2737 N N . LEU B 1 35 ? 7.883 -34.062 -1.754 1 96.56 35 LEU B N 1
ATOM 2738 C CA . LEU B 1 35 ? 8.828 -33.5 -2.699 1 96.56 35 LEU B CA 1
ATOM 2739 C C . LEU B 1 35 ? 10.078 -34.375 -2.818 1 96.56 35 LEU B C 1
ATOM 2741 O O . LEU B 1 35 ? 10.875 -34.188 -3.74 1 96.56 35 LEU B O 1
ATOM 2745 N N . THR B 1 36 ? 10.18 -35.344 -1.909 1 96.56 36 THR B N 1
ATOM 2746 C CA . THR B 1 36 ? 11.422 -36.125 -1.86 1 96.56 36 THR B CA 1
ATOM 2747 C C . THR B 1 36 ? 11.141 -37.594 -1.989 1 96.56 36 THR B C 1
ATOM 2749 O O . THR B 1 36 ? 12.039 -38.375 -2.332 1 96.56 36 THR B O 1
ATOM 2752 N N . ASP B 1 37 ? 9.984 -38.062 -1.704 1 98.12 37 ASP B N 1
ATOM 2753 C CA . ASP B 1 37 ? 9.617 -39.469 -1.812 1 98.12 37 ASP B CA 1
ATOM 2754 C C . ASP B 1 37 ? 8.984 -39.781 -3.17 1 98.12 37 ASP B C 1
ATOM 2756 O O . ASP B 1 37 ? 7.766 -39.719 -3.322 1 98.12 37 ASP B O 1
ATOM 2760 N N . MET B 1 38 ? 9.797 -40.281 -4.043 1 98.06 38 MET B N 1
ATOM 2761 C CA . MET B 1 38 ? 9.328 -40.5 -5.41 1 98.06 38 MET B CA 1
ATOM 2762 C C . MET B 1 38 ? 8.383 -41.688 -5.477 1 98.06 38 MET B C 1
ATOM 2764 O O . MET B 1 38 ? 7.531 -41.75 -6.363 1 98.06 38 MET B O 1
ATOM 2768 N N . GLN B 1 39 ? 8.562 -42.594 -4.582 1 98.56 39 GLN B N 1
ATOM 2769 C CA . GLN B 1 39 ? 7.613 -43.719 -4.574 1 98.56 39 GLN B CA 1
ATOM 2770 C C . GLN B 1 39 ? 6.191 -43.219 -4.312 1 98.56 39 GLN B C 1
ATOM 2772 O O . GLN B 1 39 ? 5.238 -43.719 -4.922 1 98.56 39 GLN B O 1
ATOM 2777 N N . GLU B 1 40 ? 6.043 -42.281 -3.393 1 98.75 40 GLU B N 1
ATOM 2778 C CA . GLU B 1 40 ? 4.723 -41.719 -3.168 1 98.75 40 GLU B CA 1
ATOM 2779 C C . GLU B 1 40 ? 4.191 -41.031 -4.434 1 98.75 40 GLU B C 1
ATOM 2781 O O . GLU B 1 40 ? 3.016 -41.188 -4.77 1 98.75 40 GLU B O 1
ATOM 2786 N N . VAL B 1 41 ? 5.051 -40.281 -5.098 1 98.88 41 VAL B N 1
ATOM 2787 C CA . VAL B 1 41 ? 4.68 -39.594 -6.336 1 98.88 41 VAL B CA 1
ATOM 2788 C C . VAL B 1 41 ? 4.184 -40.625 -7.359 1 98.88 41 VAL B C 1
ATOM 2790 O O . VAL B 1 41 ? 3.109 -40.469 -7.941 1 98.88 41 VAL B O 1
ATOM 2793 N N . ILE B 1 42 ? 4.898 -41.75 -7.504 1 98.81 42 ILE B N 1
ATOM 2794 C CA . ILE B 1 42 ? 4.594 -42.812 -8.461 1 98.81 42 ILE B CA 1
ATOM 2795 C C . ILE B 1 42 ? 3.26 -43.438 -8.102 1 98.81 42 ILE B C 1
ATOM 2797 O O . ILE B 1 42 ? 2.398 -43.625 -8.969 1 98.81 42 ILE B O 1
ATOM 2801 N N . ASP B 1 43 ? 3.092 -43.75 -6.832 1 98.81 43 ASP B N 1
ATOM 2802 C CA . ASP B 1 43 ? 1.873 -44.406 -6.371 1 98.81 43 ASP B CA 1
ATOM 2803 C C . ASP B 1 43 ? 0.649 -43.531 -6.613 1 98.81 43 ASP B C 1
ATOM 2805 O O . ASP B 1 43 ? -0.415 -44 -6.988 1 98.81 43 ASP B O 1
ATOM 2809 N N . ARG B 1 44 ? 0.831 -42.25 -6.453 1 98.81 44 ARG B N 1
ATOM 2810 C CA . ARG B 1 44 ? -0.289 -41.312 -6.586 1 98.81 44 ARG B CA 1
ATOM 2811 C C . ARG B 1 44 ? -0.63 -41.094 -8.055 1 98.81 44 ARG B C 1
ATOM 2813 O O . ARG B 1 44 ? -1.797 -40.906 -8.398 1 98.81 44 ARG B O 1
ATOM 2820 N N . ILE B 1 45 ? 0.344 -41.062 -8.844 1 98.81 45 ILE B N 1
ATOM 2821 C CA . ILE B 1 45 ? 0.085 -40.969 -10.281 1 98.81 45 ILE B CA 1
ATOM 2822 C C . ILE B 1 45 ? -0.621 -42.219 -10.781 1 98.81 45 ILE B C 1
ATOM 2824 O O . ILE B 1 45 ? -1.636 -42.125 -11.477 1 98.81 45 ILE B O 1
ATOM 2828 N N . GLY B 1 46 ? -0.031 -43.406 -10.398 1 97.75 46 GLY B N 1
ATOM 2829 C CA . GLY B 1 46 ? -0.608 -44.656 -10.82 1 97.75 46 GLY B CA 1
ATOM 2830 C C . GLY B 1 46 ? -0.672 -44.812 -12.328 1 97.75 46 GLY B C 1
ATOM 2831 O O . GLY B 1 46 ? 0.348 -44.688 -13.016 1 97.75 46 GLY B O 1
ATOM 2832 N N . ASP B 1 47 ? -1.84 -44.969 -12.875 1 98.19 47 ASP B N 1
ATOM 2833 C CA . ASP B 1 47 ? -2.023 -45.156 -14.312 1 98.19 47 ASP B CA 1
ATOM 2834 C C . ASP B 1 47 ? -2.668 -43.938 -14.953 1 98.19 47 ASP B C 1
ATOM 2836 O O . ASP B 1 47 ? -3.375 -44.062 -15.953 1 98.19 47 ASP B O 1
ATOM 2840 N N . ALA B 1 48 ? -2.479 -42.75 -14.391 1 98.62 48 ALA B N 1
ATOM 2841 C CA . ALA B 1 48 ? -3.064 -41.5 -14.898 1 98.62 48 ALA B CA 1
ATOM 2842 C C . ALA B 1 48 ? -2.523 -41.156 -16.281 1 98.62 48 ALA B C 1
ATOM 2844 O O . ALA B 1 48 ? -1.357 -41.438 -16.578 1 98.62 48 ALA B O 1
ATOM 2845 N N . ASP B 1 49 ? -3.373 -40.562 -17.062 1 98.5 49 ASP B N 1
ATOM 2846 C CA . ASP B 1 49 ? -3.014 -40.031 -18.375 1 98.5 49 ASP B CA 1
ATOM 2847 C C . ASP B 1 49 ? -2.402 -38.656 -18.281 1 98.5 49 ASP B C 1
ATOM 2849 O O . ASP B 1 49 ? -1.469 -38.312 -19.016 1 98.5 49 ASP B O 1
ATOM 2853 N N . ALA B 1 50 ? -2.984 -37.812 -17.469 1 98.88 50 ALA B N 1
ATOM 2854 C CA . ALA B 1 50 ? -2.57 -36.438 -17.266 1 98.88 50 ALA B CA 1
ATOM 2855 C C . ALA B 1 50 ? -2.143 -36.188 -15.82 1 98.88 50 ALA B C 1
ATOM 2857 O O . ALA B 1 50 ? -2.85 -36.562 -14.883 1 98.88 50 ALA B O 1
ATOM 2858 N N . VAL B 1 51 ? -0.985 -35.594 -15.688 1 98.94 51 VAL B N 1
ATOM 2859 C CA . VAL B 1 51 ? -0.447 -35.281 -14.367 1 98.94 51 VAL B CA 1
ATOM 2860 C C . VAL B 1 51 ? -0.247 -33.75 -14.25 1 98.94 51 VAL B C 1
ATOM 2862 O O . VAL B 1 51 ? 0.404 -33.156 -15.102 1 98.94 51 VAL B O 1
ATOM 2865 N N . ILE B 1 52 ? -0.836 -33.156 -13.234 1 98.81 52 ILE B N 1
ATOM 2866 C CA . ILE B 1 52 ? -0.732 -31.734 -12.953 1 98.81 52 ILE B CA 1
ATOM 2867 C C . ILE B 1 52 ? 0.079 -31.516 -11.68 1 98.81 52 ILE B C 1
ATOM 2869 O O . ILE B 1 52 ? -0.14 -32.188 -10.672 1 98.81 52 ILE B O 1
ATOM 2873 N N . THR B 1 53 ? 1.062 -30.625 -11.711 1 98.81 53 THR B N 1
ATOM 2874 C CA . THR B 1 53 ? 1.931 -30.391 -10.555 1 98.81 53 THR B CA 1
ATOM 2875 C C . THR B 1 53 ? 2.262 -28.906 -10.414 1 98.81 53 THR B C 1
ATOM 2877 O O . THR B 1 53 ? 2.17 -28.156 -11.375 1 98.81 53 THR B O 1
ATOM 2880 N N . ASN B 1 54 ? 2.531 -28.5 -9.211 1 97.94 54 ASN B N 1
ATOM 2881 C CA . ASN B 1 54 ? 3.084 -27.188 -8.922 1 97.94 54 ASN B CA 1
ATOM 2882 C C . ASN B 1 54 ? 4.543 -27.266 -8.484 1 97.94 54 ASN B C 1
ATOM 2884 O O . ASN B 1 54 ? 5.441 -26.828 -9.203 1 97.94 54 ASN B O 1
ATOM 2888 N N . LYS B 1 55 ? 4.785 -28.016 -7.383 1 97.62 55 LYS B N 1
ATOM 2889 C CA . LYS B 1 55 ? 6.148 -28.094 -6.863 1 97.62 55 LYS B CA 1
ATOM 2890 C C . LYS B 1 55 ? 6.613 -29.547 -6.766 1 97.62 55 LYS B C 1
ATOM 2892 O O . LYS B 1 55 ? 7.805 -29.812 -6.594 1 97.62 55 LYS B O 1
ATOM 2897 N N . THR B 1 56 ? 5.742 -30.516 -6.84 1 98.44 56 THR B N 1
ATOM 2898 C CA . THR B 1 56 ? 6.133 -31.922 -6.801 1 98.44 56 THR B CA 1
ATOM 2899 C C . THR B 1 56 ? 7.004 -32.281 -8 1 98.44 56 THR B C 1
ATOM 2901 O O . THR B 1 56 ? 6.602 -32.062 -9.148 1 98.44 56 THR B O 1
ATOM 2904 N N . PRO B 1 57 ? 8.117 -32.875 -7.781 1 98.5 57 PRO B N 1
ATOM 2905 C CA . PRO B 1 57 ? 9.047 -33.125 -8.891 1 98.5 57 PRO B CA 1
ATOM 2906 C C . PRO B 1 57 ? 8.609 -34.312 -9.758 1 98.5 57 PRO B C 1
ATOM 2908 O O . PRO B 1 57 ? 8.062 -35.281 -9.25 1 98.5 57 PRO B O 1
ATOM 2911 N N . LEU B 1 58 ? 8.867 -34.25 -11.031 1 98.75 58 LEU B N 1
ATOM 2912 C CA . LEU B 1 58 ? 8.688 -35.312 -12 1 98.75 58 LEU B CA 1
ATOM 2913 C C . LEU B 1 58 ? 9.992 -35.625 -12.727 1 98.75 58 LEU B C 1
ATOM 2915 O O . LEU B 1 58 ? 10.125 -35.344 -13.922 1 98.75 58 LEU B O 1
ATOM 2919 N N . PRO B 1 59 ? 10.891 -36.25 -11.969 1 98.56 59 PRO B N 1
ATOM 2920 C CA . PRO B 1 59 ? 12.148 -36.656 -12.602 1 98.56 59 PRO B CA 1
ATOM 2921 C C . PRO B 1 59 ? 12 -37.875 -13.508 1 98.56 59 PRO B C 1
ATOM 2923 O O . PRO B 1 59 ? 10.906 -38.438 -13.602 1 98.56 59 PRO B O 1
ATOM 2926 N N . LYS B 1 60 ? 13.031 -38.25 -14.148 1 98.44 60 LYS B N 1
ATOM 2927 C CA . LYS B 1 60 ? 13.047 -39.375 -15.086 1 98.44 60 LYS B CA 1
ATOM 2928 C C . LYS B 1 60 ? 12.477 -40.625 -14.453 1 98.44 60 LYS B C 1
ATOM 2930 O O . LYS B 1 60 ? 11.758 -41.375 -15.102 1 98.44 60 LYS B O 1
ATOM 2935 N N . GLU B 1 61 ? 12.812 -40.812 -13.195 1 98.38 61 GLU B N 1
ATOM 2936 C CA . GLU B 1 61 ? 12.383 -42 -12.477 1 98.38 61 GLU B CA 1
ATOM 2937 C C . GLU B 1 61 ? 10.859 -42.125 -12.445 1 98.38 61 GLU B C 1
ATOM 2939 O O . GLU B 1 61 ? 10.305 -43.219 -12.539 1 98.38 61 GLU B O 1
ATOM 2944 N N . VAL B 1 62 ? 10.188 -41 -12.328 1 98.69 62 VAL B N 1
ATOM 2945 C CA . VAL B 1 62 ? 8.727 -41 -12.281 1 98.69 62 VAL B CA 1
ATOM 2946 C C . VAL B 1 62 ? 8.164 -41.344 -13.648 1 98.69 62 VAL B C 1
ATOM 2948 O O . VAL B 1 62 ? 7.238 -42.156 -13.758 1 98.69 62 VAL B O 1
ATOM 2951 N N . PHE B 1 63 ? 8.703 -40.844 -14.75 1 98.5 63 PHE B N 1
ATOM 2952 C CA . PHE B 1 63 ? 8.258 -41.156 -16.109 1 98.5 63 PHE B CA 1
ATOM 2953 C C . PHE B 1 63 ? 8.484 -42.625 -16.438 1 98.5 63 PHE B C 1
ATOM 2955 O O . PHE B 1 63 ? 7.684 -43.219 -17.141 1 98.5 63 PHE B O 1
ATOM 2962 N N . ASP B 1 64 ? 9.586 -43.125 -15.914 1 98.12 64 ASP B N 1
ATOM 2963 C CA . ASP B 1 64 ? 9.914 -44.531 -16.156 1 98.12 64 ASP B CA 1
ATOM 2964 C C . ASP B 1 64 ? 8.906 -45.469 -15.484 1 98.12 64 ASP B C 1
ATOM 2966 O O . ASP B 1 64 ? 8.562 -46.531 -16.031 1 98.12 64 ASP B O 1
ATOM 2970 N N . ALA B 1 65 ? 8.516 -45.062 -14.383 1 98.38 65 ALA B N 1
ATOM 2971 C CA . ALA B 1 65 ? 7.625 -45.906 -13.594 1 98.38 65 ALA B CA 1
ATOM 2972 C C . ALA B 1 65 ? 6.176 -45.75 -14.039 1 98.38 65 ALA B C 1
ATOM 2974 O O . ALA B 1 65 ? 5.383 -46.688 -13.945 1 98.38 65 ALA B O 1
ATOM 2975 N N . CYS B 1 66 ? 5.785 -44.594 -14.445 1 98.38 66 CYS B N 1
ATOM 2976 C CA . CYS B 1 66 ? 4.41 -44.281 -14.836 1 98.38 66 CYS B CA 1
ATOM 2977 C C . CYS B 1 66 ? 4.293 -44.125 -16.344 1 98.38 66 CYS B C 1
ATOM 2979 O O . CYS B 1 66 ? 4.188 -43 -16.844 1 98.38 66 CYS B O 1
ATOM 2981 N N . ARG B 1 67 ? 4.047 -45.156 -17.016 1 97.06 67 ARG B N 1
ATOM 2982 C CA . ARG B 1 67 ? 4.195 -45.188 -18.469 1 97.06 67 ARG B CA 1
ATOM 2983 C C . ARG B 1 67 ? 2.916 -44.719 -19.156 1 97.06 67 ARG B C 1
ATOM 2985 O O . ARG B 1 67 ? 2.92 -44.469 -20.359 1 97.06 67 ARG B O 1
ATOM 2992 N N . ASN B 1 68 ? 1.889 -44.562 -18.406 1 98 68 ASN B N 1
ATOM 2993 C CA . ASN B 1 68 ? 0.619 -44.156 -19 1 98 68 ASN B CA 1
ATOM 2994 C C . ASN B 1 68 ? 0.562 -42.625 -19.188 1 98 68 ASN B C 1
ATOM 2996 O O . ASN B 1 68 ? -0.32 -42.125 -19.891 1 98 68 ASN B O 1
ATOM 3000 N N . ILE B 1 69 ? 1.49 -41.875 -18.609 1 98.75 69 ILE B N 1
ATOM 3001 C CA . ILE B 1 69 ? 1.463 -40.406 -18.672 1 98.75 69 ILE B CA 1
ATOM 3002 C C . ILE B 1 69 ? 1.522 -39.969 -20.141 1 98.75 69 ILE B C 1
ATOM 3004 O O . ILE B 1 69 ? 2.414 -40.375 -20.891 1 98.75 69 ILE B O 1
ATOM 3008 N N . ARG B 1 70 ? 0.556 -39.125 -20.484 1 98.5 70 ARG B N 1
ATOM 3009 C CA . ARG B 1 70 ? 0.509 -38.594 -21.844 1 98.5 70 ARG B CA 1
ATOM 3010 C C . ARG B 1 70 ? 0.572 -37.062 -21.844 1 98.5 70 ARG B C 1
ATOM 3012 O O . ARG B 1 70 ? 0.83 -36.438 -22.875 1 98.5 70 ARG B O 1
ATOM 3019 N N . TYR B 1 71 ? 0.407 -36.406 -20.656 1 98.69 71 TYR B N 1
ATOM 3020 C CA . TYR B 1 71 ? 0.352 -34.969 -20.516 1 98.69 71 TYR B CA 1
ATOM 3021 C C . TYR B 1 71 ? 0.839 -34.531 -19.125 1 98.69 71 TYR B C 1
ATOM 3023 O O . TYR B 1 71 ? 0.532 -35.188 -18.125 1 98.69 71 TYR B O 1
ATOM 3031 N N . VAL B 1 72 ? 1.642 -33.5 -19.109 1 98.94 72 VAL B N 1
ATOM 3032 C CA . VAL B 1 72 ? 2.027 -32.875 -17.844 1 98.94 72 VAL B CA 1
ATOM 3033 C C . VAL B 1 72 ? 1.664 -31.391 -17.859 1 98.94 72 VAL B C 1
ATOM 3035 O O . VAL B 1 72 ? 2.059 -30.656 -18.781 1 98.94 72 VAL B O 1
ATOM 3038 N N . GLY B 1 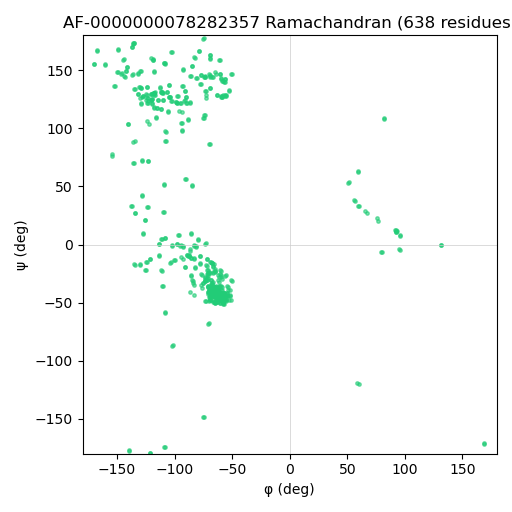73 ? 0.861 -30.969 -16.922 1 98.81 73 GLY B N 1
ATOM 3039 C CA . GLY B 1 73 ? 0.577 -29.562 -16.703 1 98.81 73 GLY B CA 1
ATOM 3040 C C . GLY B 1 73 ? 1.25 -29.016 -15.453 1 98.81 73 GLY B C 1
ATOM 3041 O O . GLY B 1 73 ? 1.187 -29.625 -14.383 1 98.81 73 GLY B O 1
ATOM 3042 N N . VAL B 1 74 ? 1.906 -27.891 -15.578 1 98.69 74 VAL B N 1
ATOM 3043 C CA . VAL B 1 74 ? 2.535 -27.234 -14.438 1 98.69 74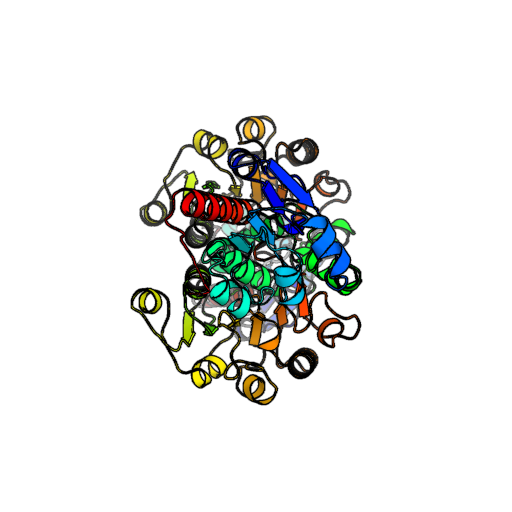 VAL B CA 1
ATOM 3044 C C . VAL B 1 74 ? 1.691 -26.031 -14 1 98.69 74 VAL B C 1
ATOM 3046 O O . VAL B 1 74 ? 1.384 -25.156 -14.805 1 98.69 74 VAL B O 1
ATOM 3049 N N . LEU B 1 75 ? 1.354 -26.016 -12.719 1 98.12 75 LEU B N 1
ATOM 3050 C CA . LEU B 1 75 ? 0.575 -24.906 -12.164 1 98.12 75 LEU B CA 1
ATOM 3051 C C . LEU B 1 75 ? 1.48 -23.75 -11.773 1 98.12 75 LEU B C 1
ATOM 3053 O O . LEU B 1 75 ? 1.415 -23.25 -10.641 1 98.12 75 LEU B O 1
ATOM 3057 N N . ALA B 1 76 ? 2.363 -23.297 -12.695 1 96.5 76 ALA B N 1
ATOM 3058 C CA . ALA B 1 76 ? 3.299 -22.188 -12.523 1 96.5 76 ALA B CA 1
ATOM 3059 C C . ALA B 1 76 ? 3.906 -21.766 -13.859 1 96.5 76 ALA B C 1
ATOM 3061 O O . ALA B 1 76 ? 3.75 -22.469 -14.859 1 96.5 76 ALA B O 1
ATOM 3062 N N . THR B 1 77 ? 4.52 -20.656 -13.844 1 92.75 77 THR B N 1
ATOM 3063 C CA . THR B 1 77 ? 5.289 -20.234 -15.016 1 92.75 77 THR B CA 1
ATOM 3064 C C . THR B 1 77 ? 6.57 -21.062 -15.141 1 92.75 77 THR B C 1
ATOM 3066 O O . THR B 1 77 ? 6.918 -21.516 -16.234 1 92.75 77 THR B O 1
ATOM 3069 N N . GLY B 1 78 ? 7.293 -21.172 -14.023 1 90.38 78 GLY B N 1
ATOM 3070 C CA . GLY B 1 78 ? 8.469 -22.031 -14.008 1 90.38 78 GLY B CA 1
ATOM 3071 C C . GLY B 1 78 ? 8.133 -23.5 -14.078 1 90.38 78 GLY B C 1
ATOM 3072 O O . GLY B 1 78 ? 7.105 -23.938 -13.555 1 90.38 78 GLY B O 1
ATOM 3073 N N . TYR B 1 79 ? 8.984 -24.297 -14.727 1 95 79 TYR B N 1
ATOM 3074 C CA . TYR B 1 79 ? 8.68 -25.703 -14.922 1 95 79 TYR B CA 1
ATOM 3075 C C . TYR B 1 79 ? 9.891 -26.578 -14.602 1 95 79 TYR B C 1
ATOM 3077 O O . TYR B 1 79 ? 10.023 -27.688 -15.125 1 95 79 TYR B O 1
ATOM 3085 N N . ASN B 1 80 ? 10.742 -26.047 -13.711 1 91.38 80 ASN B N 1
ATOM 3086 C CA . ASN B 1 80 ? 12 -26.719 -13.398 1 91.38 80 ASN B CA 1
ATOM 3087 C C . ASN B 1 80 ? 11.766 -28.016 -12.633 1 91.38 80 ASN B C 1
ATOM 3089 O O . ASN B 1 80 ? 12.648 -28.875 -12.555 1 91.38 80 ASN B O 1
ATOM 3093 N N . VAL B 1 81 ? 10.641 -28.203 -12.133 1 96.69 81 VAL B N 1
ATOM 3094 C CA . VAL B 1 81 ? 10.336 -29.391 -11.32 1 96.69 81 VAL B CA 1
ATOM 3095 C C . VAL B 1 81 ? 10.109 -30.594 -12.227 1 96.69 81 VAL B C 1
ATOM 3097 O O . VAL B 1 81 ? 10.062 -31.734 -11.758 1 96.69 81 VAL B O 1
ATOM 3100 N N . VAL B 1 82 ? 10.008 -30.438 -13.539 1 98.56 82 VAL B N 1
ATOM 3101 C CA . VAL B 1 82 ? 9.727 -31.516 -14.492 1 98.56 82 VAL B CA 1
ATOM 3102 C C . VAL B 1 82 ? 10.961 -31.781 -15.352 1 98.56 82 VAL B C 1
ATOM 3104 O O . VAL B 1 82 ? 11.602 -30.844 -15.836 1 98.56 82 VAL B O 1
ATOM 3107 N N . ASP B 1 83 ? 11.328 -33 -15.477 1 98.56 83 ASP B N 1
ATOM 3108 C CA . ASP B 1 83 ? 12.344 -33.406 -16.453 1 98.56 83 ASP B CA 1
ATOM 3109 C C . ASP B 1 83 ? 11.805 -33.281 -17.875 1 98.56 83 ASP B C 1
ATOM 3111 O O . ASP B 1 83 ? 11.383 -34.281 -18.469 1 98.56 83 ASP B O 1
ATOM 3115 N N . VAL B 1 84 ? 11.93 -32.125 -18.406 1 98.25 84 VAL B N 1
ATOM 3116 C CA . VAL B 1 84 ? 11.273 -31.812 -19.672 1 98.25 84 VAL B CA 1
ATOM 3117 C C . VAL B 1 84 ? 11.969 -32.562 -20.797 1 98.25 84 VAL B C 1
ATOM 3119 O O . VAL B 1 84 ? 11.352 -32.875 -21.828 1 98.25 84 VAL B O 1
ATOM 3122 N N . ASP B 1 85 ? 13.211 -32.906 -20.703 1 97.94 85 ASP B N 1
ATOM 3123 C CA . ASP B 1 85 ? 13.922 -33.688 -21.719 1 97.94 85 ASP B CA 1
ATOM 3124 C C . ASP B 1 85 ? 13.352 -35.094 -21.844 1 97.94 85 ASP B C 1
ATOM 3126 O O . ASP B 1 85 ? 13.055 -35.562 -22.938 1 97.94 85 ASP B O 1
ATOM 3130 N N . THR B 1 86 ? 13.227 -35.719 -20.719 1 98.19 86 THR B N 1
ATOM 3131 C CA . THR B 1 86 ? 12.648 -37.062 -20.719 1 98.19 86 THR B CA 1
ATOM 3132 C C . THR B 1 86 ? 11.227 -37.031 -21.281 1 98.19 86 THR B C 1
ATOM 3134 O O . THR B 1 86 ? 10.867 -37.906 -22.094 1 98.19 86 THR B O 1
ATOM 3137 N N . ALA B 1 87 ? 10.422 -36.062 -20.844 1 98.62 87 ALA B N 1
ATOM 3138 C CA . ALA B 1 87 ? 9.055 -35.938 -21.344 1 98.62 87 ALA B CA 1
ATOM 3139 C C . ALA B 1 87 ? 9.039 -35.781 -22.859 1 98.62 87 ALA B C 1
ATOM 3141 O O . ALA B 1 87 ? 8.25 -36.406 -23.547 1 98.62 87 ALA B O 1
ATOM 3142 N N . ARG B 1 88 ? 9.906 -34.938 -23.359 1 98.12 88 ARG B N 1
ATOM 3143 C CA . ARG B 1 88 ? 10.008 -34.688 -24.781 1 98.12 88 ARG B CA 1
ATOM 3144 C C . ARG B 1 88 ? 10.352 -35.969 -25.531 1 98.12 88 ARG B C 1
ATOM 3146 O O . ARG B 1 88 ? 9.734 -36.312 -26.547 1 98.12 88 ARG B O 1
ATOM 3153 N N . GLU B 1 89 ? 11.297 -36.688 -25.047 1 97.69 89 GLU B N 1
ATOM 3154 C CA . GLU B 1 89 ? 11.734 -37.938 -25.672 1 97.69 89 GLU B CA 1
ATOM 3155 C C . GLU B 1 89 ? 10.594 -38.969 -25.75 1 97.69 89 GLU B C 1
ATOM 3157 O O . GLU B 1 89 ? 10.531 -39.75 -26.688 1 97.69 89 GLU B O 1
ATOM 3162 N N . ARG B 1 90 ? 9.727 -38.875 -24.875 1 97.31 90 ARG B N 1
ATOM 3163 C CA . ARG B 1 90 ? 8.609 -39.844 -24.797 1 97.31 90 ARG B CA 1
ATOM 3164 C C . ARG B 1 90 ? 7.387 -39.281 -25.531 1 97.31 90 ARG B C 1
ATOM 3166 O O . ARG B 1 90 ? 6.324 -39.906 -25.531 1 97.31 90 ARG B O 1
ATOM 3173 N N . GLY B 1 91 ? 7.543 -38.062 -26.062 1 97.44 91 GLY B N 1
ATOM 3174 C CA . GLY B 1 91 ? 6.445 -37.438 -26.781 1 97.44 91 GLY B CA 1
ATOM 3175 C C . GLY B 1 91 ? 5.363 -36.906 -25.875 1 97.44 91 GLY B C 1
ATOM 3176 O O . GLY B 1 91 ? 4.203 -36.781 -26.281 1 97.44 91 GLY B O 1
ATOM 3177 N N . ILE B 1 92 ? 5.676 -36.625 -24.641 1 98.5 92 ILE B N 1
ATOM 3178 C CA . ILE B 1 92 ? 4.73 -36.094 -23.656 1 98.5 92 ILE B CA 1
ATOM 3179 C C . ILE B 1 92 ? 4.848 -34.594 -23.594 1 98.5 92 ILE B C 1
ATOM 3181 O O . ILE B 1 92 ? 5.871 -34.062 -23.156 1 98.5 92 ILE B O 1
ATOM 3185 N N . PRO B 1 93 ? 3.789 -33.812 -23.984 1 98.69 93 PRO B N 1
ATOM 3186 C CA . PRO B 1 93 ? 3.869 -32.344 -23.844 1 98.69 93 PRO B CA 1
ATOM 3187 C C . PRO B 1 93 ? 3.838 -31.906 -22.375 1 98.69 93 PRO B C 1
ATOM 3189 O O . PRO B 1 93 ? 3.1 -32.469 -21.578 1 98.69 93 PRO B O 1
ATOM 3192 N N . VAL B 1 94 ? 4.715 -31 -22.031 1 98.81 94 VAL B N 1
ATOM 3193 C CA . VAL B 1 94 ? 4.703 -30.281 -20.766 1 98.81 94 VAL B CA 1
ATOM 3194 C C . VAL B 1 94 ? 4.223 -28.844 -20.984 1 98.81 94 VAL B C 1
ATOM 3196 O O . VAL B 1 94 ? 4.836 -28.094 -21.734 1 98.81 94 VAL B O 1
ATOM 3199 N N . CYS B 1 95 ? 3.043 -28.516 -20.391 1 98.69 95 CYS B N 1
ATOM 3200 C CA . CYS B 1 95 ? 2.434 -27.203 -20.562 1 98.69 95 CYS B CA 1
ATOM 3201 C C . CYS B 1 95 ? 2.479 -26.422 -19.25 1 98.69 95 CYS B C 1
ATOM 3203 O O . CYS B 1 95 ? 2.215 -26.969 -18.188 1 98.69 95 CYS B O 1
ATOM 3205 N N . ASN B 1 96 ? 2.928 -25.188 -19.312 1 98 96 ASN B N 1
ATOM 3206 C CA . ASN B 1 96 ? 2.973 -24.344 -18.109 1 98 96 ASN B CA 1
ATOM 3207 C C . ASN B 1 96 ? 1.926 -23.234 -18.172 1 98 96 ASN B C 1
ATOM 3209 O O . ASN B 1 96 ? 0.983 -23.312 -18.953 1 98 96 ASN B O 1
ATOM 3213 N N . ILE B 1 97 ? 1.972 -22.328 -17.156 1 97.25 97 ILE B N 1
ATOM 3214 C CA . ILE B 1 97 ? 1.088 -21.172 -17.062 1 97.25 97 ILE B CA 1
ATOM 3215 C C . ILE B 1 97 ? 1.872 -19.891 -17.344 1 97.25 97 ILE B C 1
ATOM 3217 O O . ILE B 1 97 ? 2.502 -19.328 -16.438 1 97.25 97 ILE B O 1
ATOM 3221 N N . PRO B 1 98 ? 1.878 -19.312 -18.516 1 90.44 98 PRO B N 1
ATOM 3222 C CA . PRO B 1 98 ? 2.752 -18.188 -18.859 1 90.44 98 PRO B CA 1
ATOM 3223 C C . PRO B 1 98 ? 2.348 -16.891 -18.156 1 90.44 98 PRO B C 1
ATOM 3225 O O . PRO B 1 98 ? 3.182 -16.25 -17.516 1 90.44 98 PRO B O 1
ATOM 3228 N N . THR B 1 99 ? 1.24 -16.188 -18.391 1 90.81 99 THR B N 1
ATOM 3229 C CA . THR B 1 99 ? 0.883 -14.875 -17.859 1 90.81 99 THR B CA 1
ATOM 3230 C C . THR B 1 99 ? -0.435 -14.938 -17.094 1 90.81 99 THR B C 1
ATOM 3232 O O . THR B 1 99 ? -1.501 -15.102 -17.688 1 90.81 99 THR B O 1
ATOM 3235 N N . TYR B 1 100 ? -0.306 -14.922 -15.789 1 95.94 100 TYR B N 1
ATOM 3236 C CA . TYR B 1 100 ? -1.545 -14.977 -15.023 1 95.94 100 TYR B CA 1
ATOM 3237 C C . TYR B 1 100 ? -1.528 -13.945 -13.898 1 95.94 100 TYR B C 1
ATOM 3239 O O . TYR B 1 100 ? -2.57 -13.641 -13.312 1 95.94 100 TYR B O 1
ATOM 3247 N N . GLY B 1 101 ? -0.339 -13.43 -13.547 1 96.44 101 GLY B N 1
ATOM 3248 C CA . GLY B 1 101 ? -0.238 -12.68 -12.312 1 96.44 101 GLY B CA 1
ATOM 3249 C C . GLY B 1 101 ? 0.342 -11.289 -12.508 1 96.44 101 GLY B C 1
ATOM 3250 O O . GLY B 1 101 ? 0.819 -10.672 -11.547 1 96.44 101 GLY B O 1
ATOM 3251 N N . THR B 1 102 ? 0.281 -10.727 -13.773 1 97.38 102 THR B N 1
ATOM 3252 C CA . THR B 1 102 ? 0.908 -9.445 -14.062 1 97.38 102 THR B CA 1
ATOM 3253 C C . THR B 1 102 ? 0.358 -8.352 -13.141 1 97.38 102 THR B C 1
ATOM 3255 O O . THR B 1 102 ? 1.118 -7.684 -12.445 1 97.38 102 THR B O 1
ATOM 3258 N N . ALA B 1 103 ? -0.968 -8.242 -13.062 1 98.31 103 ALA B N 1
ATOM 3259 C CA . ALA B 1 103 ? -1.599 -7.199 -12.258 1 98.31 103 ALA B CA 1
ATOM 3260 C C . ALA B 1 103 ? -1.332 -7.414 -10.773 1 98.31 103 ALA B C 1
ATOM 3262 O O . ALA B 1 103 ? -0.966 -6.477 -10.062 1 98.31 103 ALA B O 1
ATOM 3263 N N . ALA B 1 104 ? -1.445 -8.68 -10.336 1 98.5 104 ALA B N 1
ATOM 3264 C CA . ALA B 1 104 ? -1.296 -9 -8.914 1 98.5 104 ALA B CA 1
ATOM 3265 C C . ALA B 1 104 ? 0.134 -8.758 -8.445 1 98.5 104 ALA B C 1
ATOM 3267 O O . ALA B 1 104 ? 0.352 -8.188 -7.375 1 98.5 104 ALA B O 1
ATOM 3268 N N . VAL B 1 105 ? 1.071 -9.172 -9.219 1 98.62 105 VAL B N 1
ATOM 3269 C CA . VAL B 1 105 ? 2.473 -9.078 -8.82 1 98.62 105 VAL B CA 1
ATOM 3270 C C . VAL B 1 105 ? 2.918 -7.617 -8.836 1 98.62 105 VAL B C 1
ATOM 3272 O O . VAL B 1 105 ? 3.645 -7.172 -7.945 1 98.62 105 VAL B O 1
ATOM 3275 N N . GLY B 1 106 ? 2.494 -6.797 -9.867 1 98.88 106 GLY B N 1
ATOM 3276 C CA . GLY B 1 106 ? 2.766 -5.371 -9.875 1 98.88 106 GLY B CA 1
ATOM 3277 C C . GLY B 1 106 ? 2.146 -4.641 -8.695 1 98.88 106 GLY B C 1
ATOM 3278 O O . GLY B 1 106 ? 2.803 -3.818 -8.055 1 98.88 106 GLY B O 1
ATOM 3279 N N . GLN B 1 107 ? 0.877 -4.969 -8.398 1 98.94 107 GLN B N 1
ATOM 3280 C CA . GLN B 1 107 ? 0.171 -4.418 -7.246 1 98.94 107 GLN B CA 1
ATOM 3281 C C . GLN B 1 107 ? 0.921 -4.711 -5.953 1 98.94 107 GLN B C 1
ATOM 3283 O O . GLN B 1 107 ? 1.065 -3.83 -5.102 1 98.94 107 GLN B O 1
ATOM 3288 N N . PHE B 1 108 ? 1.429 -5.895 -5.84 1 98.94 108 PHE B N 1
ATOM 3289 C CA . PHE B 1 108 ? 2.072 -6.336 -4.609 1 98.94 108 PHE B CA 1
ATOM 3290 C C . PHE B 1 108 ? 3.406 -5.625 -4.41 1 98.94 108 PHE B C 1
ATOM 3292 O O . PHE B 1 108 ? 3.783 -5.305 -3.281 1 98.94 108 PHE B O 1
ATOM 3299 N N . ALA B 1 109 ? 4.125 -5.387 -5.516 1 98.94 109 ALA B N 1
ATOM 3300 C CA . ALA B 1 109 ? 5.363 -4.617 -5.418 1 98.94 109 ALA B CA 1
ATOM 3301 C C . ALA B 1 109 ? 5.113 -3.248 -4.793 1 98.94 109 ALA B C 1
ATOM 3303 O O . ALA B 1 109 ? 5.855 -2.816 -3.91 1 98.94 109 ALA B O 1
ATOM 3304 N N . ILE B 1 110 ? 4.059 -2.619 -5.199 1 99 110 ILE B N 1
ATOM 3305 C CA . ILE B 1 110 ? 3.693 -1.301 -4.695 1 99 110 ILE B CA 1
ATOM 3306 C C . ILE B 1 110 ? 3.213 -1.418 -3.25 1 99 110 ILE B C 1
ATOM 3308 O O . ILE B 1 110 ? 3.479 -0.539 -2.426 1 99 110 ILE B O 1
ATOM 3312 N N . ALA B 1 111 ? 2.516 -2.529 -2.939 1 98.94 111 ALA B N 1
ATOM 3313 C CA . ALA B 1 111 ? 2.062 -2.754 -1.567 1 98.94 111 ALA B CA 1
ATOM 3314 C C . ALA B 1 111 ? 3.248 -2.865 -0.611 1 98.94 111 ALA B C 1
ATOM 3316 O O . ALA B 1 111 ? 3.225 -2.299 0.484 1 98.94 111 ALA B O 1
ATOM 3317 N N . LEU B 1 112 ? 4.297 -3.635 -1.031 1 98.94 112 LEU B N 1
ATOM 3318 C CA . LEU B 1 112 ? 5.512 -3.721 -0.229 1 98.94 112 LEU B CA 1
ATOM 3319 C C . LEU B 1 112 ? 6.129 -2.34 -0.022 1 98.94 112 LEU B C 1
ATOM 3321 O O . LEU B 1 112 ? 6.477 -1.975 1.103 1 98.94 112 LEU B O 1
ATOM 3325 N N . LEU B 1 113 ? 6.23 -1.584 -1.103 1 98.94 113 LEU B N 1
ATOM 3326 C CA . LEU B 1 113 ? 6.816 -0.249 -1.054 1 98.94 113 LEU B CA 1
ATOM 3327 C C . LEU B 1 113 ? 6.039 0.653 -0.102 1 98.94 113 LEU B C 1
ATOM 3329 O O . LEU B 1 113 ? 6.633 1.336 0.737 1 98.94 113 LEU B O 1
ATOM 3333 N N . LEU B 1 114 ? 4.715 0.621 -0.183 1 98.94 114 LEU B N 1
ATOM 3334 C CA . LEU B 1 114 ? 3.898 1.523 0.621 1 98.94 114 LEU B CA 1
ATOM 3335 C C . LEU B 1 114 ? 3.922 1.114 2.09 1 98.94 114 LEU B C 1
ATOM 3337 O O . LEU B 1 114 ? 3.822 1.965 2.977 1 98.94 114 LEU B O 1
ATOM 3341 N N . GLU B 1 115 ? 4.07 -0.205 2.389 1 98.94 115 GLU B N 1
ATOM 3342 C CA . GLU B 1 115 ? 4.254 -0.624 3.775 1 98.94 115 GLU B CA 1
ATOM 3343 C C . GLU B 1 115 ? 5.555 -0.076 4.348 1 98.94 115 GLU B C 1
ATOM 3345 O O . GLU B 1 115 ? 5.609 0.318 5.516 1 98.94 115 GLU B O 1
ATOM 3350 N N . ILE B 1 116 ? 6.602 -0.025 3.545 1 98.88 116 ILE B N 1
ATOM 3351 C CA . ILE B 1 116 ? 7.871 0.55 3.973 1 98.88 116 ILE B CA 1
ATOM 3352 C C . ILE B 1 116 ? 7.703 2.047 4.219 1 98.88 116 ILE B C 1
ATOM 3354 O O . ILE B 1 116 ? 8.234 2.586 5.195 1 98.88 116 ILE B O 1
ATOM 3358 N N . CYS B 1 117 ? 6.898 2.713 3.414 1 98.81 117 CYS B N 1
ATOM 3359 C CA . CYS B 1 117 ? 6.734 4.16 3.475 1 98.81 117 CYS B CA 1
ATOM 3360 C C . CYS B 1 117 ? 5.914 4.566 4.691 1 98.81 117 CYS B C 1
ATOM 3362 O O . CYS B 1 117 ? 6.102 5.656 5.234 1 98.81 117 CYS B O 1
ATOM 3364 N N . HIS B 1 118 ? 4.953 3.67 5.125 1 98.75 118 HIS B N 1
ATOM 3365 C CA . HIS B 1 118 ? 3.955 4.184 6.055 1 98.75 118 HIS B CA 1
ATOM 3366 C C . HIS B 1 118 ? 3.812 3.275 7.273 1 98.75 118 HIS B C 1
ATOM 3368 O O . HIS B 1 118 ? 3.236 3.676 8.289 1 98.75 118 HIS B O 1
ATOM 3374 N N . HIS B 1 119 ? 4.301 2.021 7.195 1 98.5 119 HIS B N 1
ATOM 3375 C CA . HIS B 1 119 ? 4.188 1.057 8.281 1 98.5 119 HIS B CA 1
ATOM 3376 C C . HIS B 1 119 ? 2.75 0.955 8.781 1 98.5 119 HIS B C 1
ATOM 3378 O O . HIS B 1 119 ? 2.494 1.068 9.977 1 98.5 119 HIS B O 1
ATOM 3384 N N . ILE B 1 120 ? 1.833 0.706 7.836 1 98.81 120 ILE B N 1
ATOM 3385 C CA . ILE B 1 120 ? 0.405 0.676 8.133 1 98.81 120 ILE B CA 1
ATOM 3386 C C . ILE B 1 120 ? 0.118 -0.398 9.18 1 98.81 120 ILE B C 1
ATOM 3388 O O . ILE B 1 120 ? -0.565 -0.139 10.172 1 98.81 120 ILE B O 1
ATOM 3392 N N . GLY B 1 121 ? 0.665 -1.634 8.969 1 98.56 121 GLY B N 1
ATOM 3393 C CA . GLY B 1 121 ? 0.429 -2.723 9.906 1 98.56 121 GLY B CA 1
ATOM 3394 C C . GLY B 1 121 ? 0.889 -2.408 11.312 1 98.56 121 GLY B C 1
ATOM 3395 O O . GLY B 1 121 ? 0.17 -2.672 12.281 1 98.56 121 GLY B O 1
ATOM 3396 N N . HIS B 1 122 ? 2.029 -1.814 11.445 1 98.38 122 HIS B N 1
ATOM 3397 C CA . HIS B 1 122 ? 2.576 -1.438 12.742 1 98.38 122 HIS B CA 1
ATOM 3398 C C . HIS B 1 122 ? 1.69 -0.408 13.438 1 98.38 122 HIS B C 1
ATOM 3400 O O . HIS B 1 122 ? 1.38 -0.546 14.617 1 98.38 122 HIS B O 1
ATOM 3406 N N . HIS B 1 123 ? 1.317 0.646 12.758 1 98.88 123 HIS B N 1
ATOM 3407 C CA . HIS B 1 123 ? 0.548 1.729 13.359 1 98.88 123 HIS B CA 1
ATOM 3408 C C . HIS B 1 123 ? -0.858 1.267 13.727 1 98.88 123 HIS B C 1
ATOM 3410 O O . HIS B 1 123 ? -1.416 1.703 14.734 1 98.88 123 HIS B O 1
ATOM 3416 N N . ASP B 1 124 ? -1.456 0.358 12.891 1 98.88 124 ASP B N 1
ATOM 3417 C CA . ASP B 1 124 ? -2.727 -0.256 13.266 1 98.88 124 ASP B CA 1
ATOM 3418 C C . ASP B 1 124 ? -2.607 -0.996 14.594 1 98.88 124 ASP B C 1
ATOM 3420 O O . ASP B 1 124 ? -3.438 -0.813 15.484 1 98.88 124 ASP B O 1
ATOM 3424 N N . LYS B 1 125 ? -1.578 -1.852 14.703 1 98.5 125 LYS B N 1
ATOM 3425 C CA . LYS B 1 125 ? -1.343 -2.594 15.938 1 98.5 125 LYS B CA 1
ATOM 3426 C C . LYS B 1 125 ? -1.193 -1.648 17.125 1 98.5 125 LYS B C 1
ATOM 3428 O O . LYS B 1 125 ? -1.79 -1.871 18.172 1 98.5 125 LYS B O 1
ATOM 3433 N N . ALA B 1 126 ? -0.425 -0.576 16.938 1 98.62 126 ALA B N 1
ATOM 3434 C CA . ALA B 1 126 ? -0.178 0.394 18 1 98.62 126 ALA B CA 1
ATOM 3435 C C . ALA B 1 126 ? -1.478 1.051 18.453 1 98.62 126 ALA B C 1
ATOM 3437 O O . ALA B 1 126 ? -1.699 1.235 19.656 1 98.62 126 ALA B O 1
ATOM 3438 N N . VAL B 1 127 ? -2.352 1.439 17.516 1 98.81 127 VAL B N 1
ATOM 3439 C CA . VAL B 1 127 ? -3.635 2.057 17.844 1 98.81 127 VAL B CA 1
ATOM 3440 C C . VAL B 1 127 ? -4.492 1.082 18.641 1 98.81 127 VAL B C 1
ATOM 3442 O O . VAL B 1 127 ? -5.062 1.449 19.672 1 98.81 127 VAL B O 1
ATOM 3445 N N . HIS B 1 128 ? -4.551 -0.181 18.219 1 98.62 128 HIS B N 1
ATOM 3446 C CA . HIS B 1 128 ? -5.375 -1.188 18.875 1 98.62 128 HIS B CA 1
ATOM 3447 C C . HIS B 1 128 ? -4.82 -1.542 20.25 1 98.62 128 HIS B C 1
ATOM 3449 O O . HIS B 1 128 ? -5.555 -2.014 21.125 1 98.62 128 HIS B O 1
ATOM 3455 N N . GLU B 1 129 ? -3.561 -1.326 20.406 1 98.25 129 GLU B N 1
ATOM 3456 C CA . GLU B 1 129 ? -2.928 -1.564 21.703 1 98.25 129 GLU B CA 1
ATOM 3457 C C . GLU B 1 129 ? -3.119 -0.375 22.641 1 98.25 129 GLU B C 1
ATOM 3459 O O . GLU B 1 129 ? -2.633 -0.385 23.781 1 98.25 129 GLU B O 1
ATOM 3464 N N . GLY B 1 130 ? -3.807 0.705 22.172 1 98.5 130 GLY B N 1
ATOM 3465 C CA . GLY B 1 130 ? -4.188 1.816 23.031 1 98.5 130 GLY B CA 1
ATOM 3466 C C . GLY B 1 130 ? -3.201 2.969 22.984 1 98.5 130 GLY B C 1
ATOM 3467 O O . GLY B 1 130 ? -3.338 3.938 23.734 1 98.5 130 GLY B O 1
ATOM 3468 N N . ARG B 1 131 ? -2.236 2.961 22.125 1 98.5 131 ARG B N 1
ATOM 3469 C CA . ARG B 1 131 ? -1.178 3.965 22.141 1 98.5 131 ARG B CA 1
ATOM 3470 C C . ARG B 1 131 ? -1.689 5.305 21.625 1 98.5 131 ARG B C 1
ATOM 3472 O O . ARG B 1 131 ? -1.215 6.359 22.047 1 98.5 131 ARG B O 1
ATOM 3479 N N . TRP B 1 132 ? -2.643 5.258 20.703 1 98.5 132 TRP B N 1
ATOM 3480 C CA . TRP B 1 132 ? -3.197 6.516 20.219 1 98.5 132 TRP B CA 1
ATOM 3481 C C . TRP B 1 132 ? -4.02 7.203 21.312 1 98.5 132 TRP B C 1
ATOM 3483 O O . TRP B 1 132 ? -3.91 8.414 21.5 1 98.5 132 TRP B O 1
ATOM 3493 N N . GLU B 1 133 ? -4.871 6.434 22 1 97.88 133 GLU B N 1
ATOM 3494 C CA . GLU B 1 133 ? -5.691 6.941 23.109 1 97.88 133 GLU B CA 1
ATOM 3495 C C . GLU B 1 133 ? -4.828 7.625 24.156 1 97.88 133 GLU B C 1
ATOM 3497 O O . GLU B 1 133 ? -5.215 8.664 24.703 1 97.88 133 GLU B O 1
ATOM 3502 N N . LYS B 1 134 ? -3.682 7.105 24.375 1 97.5 134 LYS B N 1
ATOM 3503 C CA . LYS B 1 134 ? -2.836 7.551 25.484 1 97.5 134 LYS B CA 1
ATOM 3504 C C . LYS B 1 134 ? -1.786 8.547 25 1 97.5 134 LYS B C 1
ATOM 3506 O O . LYS B 1 134 ? -0.952 9 25.781 1 97.5 134 LYS B O 1
ATOM 3511 N N . ASN B 1 135 ? -1.823 8.836 23.734 1 96.31 135 ASN B N 1
ATOM 3512 C CA . ASN B 1 135 ? -0.809 9.727 23.172 1 96.31 135 ASN B CA 1
ATOM 3513 C C . ASN B 1 135 ? -1.047 11.172 23.578 1 96.31 135 ASN B C 1
ATOM 3515 O O . ASN B 1 135 ? -2.191 11.625 23.656 1 96.31 135 ASN B O 1
ATOM 3519 N N . SER B 1 136 ? 0.048 11.922 23.812 1 95 136 SER B N 1
ATOM 3520 C CA . SER B 1 136 ? -0.049 13.32 24.219 1 95 136 SER B CA 1
ATOM 3521 C C . SER B 1 136 ? -0.54 14.195 23.062 1 95 136 SER B C 1
ATOM 3523 O O . SER B 1 136 ? -1.174 15.227 23.297 1 95 136 SER B O 1
ATOM 3525 N N . ASP B 1 137 ? -0.209 13.734 21.859 1 96.31 137 ASP B N 1
ATOM 3526 C CA . ASP B 1 137 ? -0.575 14.516 20.688 1 96.31 137 ASP B CA 1
ATOM 3527 C C . ASP B 1 137 ? -1.796 13.914 19.984 1 96.31 137 ASP B C 1
ATOM 3529 O O . ASP B 1 137 ? -2.172 12.773 20.25 1 96.31 137 ASP B O 1
ATOM 3533 N N . TRP B 1 138 ? -2.363 14.711 19.109 1 95.56 138 TRP B N 1
ATOM 3534 C CA . TRP B 1 138 ? -3.574 14.312 18.391 1 95.56 138 TRP B CA 1
ATOM 3535 C C . TRP B 1 138 ? -3.268 13.234 17.359 1 95.56 138 TRP B C 1
ATOM 3537 O O . TRP B 1 138 ? -4.18 12.57 16.859 1 95.56 138 TRP B O 1
ATOM 3547 N N . CYS B 1 139 ? -2.025 12.969 17.047 1 97.88 139 CYS B N 1
ATOM 3548 C CA . CYS B 1 139 ? -1.5 11.945 16.141 1 97.88 139 CYS B CA 1
ATOM 3549 C C . CYS B 1 139 ? -0.122 11.477 16.594 1 97.88 139 CYS B C 1
ATOM 3551 O O . CYS B 1 139 ? 0.468 12.062 17.516 1 97.88 139 CYS B O 1
ATOM 3553 N N . PHE B 1 140 ? 0.361 10.383 16.016 1 97.81 140 PHE B N 1
ATOM 3554 C CA . PHE B 1 140 ? 1.733 9.961 16.281 1 97.81 140 PHE B CA 1
ATOM 3555 C C . PHE B 1 140 ? 2.225 9.016 15.188 1 97.81 140 PHE B C 1
ATOM 3557 O O . PHE B 1 140 ? 1.423 8.391 14.492 1 97.81 140 PHE B O 1
ATOM 3564 N N . TRP B 1 141 ? 3.482 8.93 14.969 1 98.12 141 TRP B N 1
ATOM 3565 C CA . TRP B 1 141 ? 4.117 7.93 14.109 1 98.12 141 TRP B CA 1
ATOM 3566 C C . TRP B 1 141 ? 5.457 7.492 14.688 1 98.12 141 TRP B C 1
ATOM 3568 O O . TRP B 1 141 ? 6.184 8.297 15.273 1 98.12 141 TRP B O 1
ATOM 3578 N N . ASP B 1 142 ? 5.758 6.258 14.523 1 97.44 142 ASP B N 1
ATOM 3579 C CA . ASP B 1 142 ? 6.934 5.66 15.148 1 97.44 142 ASP B CA 1
ATOM 3580 C C . ASP B 1 142 ? 8.094 5.562 14.156 1 97.44 142 ASP B C 1
ATOM 3582 O O . ASP B 1 142 ? 9.227 5.289 14.555 1 97.44 142 ASP B O 1
ATOM 3586 N N . TYR B 1 143 ? 7.832 5.754 12.898 1 96.25 143 TYR B N 1
ATOM 3587 C CA . TYR B 1 143 ? 8.836 5.699 11.844 1 96.25 143 TYR B CA 1
ATOM 3588 C C . TYR B 1 143 ? 8.75 6.934 10.945 1 96.25 143 TYR B C 1
ATOM 3590 O O . TYR B 1 143 ? 7.676 7.523 10.797 1 96.25 143 TYR B O 1
ATOM 3598 N N . PRO B 1 144 ? 9.93 7.352 10.375 1 95.88 144 PRO B N 1
ATOM 3599 C CA . PRO B 1 144 ? 9.781 8.375 9.336 1 95.88 144 PRO B CA 1
ATOM 3600 C C . PRO B 1 144 ? 8.836 7.945 8.219 1 95.88 144 PRO B C 1
ATOM 3602 O O . PRO B 1 144 ? 8.93 6.82 7.719 1 95.88 144 PRO B O 1
ATOM 3605 N N . LEU B 1 145 ? 7.863 8.773 7.91 1 98.31 145 LEU B N 1
ATOM 3606 C CA . LEU B 1 145 ? 6.93 8.508 6.824 1 98.31 145 LEU B CA 1
ATOM 3607 C C . LEU B 1 145 ? 7.414 9.133 5.52 1 98.31 145 LEU B C 1
ATOM 3609 O O . LEU B 1 145 ? 8.109 10.148 5.535 1 98.31 145 LEU B O 1
ATOM 3613 N N . ILE B 1 146 ? 7.082 8.547 4.359 1 98.75 146 ILE B N 1
ATOM 3614 C CA . ILE B 1 146 ? 7.699 8.93 3.096 1 98.75 146 ILE B CA 1
ATOM 3615 C C . ILE B 1 146 ? 6.617 9.227 2.061 1 98.75 146 ILE B C 1
ATOM 3617 O O . ILE B 1 146 ? 5.688 8.438 1.883 1 98.75 146 ILE B O 1
ATOM 3621 N N . GLU B 1 147 ? 6.633 10.328 1.444 1 98.81 147 GLU B N 1
ATOM 3622 C CA . GLU B 1 147 ? 5.891 10.656 0.23 1 98.81 147 GLU B CA 1
ATOM 3623 C C . GLU B 1 147 ? 6.711 10.344 -1.018 1 98.81 147 GLU B C 1
ATOM 3625 O O . GLU B 1 147 ? 7.863 10.773 -1.129 1 98.81 147 GLU B O 1
ATOM 3630 N N . LEU B 1 148 ? 6.172 9.68 -1.983 1 98.94 148 LEU B N 1
ATOM 3631 C CA . LEU B 1 148 ? 6.922 9.125 -3.105 1 98.94 148 LEU B CA 1
ATOM 3632 C C . LEU B 1 148 ? 6.98 10.117 -4.262 1 98.94 148 LEU B C 1
ATOM 3634 O O . LEU B 1 148 ? 7.805 9.977 -5.168 1 98.94 148 LEU B O 1
ATOM 3638 N N . ALA B 1 149 ? 6.035 11.125 -4.27 1 98.75 149 ALA B N 1
ATOM 3639 C CA . ALA B 1 149 ? 5.992 12.078 -5.375 1 98.75 149 ALA B CA 1
ATOM 3640 C C . ALA B 1 149 ? 7.363 12.703 -5.605 1 98.75 149 ALA B C 1
ATOM 3642 O O . ALA B 1 149 ? 8.055 13.062 -4.648 1 98.75 149 ALA B O 1
ATOM 3643 N N . ASP B 1 150 ? 7.809 12.75 -6.875 1 98.38 150 ASP B N 1
ATOM 3644 C CA . ASP B 1 150 ? 9.016 13.406 -7.371 1 98.38 150 ASP B CA 1
ATOM 3645 C C . ASP B 1 150 ? 10.25 12.555 -7.109 1 98.38 150 ASP B C 1
ATOM 3647 O O . ASP B 1 150 ? 11.352 12.898 -7.539 1 98.38 150 ASP B O 1
ATOM 3651 N N . LYS B 1 151 ? 10.148 11.453 -6.402 1 98.88 151 LYS B N 1
ATOM 3652 C CA . LYS B 1 151 ? 11.25 10.508 -6.27 1 98.88 151 LYS B CA 1
ATOM 3653 C C . LYS B 1 151 ? 11.367 9.625 -7.508 1 98.88 151 LYS B C 1
ATOM 3655 O O . LYS B 1 151 ? 10.477 9.609 -8.352 1 98.88 151 LYS B O 1
ATOM 3660 N N . THR B 1 152 ? 12.469 8.93 -7.645 1 98.94 152 THR B N 1
ATOM 3661 C CA . THR B 1 152 ? 12.734 8.133 -8.836 1 98.94 152 THR B CA 1
ATOM 3662 C C . THR B 1 152 ? 12.664 6.645 -8.516 1 98.94 152 THR B C 1
ATOM 3664 O O . THR B 1 152 ? 13.352 6.164 -7.617 1 98.94 152 THR B O 1
ATOM 3667 N N . MET B 1 153 ? 11.844 5.953 -9.219 1 98.94 153 MET B N 1
ATOM 3668 C CA . MET B 1 153 ? 11.844 4.496 -9.164 1 98.94 153 MET B CA 1
ATOM 3669 C C . MET B 1 153 ? 12.641 3.906 -10.32 1 98.94 153 MET B C 1
ATOM 3671 O O . MET B 1 153 ? 12.391 4.23 -11.484 1 98.94 153 MET B O 1
ATOM 3675 N N . GLY B 1 154 ? 13.648 3.127 -10.008 1 98.94 154 GLY B N 1
ATOM 3676 C CA . GLY B 1 154 ? 14.352 2.314 -10.984 1 98.94 154 GLY B CA 1
ATOM 3677 C C . GLY B 1 154 ? 13.859 0.878 -11.031 1 98.94 154 GLY B C 1
ATOM 3678 O O . GLY B 1 154 ? 13.812 0.202 -10 1 98.94 154 GLY B O 1
ATOM 3679 N N . ILE B 1 155 ? 13.508 0.378 -12.25 1 98.94 155 ILE B N 1
ATOM 3680 C CA . ILE B 1 155 ? 12.992 -0.98 -12.383 1 98.94 155 ILE B CA 1
ATOM 3681 C C . ILE B 1 155 ? 13.93 -1.802 -13.266 1 98.94 155 ILE B C 1
ATOM 3683 O O . ILE B 1 155 ? 14.18 -1.446 -14.422 1 98.94 155 ILE B O 1
ATOM 3687 N N . VAL B 1 156 ? 14.508 -2.857 -12.672 1 98.88 156 VAL B N 1
ATOM 3688 C CA . VAL B 1 156 ? 15.312 -3.807 -13.438 1 98.88 156 VAL B CA 1
ATOM 3689 C C . VAL B 1 156 ? 14.422 -4.941 -13.945 1 98.88 156 VAL B C 1
ATOM 3691 O O . VAL B 1 156 ? 13.867 -5.703 -13.156 1 98.88 156 VAL B O 1
ATOM 3694 N N . GLY B 1 157 ? 14.406 -5.176 -15.227 1 98.44 157 GLY B N 1
ATOM 3695 C CA . GLY B 1 157 ? 13.375 -5.992 -15.852 1 98.44 157 GLY B CA 1
ATOM 3696 C C . GLY B 1 157 ? 12.094 -5.23 -16.125 1 98.44 157 GLY B C 1
ATOM 3697 O O . GLY B 1 157 ? 11.375 -4.855 -15.195 1 98.44 157 GLY B O 1
ATOM 3698 N N . PHE B 1 158 ? 11.852 -4.973 -17.406 1 98.5 158 PHE B N 1
ATOM 3699 C CA . PHE B 1 158 ? 10.742 -4.086 -17.734 1 98.5 158 PHE B CA 1
ATOM 3700 C C . PHE B 1 158 ? 9.82 -4.73 -18.75 1 98.5 158 PHE B C 1
ATOM 3702 O O . PHE B 1 158 ? 9.438 -4.102 -19.75 1 98.5 158 PHE B O 1
ATOM 3709 N N . GLY B 1 159 ? 9.586 -6.035 -18.531 1 97 159 GLY B N 1
ATOM 3710 C CA . GLY B 1 159 ? 8.523 -6.73 -19.234 1 97 159 GLY B CA 1
ATOM 3711 C C . GLY B 1 159 ? 7.137 -6.383 -18.719 1 97 159 GLY B C 1
ATOM 3712 O O . GLY B 1 159 ? 6.887 -5.246 -18.312 1 97 159 GLY B O 1
ATOM 3713 N N . ARG B 1 160 ? 6.172 -7.281 -18.75 1 96.5 160 ARG B N 1
ATOM 3714 C CA . ARG B 1 160 ? 4.777 -7.031 -18.406 1 96.5 160 ARG B CA 1
ATOM 3715 C C . ARG B 1 160 ? 4.637 -6.574 -16.969 1 96.5 160 ARG B C 1
ATOM 3717 O O . ARG B 1 160 ? 3.996 -5.559 -16.688 1 96.5 160 ARG B O 1
ATOM 3724 N N . ILE B 1 161 ? 5.262 -7.344 -16.047 1 97.81 161 ILE B N 1
ATOM 3725 C CA . ILE B 1 161 ? 5.125 -7.047 -14.625 1 97.81 161 ILE B CA 1
ATOM 3726 C C . ILE B 1 161 ? 5.859 -5.746 -14.297 1 97.81 161 ILE B C 1
ATOM 3728 O O . ILE B 1 161 ? 5.34 -4.902 -13.562 1 97.81 161 ILE B O 1
ATOM 3732 N N . GLY B 1 162 ? 7.098 -5.547 -14.82 1 98.62 162 GLY B N 1
ATOM 3733 C CA . GLY B 1 162 ? 7.828 -4.305 -14.617 1 98.62 162 GLY B CA 1
ATOM 3734 C C . GLY B 1 162 ? 7.066 -3.084 -15.102 1 98.62 162 GLY B C 1
ATOM 3735 O O . GLY B 1 162 ? 7.035 -2.059 -14.414 1 98.62 162 GLY B O 1
ATOM 3736 N N . GLN B 1 163 ? 6.469 -3.191 -16.25 1 98.75 163 GLN B N 1
ATOM 3737 C CA . GLN B 1 163 ? 5.711 -2.08 -16.812 1 98.75 163 GLN B CA 1
ATOM 3738 C C . GLN B 1 163 ? 4.461 -1.79 -15.992 1 98.75 163 GLN B C 1
ATOM 3740 O O . GLN B 1 163 ? 4.09 -0.629 -15.805 1 98.75 163 GLN B O 1
ATOM 3745 N N . ALA B 1 164 ? 3.785 -2.873 -15.508 1 98.69 164 ALA B N 1
ATOM 3746 C CA . ALA B 1 164 ? 2.652 -2.668 -14.609 1 98.69 164 ALA B CA 1
ATOM 3747 C C . ALA B 1 164 ? 3.074 -1.907 -13.352 1 98.69 164 ALA B C 1
ATOM 3749 O O . ALA B 1 164 ? 2.412 -0.948 -12.953 1 98.69 164 ALA B O 1
ATOM 3750 N N . THR B 1 165 ? 4.191 -2.299 -12.758 1 98.88 165 THR B N 1
ATOM 3751 C CA . THR B 1 165 ? 4.738 -1.63 -11.578 1 98.88 165 THR B CA 1
ATOM 3752 C C . THR B 1 165 ? 5.078 -0.175 -11.898 1 98.88 165 THR B C 1
ATOM 3754 O O . THR B 1 165 ? 4.75 0.725 -11.117 1 98.88 165 THR B O 1
ATOM 3757 N N . GLY B 1 166 ? 5.664 0.038 -13.062 1 98.94 166 GLY B N 1
ATOM 3758 C CA . GLY B 1 166 ? 6.039 1.378 -13.484 1 98.94 166 GLY B CA 1
ATOM 3759 C C . GLY B 1 166 ? 4.852 2.303 -13.664 1 98.94 166 GLY B C 1
ATOM 3760 O O . GLY B 1 166 ? 4.91 3.479 -13.297 1 98.94 166 GLY B O 1
ATOM 3761 N N . ARG B 1 167 ? 3.754 1.81 -14.234 1 98.88 167 ARG B N 1
ATOM 3762 C CA . ARG B 1 167 ? 2.549 2.607 -14.43 1 98.88 167 ARG B CA 1
ATOM 3763 C C . ARG B 1 167 ? 1.991 3.1 -13.094 1 98.88 167 ARG B C 1
ATOM 3765 O O . ARG B 1 167 ? 1.59 4.258 -12.977 1 98.88 167 ARG B O 1
ATOM 3772 N N . ILE B 1 168 ? 1.971 2.246 -12.133 1 98.94 168 ILE B N 1
ATOM 3773 C CA . ILE B 1 168 ? 1.449 2.623 -10.82 1 98.94 168 ILE B CA 1
ATOM 3774 C C . ILE B 1 168 ? 2.381 3.643 -10.172 1 98.94 168 ILE B C 1
ATOM 3776 O O . ILE B 1 168 ? 1.924 4.633 -9.602 1 98.94 168 ILE B O 1
ATOM 3780 N N . ALA B 1 169 ? 3.717 3.398 -10.281 1 98.94 169 ALA B N 1
ATOM 3781 C CA . ALA B 1 169 ? 4.691 4.336 -9.727 1 98.94 169 ALA B CA 1
ATOM 3782 C C . ALA B 1 169 ? 4.504 5.73 -10.32 1 98.94 169 ALA B C 1
ATOM 3784 O O . ALA B 1 169 ? 4.531 6.73 -9.602 1 98.94 169 ALA B O 1
ATOM 3785 N N . LYS B 1 170 ? 4.266 5.812 -11.594 1 98.81 170 LYS B N 1
ATOM 3786 C CA . LYS B 1 170 ? 4.023 7.094 -12.25 1 98.81 170 LYS B CA 1
ATOM 3787 C C . LYS B 1 170 ? 2.775 7.77 -11.695 1 98.81 170 LYS B C 1
ATOM 3789 O O . LYS B 1 170 ? 2.766 8.984 -11.477 1 98.81 170 LYS B O 1
ATOM 3794 N N . ALA B 1 171 ? 1.752 7.02 -11.508 1 98.81 171 ALA B N 1
ATOM 3795 C CA . ALA B 1 171 ? 0.501 7.562 -10.984 1 98.81 171 ALA B CA 1
ATOM 3796 C C . ALA B 1 171 ? 0.68 8.07 -9.555 1 98.81 171 ALA B C 1
ATOM 3798 O O . ALA B 1 171 ? -0.065 8.938 -9.094 1 98.81 171 ALA B O 1
ATOM 3799 N N . LEU B 1 172 ? 1.682 7.559 -8.844 1 98.88 172 LEU B N 1
ATOM 3800 C CA . LEU B 1 172 ? 2.023 8.016 -7.5 1 98.88 172 LEU B CA 1
ATOM 3801 C C . LEU B 1 172 ? 2.875 9.281 -7.555 1 98.88 172 LEU B C 1
ATOM 3803 O O . LEU B 1 172 ? 3.264 9.812 -6.512 1 98.88 172 LEU B O 1
ATOM 3807 N N . GLY B 1 173 ? 3.199 9.742 -8.75 1 98.75 173 GLY B N 1
ATOM 3808 C CA . GLY B 1 173 ? 3.949 10.977 -8.938 1 98.75 173 GLY B CA 1
ATOM 3809 C C . GLY B 1 173 ? 5.445 10.75 -9.039 1 98.75 173 GLY B C 1
ATOM 3810 O O . GLY B 1 173 ? 6.227 11.703 -9.016 1 98.75 173 GLY B O 1
ATOM 3811 N N . MET B 1 174 ? 5.887 9.516 -9.18 1 98.88 174 MET B N 1
ATOM 3812 C CA . MET B 1 174 ? 7.316 9.219 -9.281 1 98.88 174 MET B CA 1
ATOM 3813 C C . MET B 1 174 ? 7.809 9.367 -10.711 1 98.88 174 MET B C 1
ATOM 3815 O O . MET B 1 174 ? 7.023 9.25 -11.656 1 98.88 174 MET B O 1
ATOM 3819 N N . LYS B 1 175 ? 9.086 9.656 -10.828 1 98.81 175 LYS B N 1
ATOM 3820 C CA . LYS B 1 175 ? 9.797 9.422 -12.086 1 98.81 175 LYS B CA 1
ATOM 3821 C C . LYS B 1 175 ? 10.211 7.957 -12.219 1 98.81 175 LYS B C 1
ATOM 3823 O O . LYS B 1 175 ? 10.578 7.316 -11.227 1 98.81 175 LYS B O 1
ATOM 3828 N N . VAL B 1 176 ? 10.156 7.391 -13.453 1 98.94 176 VAL B N 1
ATOM 3829 C CA . VAL B 1 176 ? 10.484 5.98 -13.617 1 98.94 176 VAL B CA 1
ATOM 3830 C C . VAL B 1 176 ? 11.609 5.824 -14.633 1 98.94 176 VAL B C 1
ATOM 3832 O O . VAL B 1 176 ? 11.539 6.379 -15.734 1 98.94 176 VAL B O 1
ATOM 3835 N N . ILE B 1 177 ? 12.617 5.172 -14.273 1 98.94 177 ILE B N 1
ATOM 3836 C CA . ILE B 1 177 ? 13.664 4.723 -15.18 1 98.94 177 ILE B CA 1
ATOM 3837 C C . ILE B 1 177 ? 13.734 3.197 -15.172 1 98.94 177 ILE B C 1
ATOM 3839 O O . ILE B 1 177 ? 13.359 2.557 -14.195 1 98.94 177 ILE B O 1
ATOM 3843 N N . ALA B 1 178 ? 14.117 2.6 -16.281 1 98.88 178 ALA B N 1
ATOM 3844 C CA . ALA B 1 178 ? 14.078 1.145 -16.422 1 98.88 178 ALA B CA 1
ATOM 3845 C C . ALA B 1 178 ? 15.336 0.619 -17.094 1 98.88 178 ALA B C 1
ATOM 3847 O O . ALA B 1 178 ? 15.969 1.326 -17.875 1 98.88 178 ALA B O 1
ATOM 3848 N N . ASN B 1 179 ? 15.75 -0.49 -16.719 1 98.69 179 ASN B N 1
ATOM 3849 C CA . ASN B 1 179 ? 16.797 -1.257 -17.375 1 98.69 179 ASN B CA 1
ATOM 3850 C C . ASN B 1 179 ? 16.281 -2.609 -17.859 1 98.69 179 ASN B C 1
ATOM 3852 O O . ASN B 1 179 ? 15.727 -3.381 -17.078 1 98.69 179 ASN B O 1
ATOM 3856 N N . ASP B 1 180 ? 16.359 -2.893 -19.031 1 97.31 180 ASP B N 1
ATOM 3857 C CA . ASP B 1 180 ? 15.953 -4.141 -19.672 1 97.31 180 ASP B CA 1
ATOM 3858 C C . ASP B 1 180 ? 16.812 -4.43 -20.906 1 97.31 180 ASP B C 1
ATOM 3860 O O . ASP B 1 180 ? 17.25 -3.508 -21.594 1 97.31 180 ASP B O 1
ATOM 3864 N N . GLU B 1 181 ? 17.031 -5.656 -21.203 1 94.19 181 GLU B N 1
ATOM 3865 C CA . GLU B 1 181 ? 17.828 -6.043 -22.375 1 94.19 181 GLU B CA 1
ATOM 3866 C C . GLU B 1 181 ? 17.078 -5.762 -23.672 1 94.19 181 GLU B C 1
ATOM 3868 O O . GLU B 1 181 ? 17.703 -5.52 -24.703 1 94.19 181 GLU B O 1
ATOM 3873 N N . TYR B 1 182 ? 15.75 -5.719 -23.609 1 95.06 182 TYR B N 1
ATOM 3874 C CA . TYR B 1 182 ? 14.938 -5.57 -24.812 1 95.06 182 TYR B CA 1
ATOM 3875 C C . TYR B 1 182 ? 13.945 -4.426 -24.672 1 95.06 182 TYR B C 1
ATOM 3877 O O . TYR B 1 182 ? 12.734 -4.656 -24.594 1 95.06 182 TYR B O 1
ATOM 3885 N N . PRO B 1 183 ? 14.414 -3.195 -24.703 1 96.62 183 PRO B N 1
ATOM 3886 C CA . PRO B 1 183 ? 13.492 -2.061 -24.625 1 96.62 183 PRO B CA 1
ATOM 3887 C C . PRO B 1 183 ? 12.422 -2.102 -25.719 1 96.62 183 PRO B C 1
ATOM 3889 O O . PRO B 1 183 ? 12.695 -2.545 -26.828 1 96.62 183 PRO B O 1
ATOM 3892 N N . ASN B 1 184 ? 11.242 -1.716 -25.406 1 96.94 184 ASN B N 1
ATOM 3893 C CA . ASN B 1 184 ? 10.148 -1.695 -26.375 1 96.94 184 ASN B CA 1
ATOM 3894 C C . ASN B 1 184 ? 9.328 -0.414 -26.266 1 96.94 184 ASN B C 1
ATOM 3896 O O . ASN B 1 184 ? 9.555 0.397 -25.375 1 96.94 184 ASN B O 1
ATOM 3900 N N . ASP B 1 185 ? 8.414 -0.207 -27.156 1 97.69 185 ASP B N 1
ATOM 3901 C CA . ASP B 1 185 ? 7.688 1.056 -27.266 1 97.69 185 ASP B CA 1
ATOM 3902 C C . ASP B 1 185 ? 6.734 1.234 -26.078 1 97.69 185 ASP B C 1
ATOM 3904 O O . ASP B 1 185 ? 6.578 2.342 -25.562 1 97.69 185 ASP B O 1
ATOM 3908 N N . SER B 1 186 ? 6.113 0.178 -25.672 1 97.88 186 SER B N 1
ATOM 3909 C CA . SER B 1 186 ? 5.207 0.276 -24.531 1 97.88 186 SER B CA 1
ATOM 3910 C C . SER B 1 186 ? 5.949 0.698 -23.266 1 97.88 186 SER B C 1
ATOM 3912 O O . SER B 1 186 ? 5.43 1.48 -22.469 1 97.88 186 SER B O 1
ATOM 3914 N N . GLY B 1 187 ? 7.137 0.188 -23.109 1 98.25 187 GLY B N 1
ATOM 3915 C CA . GLY B 1 187 ? 7.965 0.576 -21.984 1 98.25 187 GLY B CA 1
ATOM 3916 C C . GLY B 1 187 ? 8.406 2.025 -22.031 1 98.25 187 GLY B C 1
ATOM 3917 O O . GLY B 1 187 ? 8.438 2.713 -21.016 1 98.25 187 GLY B O 1
ATOM 3918 N N . ARG B 1 188 ? 8.711 2.562 -23.219 1 98.38 188 ARG B N 1
ATOM 3919 C CA . ARG B 1 188 ? 9.18 3.934 -23.406 1 98.38 188 ARG B CA 1
ATOM 3920 C C . ARG B 1 188 ? 8.086 4.934 -23.047 1 98.38 188 ARG B C 1
ATOM 3922 O O . ARG B 1 188 ? 8.383 6.07 -22.672 1 98.38 188 ARG B O 1
ATOM 3929 N N . GLU B 1 189 ? 6.863 4.52 -23.125 1 98.25 189 GLU B N 1
ATOM 3930 C CA . GLU B 1 189 ? 5.742 5.379 -22.75 1 98.25 189 GLU B CA 1
ATOM 3931 C C . GLU B 1 189 ? 5.672 5.562 -21.234 1 98.25 189 GLU B C 1
ATOM 3933 O O . GLU B 1 189 ? 5.086 6.531 -20.75 1 98.25 189 GLU B O 1
ATOM 3938 N N . ILE B 1 190 ? 6.336 4.676 -20.516 1 98.5 190 ILE B N 1
ATOM 3939 C CA . ILE B 1 190 ? 6.188 4.637 -19.062 1 98.5 190 ILE B CA 1
ATOM 3940 C C . ILE B 1 190 ? 7.477 5.113 -18.391 1 98.5 190 ILE B C 1
ATOM 3942 O O . ILE B 1 190 ? 7.438 5.82 -17.391 1 98.5 190 ILE B O 1
ATOM 3946 N N . ALA B 1 191 ? 8.625 4.758 -19.031 1 98.75 191 ALA B N 1
ATOM 3947 C CA . ALA B 1 191 ? 9.898 4.98 -18.359 1 98.75 191 ALA B CA 1
ATOM 3948 C C . ALA B 1 191 ? 10.984 5.387 -19.359 1 98.75 191 ALA B C 1
ATOM 3950 O O . ALA B 1 191 ? 10.836 5.168 -20.562 1 98.75 191 ALA B O 1
ATOM 3951 N N . HIS B 1 192 ? 12.016 6.004 -18.828 1 98.75 192 HIS B N 1
ATOM 3952 C CA . HIS B 1 192 ? 13.25 6.195 -19.594 1 98.75 192 HIS B CA 1
ATOM 3953 C C . HIS B 1 192 ? 14.211 5.023 -19.391 1 98.75 192 HIS B C 1
ATOM 3955 O O . HIS B 1 192 ? 14.57 4.699 -18.266 1 98.75 192 HIS B O 1
ATOM 3961 N N . TYR B 1 193 ? 14.555 4.383 -20.516 1 98.81 193 TYR B N 1
ATOM 3962 C CA . TYR B 1 193 ? 15.516 3.289 -20.422 1 98.81 193 TYR B CA 1
ATOM 3963 C C . TYR B 1 193 ? 16.922 3.82 -20.156 1 98.81 193 TYR B C 1
ATOM 3965 O O . TYR B 1 193 ? 17.359 4.77 -20.812 1 98.81 193 TYR B O 1
ATOM 3973 N N . VAL B 1 194 ? 17.578 3.256 -19.219 1 98.75 194 VAL B N 1
ATOM 3974 C CA . VAL B 1 194 ? 18.938 3.633 -18.859 1 98.75 194 VAL B CA 1
ATOM 3975 C C . VAL B 1 194 ? 19.781 2.377 -18.625 1 98.75 194 VAL B C 1
ATOM 3977 O O . VAL B 1 194 ? 19.25 1.263 -18.625 1 98.75 194 VAL B O 1
ATOM 3980 N N . SER B 1 195 ? 21.109 2.51 -18.484 1 98.38 195 SER B N 1
ATOM 3981 C CA . SER B 1 195 ? 21.969 1.391 -18.109 1 98.38 195 SER B CA 1
ATOM 3982 C C . SER B 1 195 ? 21.719 0.973 -16.656 1 98.38 195 SER B C 1
ATOM 3984 O O . SER B 1 195 ? 21.156 1.737 -15.875 1 98.38 195 SER B O 1
ATOM 3986 N N . ARG B 1 196 ? 22.078 -0.174 -16.359 1 97.75 196 ARG B N 1
ATOM 3987 C CA . ARG B 1 196 ? 21.938 -0.671 -15 1 97.75 196 ARG B CA 1
ATOM 3988 C C . ARG B 1 196 ? 22.703 0.207 -14.016 1 97.75 196 ARG B C 1
ATOM 3990 O O . ARG B 1 196 ? 22.219 0.492 -12.922 1 97.75 196 ARG B O 1
ATOM 3997 N N . GLU B 1 197 ? 23.875 0.618 -14.367 1 97.94 197 GLU B N 1
ATOM 3998 C CA . GLU B 1 197 ? 24.703 1.479 -13.531 1 97.94 197 GLU B CA 1
ATOM 3999 C C . GLU B 1 197 ? 24.016 2.811 -13.258 1 97.94 197 GLU B C 1
ATOM 4001 O O . GLU B 1 197 ? 24 3.283 -12.117 1 97.94 197 GLU B O 1
ATOM 4006 N N . GLU B 1 198 ? 23.484 3.361 -14.273 1 98.69 198 GLU B N 1
ATOM 4007 C CA . GLU B 1 198 ? 22.781 4.625 -14.125 1 98.69 198 GLU B CA 1
ATOM 4008 C C . GLU B 1 198 ? 21.547 4.457 -13.234 1 98.69 198 GLU B C 1
ATOM 4010 O O . GLU B 1 198 ? 21.219 5.336 -12.43 1 98.69 198 GLU B O 1
ATOM 4015 N N . LEU B 1 199 ? 20.844 3.398 -13.43 1 98.88 199 LEU B N 1
ATOM 4016 C CA . LEU B 1 199 ? 19.672 3.111 -12.617 1 98.88 199 LEU B CA 1
ATOM 4017 C C . LEU B 1 199 ? 20.031 3.049 -11.141 1 98.88 199 LEU B C 1
ATOM 4019 O O . LEU B 1 199 ? 19.391 3.699 -10.312 1 98.88 199 LEU B O 1
ATOM 4023 N N . PHE B 1 200 ? 21.094 2.312 -10.805 1 98.81 200 PHE B N 1
ATOM 4024 C CA . PHE B 1 200 ? 21.531 2.18 -9.422 1 98.81 200 PHE B CA 1
ATOM 4025 C C . PHE B 1 200 ? 21.922 3.533 -8.844 1 98.81 200 PHE B C 1
ATOM 4027 O O . PHE B 1 200 ? 21.609 3.842 -7.691 1 98.81 200 PHE B O 1
ATOM 4034 N N . ALA B 1 201 ? 22.5 4.395 -9.617 1 98.75 201 ALA B N 1
ATOM 4035 C CA . ALA B 1 201 ? 23.031 5.676 -9.156 1 98.75 201 ALA B CA 1
ATOM 4036 C C . ALA B 1 201 ? 21.906 6.684 -8.93 1 98.75 201 ALA B C 1
ATOM 4038 O O . ALA B 1 201 ? 22.031 7.574 -8.078 1 98.75 201 ALA B O 1
ATOM 4039 N N . ARG B 1 202 ? 20.781 6.543 -9.602 1 98.81 202 ARG B N 1
ATOM 4040 C CA . ARG B 1 202 ? 19.812 7.633 -9.648 1 98.81 202 ARG B CA 1
ATOM 4041 C C . ARG B 1 202 ? 18.547 7.27 -8.883 1 98.81 202 ARG B C 1
ATOM 4043 O O . ARG B 1 202 ? 17.781 8.156 -8.492 1 98.81 202 ARG B O 1
ATOM 4050 N N . ALA B 1 203 ? 18.297 6.035 -8.695 1 98.94 203 ALA B N 1
ATOM 4051 C CA . ALA B 1 203 ? 17 5.598 -8.164 1 98.94 203 ALA B CA 1
ATOM 4052 C C . ALA B 1 203 ? 16.922 5.82 -6.652 1 98.94 203 ALA B C 1
ATOM 4054 O O . ALA B 1 203 ? 17.906 5.594 -5.938 1 98.94 203 ALA B O 1
ATOM 4055 N N . ASP B 1 204 ? 15.766 6.312 -6.172 1 98.94 204 ASP B N 1
ATOM 4056 C CA . ASP B 1 204 ? 15.438 6.336 -4.75 1 98.94 204 ASP B CA 1
ATOM 4057 C C . ASP B 1 204 ? 14.844 5 -4.301 1 98.94 204 ASP B C 1
ATOM 4059 O O . ASP B 1 204 ? 14.961 4.625 -3.135 1 98.94 204 ASP B O 1
ATOM 4063 N N . VAL B 1 205 ? 14.148 4.328 -5.199 1 99 205 VAL B N 1
ATOM 4064 C CA . VAL B 1 205 ? 13.555 3.006 -5.035 1 99 205 VAL B CA 1
ATOM 4065 C C . VAL B 1 205 ? 13.961 2.109 -6.203 1 99 205 VAL B C 1
ATOM 4067 O O . VAL B 1 205 ? 13.914 2.527 -7.359 1 99 205 VAL B O 1
ATOM 4070 N N . ILE B 1 206 ? 14.359 0.914 -5.926 1 99 206 ILE B N 1
ATOM 4071 C CA . ILE B 1 206 ? 14.703 -0.053 -6.965 1 99 206 ILE B CA 1
ATOM 4072 C C . ILE B 1 206 ? 13.805 -1.283 -6.836 1 99 206 ILE B C 1
ATOM 4074 O O . ILE B 1 206 ? 13.711 -1.883 -5.762 1 99 206 ILE B O 1
ATOM 4078 N N . ALA B 1 207 ? 13.125 -1.627 -7.859 1 98.94 207 ALA B N 1
ATOM 4079 C CA . ALA B 1 207 ? 12.305 -2.838 -7.922 1 98.94 207 ALA B CA 1
ATOM 4080 C C . ALA B 1 207 ? 12.883 -3.834 -8.922 1 98.94 207 ALA B C 1
ATOM 4082 O O . ALA B 1 207 ? 13.266 -3.457 -10.031 1 98.94 207 ALA B O 1
ATOM 4083 N N . LEU B 1 208 ? 12.945 -5.09 -8.539 1 98.88 208 LEU B N 1
ATOM 4084 C CA . LEU B 1 208 ? 13.469 -6.148 -9.398 1 98.88 208 LEU B CA 1
ATOM 4085 C C . LEU B 1 208 ? 12.336 -6.969 -10 1 98.88 208 LEU B C 1
ATOM 4087 O O . LEU B 1 208 ? 11.5 -7.512 -9.273 1 98.88 208 LEU B O 1
ATOM 4091 N N . HIS B 1 209 ? 12.281 -7.066 -11.305 1 98.38 209 HIS B N 1
ATOM 4092 C CA . HIS B 1 209 ? 11.305 -7.848 -12.055 1 98.38 209 HIS B CA 1
ATOM 4093 C C . HIS B 1 209 ? 11.969 -8.594 -13.203 1 98.38 209 HIS B C 1
ATOM 4095 O O . HIS B 1 209 ? 11.375 -8.75 -14.273 1 98.38 209 HIS B O 1
ATOM 4101 N N . CYS B 1 210 ? 13.188 -9.016 -13.047 1 96.56 210 CYS B N 1
ATOM 4102 C CA . CYS B 1 210 ? 13.93 -9.711 -14.094 1 96.56 210 CYS B CA 1
ATOM 4103 C C . CYS B 1 210 ? 14.094 -11.188 -13.758 1 96.56 210 CYS B C 1
ATOM 4105 O O . CYS B 1 210 ? 14.023 -11.57 -12.594 1 96.56 210 CYS B O 1
ATOM 4107 N N . PRO B 1 211 ? 14.281 -12.039 -14.781 1 93.44 211 PRO B N 1
ATOM 4108 C CA . PRO B 1 211 ? 14.508 -13.461 -14.523 1 93.44 211 PRO B CA 1
ATOM 4109 C C . PRO B 1 211 ? 15.859 -13.734 -13.867 1 93.44 211 PRO B C 1
ATOM 4111 O O . PRO B 1 211 ? 16.719 -12.844 -13.812 1 93.44 211 PRO B O 1
ATOM 4114 N N . LEU B 1 212 ? 15.945 -14.898 -13.328 1 94.12 212 LEU B N 1
ATOM 4115 C CA . LEU B 1 212 ? 17.219 -15.344 -12.75 1 94.12 212 LEU B CA 1
ATOM 4116 C C . LEU B 1 212 ? 18.078 -16.031 -13.797 1 94.12 212 LEU B C 1
ATOM 4118 O O . LEU B 1 212 ? 17.703 -17.078 -14.328 1 94.12 212 LEU B O 1
ATOM 4122 N N . PHE B 1 213 ? 19.062 -15.445 -14.227 1 93.81 213 PHE B N 1
ATOM 4123 C CA . PHE B 1 213 ? 20.141 -15.938 -15.086 1 93.81 213 PHE B CA 1
ATOM 4124 C C . PHE B 1 213 ? 21.484 -15.852 -14.383 1 93.81 213 PHE B C 1
ATOM 4126 O O . PHE B 1 213 ? 21.609 -15.18 -13.352 1 93.81 213 PHE B O 1
ATOM 4133 N N . PRO B 1 214 ? 22.406 -16.641 -14.891 1 94.81 214 PRO B N 1
ATOM 4134 C CA . PRO B 1 214 ? 23.734 -16.438 -14.32 1 94.81 214 PRO B CA 1
ATOM 4135 C C . PRO B 1 214 ? 24.172 -14.977 -14.297 1 94.81 214 PRO B C 1
ATOM 4137 O O . PRO B 1 214 ? 24.828 -14.539 -13.352 1 94.81 214 PRO B O 1
ATOM 4140 N N . SER B 1 215 ? 23.719 -14.234 -15.25 1 94.12 215 SER B N 1
ATOM 4141 C CA . SER B 1 215 ? 24.109 -12.836 -15.383 1 94.12 215 SER B CA 1
ATOM 4142 C C . SER B 1 215 ? 23.359 -11.953 -14.391 1 94.12 215 SER B C 1
ATOM 4144 O O . SER B 1 215 ? 23.75 -10.812 -14.148 1 94.12 215 SER B O 1
ATOM 4146 N N . THR B 1 216 ? 22.25 -12.438 -13.789 1 96.5 216 THR B N 1
ATOM 4147 C CA . THR B 1 216 ? 21.469 -11.609 -12.875 1 96.5 216 THR B CA 1
ATOM 4148 C C . THR B 1 216 ? 21.547 -12.164 -11.453 1 96.5 216 THR B C 1
ATOM 4150 O O . THR B 1 216 ? 21.047 -11.539 -10.516 1 96.5 216 THR B O 1
ATOM 4153 N N . GLN B 1 217 ? 22.109 -13.352 -11.312 1 97.75 217 GLN B N 1
ATOM 4154 C CA . GLN B 1 217 ? 22.312 -13.891 -9.977 1 97.75 217 GLN B CA 1
ATOM 4155 C C . GLN B 1 217 ? 23.188 -12.961 -9.133 1 97.75 217 GLN B C 1
ATOM 4157 O O . GLN B 1 217 ? 24.266 -12.57 -9.562 1 97.75 217 GLN B O 1
ATOM 4162 N N . GLY B 1 218 ? 22.734 -12.609 -8 1 98.38 218 GLY B N 1
ATOM 4163 C CA . GLY B 1 218 ? 23.469 -11.703 -7.137 1 98.38 218 GLY B CA 1
ATOM 4164 C C . GLY B 1 218 ? 23.609 -10.305 -7.707 1 98.38 218 GLY B C 1
ATOM 4165 O O . GLY B 1 218 ? 24.594 -9.625 -7.469 1 98.38 218 GLY B O 1
ATOM 4166 N N . LEU B 1 219 ? 22.641 -9.969 -8.492 1 98 219 LEU B N 1
ATOM 4167 C CA . LEU B 1 219 ? 22.594 -8.633 -9.086 1 98 219 LEU B CA 1
ATOM 4168 C C . LEU B 1 219 ? 22.734 -7.555 -8.016 1 98 219 LEU B C 1
ATOM 4170 O O . LEU B 1 219 ? 23.422 -6.555 -8.227 1 98 219 LEU B O 1
ATOM 4174 N N . VAL B 1 220 ? 22.062 -7.688 -6.938 1 98.81 220 VAL B N 1
ATOM 4175 C CA . VAL B 1 220 ? 22.188 -6.809 -5.781 1 98.81 220 VAL B CA 1
ATOM 4176 C C . VAL B 1 220 ? 23.203 -7.391 -4.797 1 98.81 220 VAL B C 1
ATOM 4178 O O . VAL B 1 220 ? 22.938 -8.406 -4.152 1 98.81 220 VAL B O 1
ATOM 4181 N N . ASN B 1 221 ? 24.312 -6.863 -4.75 1 98.81 221 ASN B N 1
ATOM 4182 C CA . ASN B 1 221 ? 25.422 -7.281 -3.898 1 98.81 221 ASN B CA 1
ATOM 4183 C C . ASN B 1 221 ? 26.156 -6.082 -3.311 1 98.81 221 ASN B C 1
ATOM 4185 O O . ASN B 1 221 ? 25.766 -4.934 -3.518 1 98.81 221 ASN B O 1
ATOM 4189 N N . LYS B 1 222 ? 27.188 -6.328 -2.586 1 98.75 222 LYS B N 1
ATOM 4190 C CA . LYS B 1 222 ? 27.953 -5.285 -1.905 1 98.75 222 LYS B CA 1
ATOM 4191 C C . LYS B 1 222 ? 28.391 -4.203 -2.885 1 98.75 222 LYS B C 1
ATOM 4193 O O . LYS B 1 222 ? 28.25 -3.01 -2.611 1 98.75 222 LYS B O 1
ATOM 4198 N N . GLU B 1 223 ? 28.875 -4.582 -4.055 1 98.62 223 GLU B N 1
ATOM 4199 C CA . GLU B 1 223 ? 29.406 -3.645 -5.043 1 98.62 223 GLU B CA 1
ATOM 4200 C C . GLU B 1 223 ? 28.297 -2.797 -5.648 1 98.62 223 GLU B C 1
ATOM 4202 O O . GLU B 1 223 ? 28.438 -1.577 -5.77 1 98.62 223 GLU B O 1
ATOM 4207 N N . SER B 1 224 ? 27.234 -3.426 -6.059 1 98.81 224 SER B N 1
ATOM 4208 C CA . SER B 1 224 ? 26.125 -2.674 -6.66 1 98.81 224 SER B CA 1
ATOM 4209 C C . SER B 1 224 ? 25.453 -1.763 -5.637 1 98.81 224 SER B C 1
ATOM 4211 O O . SER B 1 224 ? 25.062 -0.641 -5.965 1 98.81 224 SER B O 1
ATOM 4213 N N . ILE B 1 225 ? 25.297 -2.16 -4.395 1 98.88 225 ILE B N 1
ATOM 4214 C CA . ILE B 1 225 ? 24.688 -1.359 -3.338 1 98.88 225 ILE B CA 1
ATOM 4215 C C . ILE B 1 225 ? 25.516 -0.101 -3.1 1 98.88 225 ILE B C 1
ATOM 4217 O O . ILE B 1 225 ? 24.969 0.981 -2.883 1 98.88 225 ILE B O 1
ATOM 4221 N N . ALA B 1 226 ? 26.812 -0.263 -3.16 1 98.75 226 ALA B N 1
ATOM 4222 C CA . ALA B 1 226 ? 27.703 0.877 -2.951 1 98.75 226 ALA B CA 1
ATOM 4223 C C . ALA B 1 226 ? 27.438 1.971 -3.984 1 98.75 226 ALA B C 1
ATOM 4225 O O . ALA B 1 226 ? 27.672 3.152 -3.717 1 98.75 226 ALA B O 1
ATOM 4226 N N . LYS B 1 227 ? 26.922 1.583 -5.125 1 98.69 227 LYS B N 1
ATOM 4227 C CA . LYS B 1 227 ? 26.672 2.523 -6.215 1 98.69 227 LYS B CA 1
ATOM 4228 C C . LYS B 1 227 ? 25.312 3.195 -6.062 1 98.69 227 LYS B C 1
ATOM 4230 O O . LYS B 1 227 ? 25.031 4.188 -6.734 1 98.69 227 LYS B O 1
ATOM 4235 N N . MET B 1 228 ? 24.484 2.709 -5.188 1 98.88 228 MET B N 1
ATOM 4236 C CA . MET B 1 228 ? 23.125 3.225 -5.016 1 98.88 228 MET B CA 1
ATOM 4237 C C . MET B 1 228 ? 23.125 4.461 -4.125 1 98.88 228 MET B C 1
ATOM 4239 O O . MET B 1 228 ? 24.109 4.738 -3.438 1 98.88 228 MET B O 1
ATOM 4243 N N . LYS B 1 229 ? 22.078 5.25 -4.184 1 98.75 229 LYS B N 1
ATOM 4244 C CA . LYS B 1 229 ? 21.906 6.383 -3.281 1 98.75 229 LYS B CA 1
ATOM 4245 C C . LYS B 1 229 ? 21.875 5.93 -1.825 1 98.75 229 LYS B C 1
ATOM 4247 O O . LYS B 1 229 ? 21.359 4.855 -1.515 1 98.75 229 LYS B O 1
ATOM 4252 N N . ASP B 1 230 ? 22.469 6.719 -0.953 1 98.62 230 ASP B N 1
ATOM 4253 C CA . ASP B 1 230 ? 22.203 6.484 0.464 1 98.62 230 ASP B CA 1
ATOM 4254 C C . ASP B 1 230 ? 20.719 6.582 0.777 1 98.62 230 ASP B C 1
ATOM 4256 O O . ASP B 1 230 ? 20.047 7.531 0.357 1 98.62 230 ASP B O 1
ATOM 4260 N N . GLY B 1 231 ? 20.156 5.551 1.451 1 98.44 231 GLY B N 1
ATOM 4261 C CA . GLY B 1 231 ? 18.75 5.559 1.821 1 98.44 231 GLY B CA 1
ATOM 4262 C C . GLY B 1 231 ? 17.859 4.906 0.785 1 98.44 231 GLY B C 1
ATOM 4263 O O . GLY B 1 231 ? 16.625 4.988 0.874 1 98.44 231 GLY B O 1
ATOM 4264 N N . VAL B 1 232 ? 18.438 4.238 -0.189 1 98.94 232 VAL B N 1
ATOM 4265 C CA . VAL B 1 232 ? 17.656 3.588 -1.238 1 98.94 232 VAL B CA 1
ATOM 4266 C C . VAL B 1 232 ? 16.734 2.537 -0.624 1 98.94 232 VAL B C 1
ATOM 4268 O O . VAL B 1 232 ? 17.062 1.943 0.406 1 98.94 232 VAL B O 1
ATOM 4271 N N . ILE B 1 233 ? 15.57 2.35 -1.212 1 98.94 233 ILE B N 1
ATOM 4272 C CA . ILE B 1 233 ? 14.648 1.274 -0.867 1 98.94 233 ILE B CA 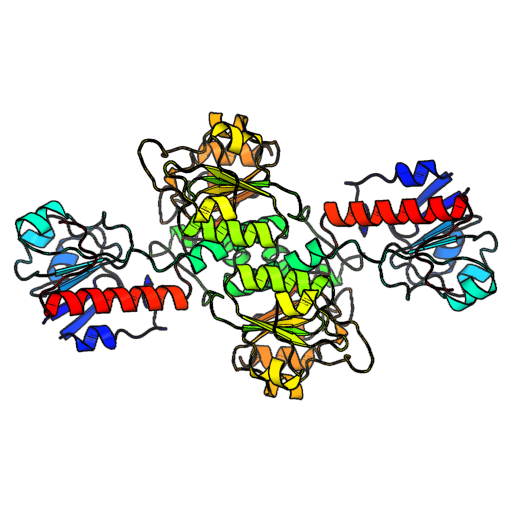1
ATOM 4273 C C . ILE B 1 233 ? 14.688 0.193 -1.943 1 98.94 233 ILE B C 1
ATOM 4275 O O . ILE B 1 233 ? 14.719 0.498 -3.139 1 98.94 233 ILE B O 1
ATOM 4279 N N . ILE B 1 234 ? 14.703 -1.072 -1.561 1 99 234 ILE B N 1
ATOM 4280 C CA . ILE B 1 234 ? 14.812 -2.17 -2.516 1 99 234 ILE B CA 1
ATOM 4281 C C . ILE B 1 234 ? 13.594 -3.08 -2.4 1 99 234 ILE B C 1
ATOM 4283 O O . ILE B 1 234 ? 13.227 -3.502 -1.301 1 99 234 ILE B O 1
ATOM 4287 N N . ILE B 1 235 ? 12.961 -3.377 -3.525 1 99 235 ILE B N 1
ATOM 4288 C CA . ILE B 1 235 ? 11.797 -4.254 -3.607 1 99 235 ILE B CA 1
ATOM 4289 C C . ILE B 1 235 ? 12.125 -5.465 -4.48 1 99 235 ILE B C 1
ATOM 4291 O O . ILE B 1 235 ? 12.656 -5.316 -5.586 1 99 235 ILE B O 1
ATOM 4295 N N . ASN B 1 236 ? 11.828 -6.676 -3.961 1 98.94 236 ASN B N 1
ATOM 4296 C CA . ASN B 1 236 ? 12.023 -7.883 -4.754 1 98.94 236 ASN B CA 1
ATOM 4297 C C . ASN B 1 236 ? 10.891 -8.883 -4.539 1 98.94 236 ASN B C 1
ATOM 4299 O O . ASN B 1 236 ? 10.797 -9.508 -3.479 1 98.94 236 ASN B O 1
ATOM 4303 N N . ASN B 1 237 ? 10.039 -8.961 -5.453 1 98.5 237 ASN B N 1
ATOM 4304 C CA . ASN B 1 237 ? 9.062 -10.039 -5.504 1 98.5 237 ASN B CA 1
ATOM 4305 C C . ASN B 1 237 ? 9.141 -10.805 -6.824 1 98.5 237 ASN B C 1
ATOM 4307 O O . ASN B 1 237 ? 8.109 -11.211 -7.371 1 98.5 237 ASN B O 1
ATOM 4311 N N . SER B 1 238 ? 10.336 -10.898 -7.367 1 97.31 238 SER B N 1
ATOM 4312 C CA . SER B 1 238 ? 10.656 -11.664 -8.57 1 97.31 238 SER B CA 1
ATOM 4313 C C . SER B 1 238 ? 11.328 -12.984 -8.219 1 97.31 238 SER B C 1
ATOM 4315 O O . SER B 1 238 ? 10.648 -13.977 -7.938 1 97.31 238 SER B O 1
ATOM 4317 N N . ARG B 1 239 ? 12.766 -12.945 -8.062 1 97.38 239 ARG B N 1
ATOM 4318 C CA . ARG B 1 239 ? 13.539 -14.125 -7.684 1 97.38 239 ARG B CA 1
ATOM 4319 C C . ARG B 1 239 ? 14.469 -13.82 -6.52 1 97.38 239 ARG B C 1
ATOM 4321 O O . ARG B 1 239 ? 15.18 -12.812 -6.531 1 97.38 239 ARG B O 1
ATOM 4328 N N . GLY B 1 240 ? 14.547 -14.719 -5.516 1 98.12 240 GLY B N 1
ATOM 4329 C CA . GLY B 1 240 ? 15.328 -14.508 -4.312 1 98.12 240 GLY B CA 1
ATOM 4330 C C . GLY B 1 240 ? 16.812 -14.344 -4.586 1 98.12 240 GLY B C 1
ATOM 4331 O O . GLY B 1 240 ? 17.438 -13.375 -4.145 1 98.12 240 GLY B O 1
ATOM 4332 N N . PRO B 1 241 ? 17.359 -15.195 -5.461 1 98.25 241 PRO B N 1
ATOM 4333 C CA . PRO B 1 241 ? 18.797 -15.219 -5.66 1 98.25 241 PRO B CA 1
ATOM 4334 C C . PRO B 1 241 ? 19.312 -14.008 -6.441 1 98.25 241 PRO B C 1
ATOM 4336 O O . PRO B 1 241 ? 20.516 -13.891 -6.695 1 98.25 241 PRO B O 1
ATOM 4339 N N . LEU B 1 242 ? 18.453 -13.125 -6.809 1 98.75 242 LEU B N 1
ATOM 4340 C CA . LEU B 1 242 ? 18.906 -11.867 -7.41 1 98.75 242 LEU B CA 1
ATOM 4341 C C . LEU B 1 242 ? 19.656 -11.016 -6.398 1 98.75 242 LEU B C 1
ATOM 4343 O O . LEU B 1 242 ? 20.406 -10.109 -6.777 1 98.75 242 LEU B O 1
ATOM 4347 N N . ILE B 1 243 ? 19.484 -11.297 -5.148 1 98.88 243 ILE B N 1
ATOM 4348 C CA . ILE B 1 243 ? 20.062 -10.516 -4.066 1 98.88 243 ILE B CA 1
ATOM 4349 C C . ILE B 1 243 ? 21.031 -11.391 -3.26 1 98.88 243 ILE B C 1
ATOM 4351 O O . ILE B 1 243 ? 20.688 -12.523 -2.895 1 98.88 243 ILE B O 1
ATOM 4355 N N . VAL B 1 244 ? 22.188 -10.922 -3.059 1 98.88 244 VAL B N 1
ATOM 4356 C CA . VAL B 1 244 ? 23.062 -11.516 -2.051 1 98.88 244 VAL B CA 1
ATOM 4357 C C . VAL B 1 244 ? 22.594 -11.102 -0.656 1 98.88 244 VAL B C 1
ATOM 4359 O O . VAL B 1 244 ? 22.812 -9.961 -0.234 1 98.88 244 VAL B O 1
ATOM 4362 N N . GLU B 1 245 ? 22.031 -12.047 0.075 1 98.88 245 GLU B N 1
ATOM 4363 C CA . GLU B 1 245 ? 21.25 -11.75 1.272 1 98.88 245 GLU B CA 1
ATOM 4364 C C . GLU B 1 245 ? 22.125 -11.18 2.381 1 98.88 245 GLU B C 1
ATOM 4366 O O . GLU B 1 245 ? 21.719 -10.281 3.113 1 98.88 245 GLU B O 1
ATOM 4371 N N . GLU B 1 246 ? 23.359 -11.688 2.52 1 98.81 246 GLU B N 1
ATOM 4372 C CA . GLU B 1 246 ? 24.266 -11.156 3.525 1 98.81 246 GLU B CA 1
ATOM 4373 C C . GLU B 1 246 ? 24.609 -9.695 3.246 1 98.81 246 GLU B C 1
ATOM 4375 O O . GLU B 1 246 ? 24.703 -8.891 4.172 1 98.81 246 GLU B O 1
ATOM 4380 N N . ASP B 1 247 ? 24.812 -9.383 2.018 1 98.88 247 ASP B N 1
ATOM 4381 C CA . ASP B 1 247 ? 25.156 -8.016 1.634 1 98.88 247 ASP B CA 1
ATOM 4382 C C . ASP B 1 247 ? 23.984 -7.07 1.887 1 98.88 247 ASP B C 1
ATOM 4384 O O . ASP B 1 247 ? 24.188 -5.945 2.355 1 98.88 247 ASP B O 1
ATOM 4388 N N . LEU B 1 248 ? 22.812 -7.5 1.577 1 98.94 248 LEU B N 1
ATOM 4389 C CA . LEU B 1 248 ? 21.641 -6.676 1.834 1 98.94 248 LEU B CA 1
ATOM 4390 C C . LEU B 1 248 ? 21.453 -6.449 3.33 1 98.94 248 LEU B C 1
ATOM 4392 O O . LEU B 1 248 ? 21.172 -5.332 3.764 1 98.94 248 LEU B O 1
ATOM 4396 N N . ARG B 1 249 ? 21.578 -7.555 4.148 1 98.88 249 ARG B N 1
ATOM 4397 C CA . ARG B 1 249 ? 21.516 -7.418 5.598 1 98.88 249 ARG B CA 1
ATOM 4398 C C . ARG B 1 249 ? 22.469 -6.348 6.098 1 98.88 249 ARG B C 1
ATOM 4400 O O . ARG B 1 249 ? 22.078 -5.469 6.875 1 98.88 249 ARG B O 1
ATOM 4407 N N . ASP B 1 250 ? 23.688 -6.41 5.625 1 98.88 250 ASP B N 1
ATOM 4408 C CA . ASP B 1 250 ? 24.688 -5.453 6.074 1 98.88 250 ASP B CA 1
ATOM 4409 C C . ASP B 1 250 ? 24.312 -4.031 5.668 1 98.88 250 ASP B C 1
ATOM 4411 O O . ASP B 1 250 ? 24.484 -3.092 6.445 1 98.88 250 ASP B O 1
ATOM 4415 N N . ALA B 1 251 ? 23.844 -3.844 4.473 1 98.94 251 ALA B N 1
ATOM 4416 C CA . ALA B 1 251 ? 23.453 -2.533 3.961 1 98.94 251 ALA B CA 1
ATOM 4417 C C . ALA B 1 251 ? 22.266 -1.973 4.738 1 98.94 251 ALA B C 1
ATOM 4419 O O . ALA B 1 251 ? 22.203 -0.769 4.996 1 98.94 251 ALA B O 1
ATOM 4420 N N . LEU B 1 252 ? 21.328 -2.803 5.105 1 98.88 252 LEU B N 1
ATOM 4421 C CA . LEU B 1 252 ? 20.188 -2.4 5.926 1 98.88 252 LEU B CA 1
ATOM 4422 C C . LEU B 1 252 ? 20.641 -1.981 7.32 1 98.88 252 LEU B C 1
ATOM 4424 O O . LEU B 1 252 ? 20.234 -0.929 7.816 1 98.88 252 LEU B O 1
ATOM 4428 N N . ASN B 1 253 ? 21.516 -2.76 7.891 1 98.75 253 ASN B N 1
ATOM 4429 C CA . ASN B 1 253 ? 21.969 -2.506 9.25 1 98.75 253 ASN B CA 1
ATOM 4430 C C . ASN B 1 253 ? 22.812 -1.232 9.328 1 98.75 253 ASN B C 1
ATOM 4432 O O . ASN B 1 253 ? 22.812 -0.548 10.352 1 98.75 253 ASN B O 1
ATOM 4436 N N . SER B 1 254 ? 23.531 -0.896 8.234 1 98.38 254 SER B N 1
ATOM 4437 C CA . SER B 1 254 ? 24.359 0.306 8.219 1 98.38 254 SER B CA 1
ATOM 4438 C C . SER B 1 254 ? 23.531 1.545 7.895 1 98.38 254 SER B C 1
ATOM 4440 O O . SER B 1 254 ? 23.984 2.672 8.086 1 98.38 254 SER B O 1
ATOM 4442 N N . GLY B 1 255 ? 22.359 1.344 7.289 1 98 255 GLY B N 1
ATOM 4443 C CA . GLY B 1 255 ? 21.516 2.461 6.891 1 98 255 GLY B CA 1
ATOM 4444 C C . GLY B 1 255 ? 21.703 2.875 5.445 1 98 255 GLY B C 1
ATOM 4445 O O . GLY B 1 255 ? 21 3.75 4.941 1 98 255 GLY B O 1
ATOM 4446 N N . LYS B 1 256 ? 22.688 2.205 4.777 1 98.69 256 LYS B N 1
ATOM 4447 C CA . LYS B 1 256 ? 22.844 2.441 3.346 1 98.69 256 LYS B CA 1
ATOM 4448 C C . LYS B 1 256 ? 21.562 2.162 2.584 1 98.69 256 LYS B C 1
ATOM 4450 O O . LYS B 1 256 ? 21.188 2.912 1.68 1 98.69 256 LYS B O 1
ATOM 4455 N N . VAL B 1 257 ? 20.969 1.115 2.887 1 98.88 257 VAL B N 1
ATOM 4456 C CA . VAL B 1 257 ? 19.625 0.789 2.422 1 98.88 257 VAL B CA 1
ATOM 4457 C C . VAL B 1 257 ? 18.609 1.119 3.512 1 98.88 257 VAL B C 1
ATOM 4459 O O . VAL B 1 257 ? 18.719 0.626 4.637 1 98.88 257 VAL B O 1
ATOM 4462 N N . ALA B 1 258 ? 17.641 1.966 3.203 1 98.62 258 ALA B N 1
ATOM 4463 C CA . ALA B 1 258 ? 16.688 2.445 4.203 1 98.62 258 ALA B CA 1
ATOM 4464 C C . ALA B 1 258 ? 15.664 1.371 4.539 1 98.62 258 ALA B C 1
ATOM 4466 O O . ALA B 1 258 ? 15.133 1.333 5.652 1 98.62 258 ALA B O 1
ATOM 4467 N N . GLY B 1 259 ? 15.32 0.567 3.598 1 98.81 259 GLY B N 1
ATOM 4468 C CA . GLY B 1 259 ? 14.352 -0.506 3.77 1 98.81 259 GLY B CA 1
ATOM 4469 C C . GLY B 1 259 ? 14.305 -1.459 2.59 1 98.81 259 GLY B C 1
ATOM 4470 O O . GLY B 1 259 ? 14.68 -1.094 1.474 1 98.81 259 GLY B O 1
ATOM 4471 N N . ALA B 1 260 ? 13.891 -2.654 2.816 1 98.94 260 ALA B N 1
ATOM 4472 C CA . ALA B 1 260 ? 13.695 -3.654 1.77 1 98.94 260 ALA B CA 1
ATOM 4473 C C . ALA B 1 260 ? 12.359 -4.383 1.944 1 98.94 260 ALA B C 1
ATOM 4475 O O . ALA B 1 260 ? 11.953 -4.684 3.07 1 98.94 260 ALA B O 1
ATOM 4476 N N . GLY B 1 261 ? 11.625 -4.527 0.895 1 98.94 261 GLY B N 1
ATOM 4477 C CA . GLY B 1 261 ? 10.43 -5.355 0.819 1 98.94 261 GLY B CA 1
ATOM 4478 C C . GLY B 1 261 ? 10.602 -6.562 -0.083 1 98.94 261 GLY B C 1
ATOM 4479 O O . GLY B 1 261 ? 10.797 -6.418 -1.293 1 98.94 261 GLY B O 1
ATOM 4480 N N . LEU B 1 262 ? 10.508 -7.738 0.496 1 98.94 262 LEU B N 1
ATOM 4481 C CA . LEU B 1 262 ? 10.844 -8.977 -0.202 1 98.94 262 LEU B CA 1
ATOM 4482 C C . LEU B 1 262 ? 9.703 -9.984 -0.096 1 98.94 262 LEU B C 1
ATOM 4484 O O . LEU B 1 262 ? 9.234 -10.289 1.004 1 98.94 262 LEU B O 1
ATOM 4488 N N . ASP B 1 263 ? 9.281 -10.5 -1.261 1 98.94 263 ASP B N 1
ATOM 4489 C CA . ASP B 1 263 ? 8.312 -11.594 -1.251 1 98.94 263 ASP B CA 1
ATOM 4490 C C . ASP B 1 263 ? 8.961 -12.906 -1.675 1 98.94 263 ASP B C 1
ATOM 4492 O O . ASP B 1 263 ? 8.266 -13.898 -1.931 1 98.94 263 ASP B O 1
ATOM 4496 N N . VAL B 1 264 ? 10.297 -12.898 -1.863 1 98.62 264 VAL B N 1
ATOM 4497 C CA . VAL B 1 264 ? 11.094 -14.07 -2.215 1 98.62 264 VAL B CA 1
ATOM 4498 C C . VAL B 1 264 ? 12.438 -14.016 -1.492 1 98.62 264 VAL B C 1
ATOM 4500 O O . VAL B 1 264 ? 12.93 -12.938 -1.161 1 98.62 264 VAL B O 1
ATOM 4503 N N . VAL B 1 265 ? 12.961 -15.12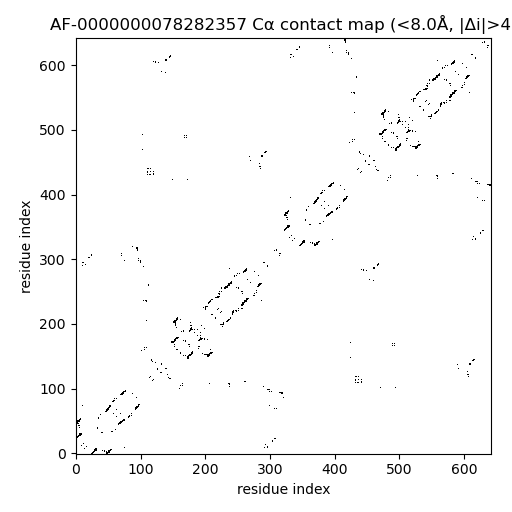5 -1.194 1 98.44 265 VAL B N 1
ATOM 4504 C CA . VAL B 1 265 ? 14.305 -15.281 -0.654 1 98.44 265 VAL B CA 1
ATOM 4505 C C . VAL B 1 265 ? 15.023 -16.422 -1.374 1 98.44 265 VAL B C 1
ATOM 4507 O O . VAL B 1 265 ? 14.43 -17.109 -2.201 1 98.44 265 VAL B O 1
ATOM 4510 N N . SER B 1 266 ? 16.219 -16.609 -1.124 1 97.31 266 SER B N 1
ATOM 4511 C CA . SER B 1 266 ? 17.047 -17.516 -1.896 1 97.31 266 SER B CA 1
ATOM 4512 C C . SER B 1 266 ? 16.594 -18.969 -1.729 1 97.31 266 SER B C 1
ATOM 4514 O O . SER B 1 266 ? 16.656 -19.75 -2.676 1 97.31 266 SER B O 1
ATOM 4516 N N . THR B 1 267 ? 16.172 -19.297 -0.53 1 96.06 267 THR B N 1
ATOM 4517 C CA . THR B 1 267 ? 15.648 -20.609 -0.234 1 96.06 267 THR B CA 1
ATOM 4518 C C . THR B 1 267 ? 14.242 -20.516 0.358 1 96.06 267 THR B C 1
ATOM 4520 O O . THR B 1 267 ? 14.023 -19.797 1.339 1 96.06 267 THR B O 1
ATOM 4523 N N . GLU B 1 268 ? 13.289 -21.281 -0.217 1 95.5 268 GLU B N 1
ATOM 4524 C CA . GLU B 1 268 ? 11.898 -21.188 0.219 1 95.5 268 GLU B CA 1
ATOM 4525 C C . GLU B 1 268 ? 11.305 -22.578 0.46 1 95.5 268 GLU B C 1
ATOM 4527 O O . GLU B 1 268 ? 11.453 -23.469 -0.371 1 95.5 268 GLU B O 1
ATOM 4532 N N . PRO B 1 269 ? 10.727 -22.812 1.528 1 96.81 269 PRO B N 1
ATOM 4533 C CA . PRO B 1 269 ? 10.508 -21.859 2.617 1 96.81 269 PRO B CA 1
ATOM 4534 C C . PRO B 1 269 ? 11.805 -21.312 3.203 1 96.81 269 PRO B C 1
ATOM 4536 O O . PRO B 1 269 ? 12.852 -21.969 3.1 1 96.81 269 PRO B O 1
ATOM 4539 N N . ILE B 1 270 ? 11.68 -20.188 3.844 1 98.44 270 ILE B N 1
ATOM 4540 C CA . ILE B 1 270 ? 12.859 -19.5 4.352 1 98.44 270 ILE B CA 1
ATOM 4541 C C . ILE B 1 270 ? 13.492 -20.312 5.473 1 98.44 270 ILE B C 1
ATOM 4543 O O . ILE B 1 270 ? 12.789 -20.984 6.234 1 98.44 270 ILE B O 1
ATOM 4547 N N . ARG B 1 271 ? 14.828 -20.281 5.543 1 97.56 271 ARG B N 1
ATOM 4548 C CA . ARG B 1 271 ? 15.539 -20.922 6.645 1 97.56 271 ARG B CA 1
ATOM 4549 C C . ARG B 1 271 ? 15.656 -19.984 7.84 1 97.56 271 ARG B C 1
ATOM 4551 O O . ARG B 1 271 ? 15.852 -18.781 7.676 1 97.56 271 ARG B O 1
ATOM 4558 N N . GLY B 1 272 ? 15.586 -20.562 8.961 1 97.31 272 GLY B N 1
ATOM 4559 C CA . GLY B 1 272 ? 15.641 -19.781 10.188 1 97.31 272 GLY B CA 1
ATOM 4560 C C . GLY B 1 272 ? 16.922 -19 10.344 1 97.31 272 GLY B C 1
ATOM 4561 O O . GLY B 1 272 ? 16.969 -17.984 11.055 1 97.31 272 GLY B O 1
ATOM 4562 N N . ASP B 1 273 ? 17.969 -19.453 9.648 1 97.88 273 ASP B N 1
ATOM 4563 C CA . ASP B 1 273 ? 19.266 -18.781 9.773 1 97.88 273 ASP B CA 1
ATOM 4564 C C . ASP B 1 273 ? 19.469 -17.781 8.641 1 97.88 273 ASP B C 1
ATOM 4566 O O . ASP B 1 273 ? 20.578 -17.266 8.453 1 97.88 273 ASP B O 1
ATOM 4570 N N . ASN B 1 274 ? 18.469 -17.547 7.875 1 98.56 274 ASN B N 1
ATOM 4571 C CA . ASN B 1 274 ? 18.578 -16.516 6.848 1 98.56 274 ASN B CA 1
ATOM 4572 C C . ASN B 1 274 ? 18.969 -15.172 7.441 1 98.56 274 ASN B C 1
ATOM 4574 O O . ASN B 1 274 ? 18.297 -14.672 8.352 1 98.56 274 ASN B O 1
ATOM 4578 N N . PRO B 1 275 ? 19.969 -14.547 6.945 1 98.62 275 PRO B N 1
ATOM 4579 C CA . PRO B 1 275 ? 20.453 -13.305 7.555 1 98.62 275 PRO B CA 1
ATOM 4580 C C . PRO B 1 275 ? 19.438 -12.172 7.477 1 98.62 275 PRO B C 1
ATOM 4582 O O . PRO B 1 275 ? 19.453 -11.258 8.305 1 98.62 275 PRO B O 1
ATOM 4585 N N . LEU B 1 276 ? 18.516 -12.211 6.605 1 98.81 276 LEU B N 1
ATOM 4586 C CA . LEU B 1 276 ? 17.547 -11.133 6.414 1 98.81 276 LEU B CA 1
ATOM 4587 C C . LEU B 1 276 ? 16.547 -11.094 7.566 1 98.81 276 LEU B C 1
ATOM 4589 O O . LEU B 1 276 ? 15.898 -10.07 7.793 1 98.81 276 LEU B O 1
ATOM 4593 N N . LEU B 1 277 ? 16.375 -12.203 8.281 1 98.62 277 LEU B N 1
ATOM 4594 C CA . LEU B 1 277 ? 15.422 -12.281 9.383 1 98.62 277 LEU B CA 1
ATOM 4595 C C . LEU B 1 277 ? 15.875 -11.398 10.547 1 98.62 277 LEU B C 1
ATOM 4597 O O . LEU B 1 277 ? 15.07 -11.039 11.406 1 98.62 277 LEU B O 1
ATOM 4601 N N . GLN B 1 278 ? 17.141 -11.008 10.508 1 97.69 278 GLN B N 1
ATOM 4602 C CA . GLN B 1 278 ? 17.672 -10.195 11.602 1 97.69 278 GLN B CA 1
ATOM 4603 C C . GLN B 1 278 ? 18.031 -8.789 11.109 1 97.69 278 GLN B C 1
ATOM 4605 O O . GLN B 1 278 ? 18.547 -7.98 11.875 1 97.69 278 GLN B O 1
ATOM 4610 N N . ALA B 1 279 ? 17.797 -8.578 9.883 1 98.62 279 ALA B N 1
ATOM 4611 C CA . ALA B 1 279 ? 18.125 -7.273 9.312 1 98.62 279 ALA B CA 1
ATOM 4612 C C . ALA B 1 279 ? 17.125 -6.211 9.766 1 98.62 279 ALA B C 1
ATOM 4614 O O . ALA B 1 279 ? 15.922 -6.488 9.875 1 98.62 279 ALA B O 1
ATOM 4615 N N . ARG B 1 280 ? 17.594 -4.992 9.992 1 97.44 280 ARG B N 1
ATOM 4616 C CA . ARG B 1 280 ? 16.719 -3.867 10.266 1 97.44 280 ARG B CA 1
ATOM 4617 C C . ARG B 1 280 ? 15.914 -3.479 9.031 1 97.44 280 ARG B C 1
ATOM 4619 O O . ARG B 1 280 ? 16.406 -3.574 7.906 1 97.44 280 ARG B O 1
ATOM 4626 N N . ASN B 1 281 ? 14.664 -3.055 9.297 1 97.88 281 ASN B N 1
ATOM 4627 C CA . ASN B 1 281 ? 13.844 -2.436 8.266 1 97.88 281 ASN B CA 1
ATOM 4628 C C . ASN B 1 281 ? 13.688 -3.348 7.051 1 97.88 281 ASN B C 1
ATOM 4630 O O . ASN B 1 281 ? 13.773 -2.891 5.91 1 97.88 281 ASN B O 1
ATOM 4634 N N . CYS B 1 282 ? 13.562 -4.629 7.27 1 98.81 282 CYS B N 1
ATOM 4635 C CA . CYS B 1 282 ? 13.383 -5.625 6.219 1 98.81 282 CYS B CA 1
ATOM 4636 C C . CYS B 1 282 ? 12.031 -6.309 6.336 1 98.81 282 CYS B C 1
ATOM 4638 O O . CYS B 1 282 ? 11.789 -7.066 7.281 1 98.81 282 CYS B O 1
ATOM 4640 N N . ILE B 1 283 ? 11.148 -6.023 5.406 1 98.88 283 ILE B N 1
ATOM 4641 C CA . ILE B 1 283 ? 9.836 -6.66 5.328 1 98.88 283 ILE B CA 1
ATOM 4642 C C . ILE B 1 283 ? 9.922 -7.906 4.453 1 98.88 283 ILE B C 1
ATOM 4644 O O . ILE B 1 283 ? 10.406 -7.848 3.32 1 98.88 283 ILE B O 1
ATOM 4648 N N . ILE B 1 284 ? 9.477 -9.062 4.938 1 98.94 284 ILE B N 1
ATOM 4649 C CA . ILE B 1 284 ? 9.492 -10.312 4.184 1 98.94 284 ILE B CA 1
ATOM 4650 C C . ILE B 1 284 ? 8.109 -10.953 4.227 1 98.94 284 ILE B C 1
ATOM 4652 O O . ILE B 1 284 ? 7.559 -11.188 5.305 1 98.94 284 ILE B O 1
ATOM 4656 N N . THR B 1 285 ? 7.52 -11.18 3.092 1 98.94 285 THR B N 1
ATOM 4657 C CA . THR B 1 285 ? 6.281 -11.945 2.969 1 98.94 285 THR B CA 1
ATOM 4658 C C . THR B 1 285 ? 6.547 -13.297 2.305 1 98.94 285 THR B C 1
ATOM 4660 O O . THR B 1 285 ? 7.562 -13.469 1.632 1 98.94 285 THR B O 1
ATOM 4663 N N . PRO B 1 286 ? 5.73 -14.289 2.52 1 98.75 286 PRO B N 1
ATOM 4664 C CA . PRO B 1 286 ? 6.062 -15.68 2.18 1 98.75 286 PRO B CA 1
ATOM 4665 C C . PRO B 1 286 ? 5.629 -16.062 0.766 1 98.75 286 PRO B C 1
ATOM 4667 O O . PRO B 1 286 ? 4.914 -17.047 0.582 1 98.75 286 PRO B O 1
ATOM 4670 N N . HIS B 1 287 ? 6.105 -15.312 -0.194 1 98.44 287 HIS B N 1
ATOM 4671 C CA . HIS B 1 287 ? 5.926 -15.617 -1.608 1 98.44 287 HIS B CA 1
ATOM 4672 C C . HIS B 1 287 ? 4.445 -15.688 -1.972 1 98.44 287 HIS B C 1
ATOM 4674 O O . HIS B 1 287 ? 3.988 -16.672 -2.549 1 98.44 287 HIS B O 1
ATOM 4680 N N . ILE B 1 288 ? 3.719 -14.547 -1.823 1 98.62 288 ILE B N 1
ATOM 4681 C CA . ILE B 1 288 ? 2.268 -14.609 -1.975 1 98.62 288 ILE B CA 1
ATOM 4682 C C . ILE B 1 288 ? 1.812 -13.562 -2.994 1 98.62 288 ILE B C 1
ATOM 4684 O O . ILE B 1 288 ? 0.613 -13.328 -3.16 1 98.62 288 ILE B O 1
ATOM 4688 N N . SER B 1 289 ? 2.717 -12.914 -3.719 1 98.38 289 SER B N 1
ATOM 4689 C CA . SER B 1 289 ? 2.375 -11.922 -4.73 1 98.38 289 SER B CA 1
ATOM 4690 C C . SER B 1 289 ? 1.43 -12.508 -5.777 1 98.38 289 SER B C 1
ATOM 4692 O O . SER B 1 289 ? 0.624 -11.781 -6.367 1 98.38 289 SER B O 1
ATOM 4694 N N . TRP B 1 290 ? 1.471 -13.781 -5.984 1 97.5 290 TRP B N 1
ATOM 4695 C CA . TRP B 1 290 ? 0.732 -14.469 -7.035 1 97.5 290 TRP B CA 1
ATOM 4696 C C . TRP B 1 290 ? -0.645 -14.898 -6.539 1 97.5 290 TRP B C 1
ATOM 4698 O O . TRP B 1 290 ? -1.512 -15.266 -7.34 1 97.5 290 TRP B O 1
ATOM 4708 N N . ALA B 1 291 ? -0.953 -14.789 -5.285 1 98.25 291 ALA B N 1
ATOM 4709 C CA . ALA B 1 291 ? -1.894 -15.711 -4.645 1 98.25 291 ALA B CA 1
ATOM 4710 C C . ALA B 1 291 ? -3.266 -15.062 -4.48 1 98.25 291 ALA B C 1
ATOM 4712 O O . ALA B 1 291 ? -4.195 -15.68 -3.959 1 98.25 291 ALA B O 1
ATOM 4713 N N . PRO B 1 292 ? -3.457 -13.758 -4.887 1 98.56 292 PRO B N 1
ATOM 4714 C CA . PRO B 1 292 ? -4.848 -13.297 -4.871 1 98.56 292 PRO B CA 1
ATOM 4715 C C . PRO B 1 292 ? -5.797 -14.258 -5.582 1 98.56 292 PRO B C 1
ATOM 4717 O O . PRO B 1 292 ? -5.406 -14.906 -6.551 1 98.56 292 PRO B O 1
ATOM 4720 N N . LYS B 1 293 ? -6.984 -14.328 -5.082 1 98 293 LYS B N 1
ATOM 4721 C CA . LYS B 1 293 ? -7.98 -15.258 -5.605 1 98 293 LYS B CA 1
ATOM 4722 C C . LYS B 1 293 ? -8.172 -15.078 -7.109 1 98 293 LYS B C 1
ATOM 4724 O O . LYS B 1 293 ? -8.266 -16.062 -7.848 1 98 293 LYS B O 1
ATOM 4729 N N . GLU B 1 294 ? -8.211 -13.844 -7.59 1 98.38 294 GLU B N 1
ATOM 4730 C CA . GLU B 1 294 ? -8.406 -13.531 -9 1 98.38 294 GLU B CA 1
ATOM 4731 C C . GLU B 1 294 ? -7.301 -14.141 -9.859 1 98.38 294 GLU B C 1
ATOM 4733 O O . GLU B 1 294 ? -7.57 -14.734 -10.898 1 98.38 294 GLU B O 1
ATOM 4738 N N . SER B 1 295 ? -6.07 -13.992 -9.422 1 98.06 295 SER B N 1
ATOM 4739 C CA . SER B 1 295 ? -4.934 -14.516 -10.172 1 98.06 295 SER B CA 1
ATOM 4740 C C . SER B 1 295 ? -4.922 -16.031 -10.164 1 98.06 295 SER B C 1
ATOM 4742 O O . SER B 1 295 ? -4.617 -16.672 -11.172 1 98.06 295 SER B O 1
ATOM 4744 N N . ARG B 1 296 ? -5.238 -16.641 -9.031 1 98.38 296 ARG B N 1
ATOM 4745 C CA . ARG B 1 296 ? -5.309 -18.109 -8.953 1 98.38 296 ARG B CA 1
ATOM 4746 C C . ARG B 1 296 ? -6.395 -18.641 -9.875 1 98.38 296 ARG B C 1
ATOM 4748 O O . ARG B 1 296 ? -6.219 -19.703 -10.5 1 98.38 296 ARG B O 1
ATOM 4755 N N . GLN B 1 297 ? -7.508 -17.953 -9.945 1 98.38 297 GLN B N 1
ATOM 4756 C CA . GLN B 1 297 ? -8.562 -18.375 -10.867 1 98.38 297 GLN B CA 1
ATOM 4757 C C . GLN B 1 297 ? -8.078 -18.344 -12.312 1 98.38 297 GLN B C 1
ATOM 4759 O O . GLN B 1 297 ? -8.328 -19.266 -13.078 1 98.38 297 GLN B O 1
ATOM 4764 N N . ARG B 1 298 ? -7.398 -17.234 -12.648 1 98.31 298 ARG B N 1
ATOM 4765 C CA . ARG B 1 298 ? -6.84 -17.156 -13.992 1 98.31 298 ARG B CA 1
ATOM 4766 C C . ARG B 1 298 ? -5.879 -18.312 -14.258 1 98.31 298 ARG B C 1
ATOM 4768 O O . ARG B 1 298 ? -5.902 -18.922 -15.336 1 98.31 298 ARG B O 1
ATOM 4775 N N . LEU B 1 299 ? -5.031 -18.578 -13.297 1 98.31 299 LEU B N 1
ATOM 4776 C CA . LEU B 1 299 ? -4.09 -19.688 -13.391 1 98.31 299 LEU B CA 1
ATOM 4777 C C . LEU B 1 299 ? -4.824 -21 -13.648 1 98.31 299 LEU B C 1
ATOM 4779 O O . LEU B 1 299 ? -4.469 -21.734 -14.562 1 98.31 299 LEU B O 1
ATOM 4783 N N . MET B 1 300 ? -5.867 -21.266 -12.914 1 98 300 MET B N 1
ATOM 4784 C CA . MET B 1 300 ? -6.648 -22.5 -13.055 1 98 300 MET B CA 1
ATOM 4785 C C . MET B 1 300 ? -7.324 -22.562 -14.414 1 98 300 MET B C 1
ATOM 4787 O O . MET B 1 300 ? -7.371 -23.625 -15.039 1 98 300 MET B O 1
ATOM 4791 N N . ASP B 1 301 ? -7.844 -21.422 -14.875 1 98.5 301 ASP B N 1
ATOM 4792 C CA . ASP B 1 301 ? -8.484 -21.375 -16.188 1 98.5 301 ASP B CA 1
ATOM 4793 C C . ASP B 1 301 ? -7.508 -21.75 -17.297 1 98.5 301 ASP B C 1
ATOM 4795 O O . ASP B 1 301 ? -7.855 -22.484 -18.219 1 98.5 301 ASP B O 1
ATOM 4799 N N . ILE B 1 302 ? -6.305 -21.25 -17.203 1 98.5 302 ILE B N 1
ATOM 4800 C CA . ILE B 1 302 ? -5.281 -21.547 -18.203 1 98.5 302 ILE B CA 1
ATOM 4801 C C . ILE B 1 302 ? -4.914 -23.031 -18.125 1 98.5 302 ILE B C 1
ATOM 4803 O O . ILE B 1 302 ? -4.746 -23.672 -19.156 1 98.5 302 ILE B O 1
ATOM 4807 N N . ALA B 1 303 ? -4.805 -23.562 -16.938 1 98.5 303 ALA B N 1
ATOM 4808 C CA . ALA B 1 303 ? -4.5 -24.984 -16.766 1 98.5 303 ALA B CA 1
ATOM 4809 C C . ALA B 1 303 ? -5.559 -25.859 -17.438 1 98.5 303 ALA B C 1
ATOM 4811 O O . ALA B 1 303 ? -5.23 -26.828 -18.109 1 98.5 303 ALA B O 1
ATOM 4812 N N . VAL B 1 304 ? -6.805 -25.5 -17.266 1 98.56 304 VAL B N 1
ATOM 4813 C CA . VAL B 1 304 ? -7.922 -26.234 -17.859 1 98.56 304 VAL B CA 1
ATOM 4814 C C . VAL B 1 304 ? -7.863 -26.109 -19.375 1 98.56 304 VAL B C 1
ATOM 4816 O O . VAL B 1 304 ? -8.023 -27.094 -20.094 1 98.56 304 VAL B O 1
ATOM 4819 N N . GLU B 1 305 ? -7.613 -24.906 -19.812 1 98.62 305 GLU B N 1
ATOM 4820 C CA . GLU B 1 305 ? -7.52 -24.672 -21.25 1 98.62 305 GLU B CA 1
ATOM 4821 C C . GLU B 1 305 ? -6.375 -25.484 -21.859 1 98.62 305 GLU B C 1
ATOM 4823 O O . GLU B 1 305 ? -6.504 -26 -22.969 1 98.62 305 GLU B O 1
ATOM 4828 N N . ASP B 1 306 ? -5.246 -25.516 -21.203 1 98.69 306 ASP B N 1
ATOM 4829 C CA . ASP B 1 306 ? -4.102 -26.312 -21.656 1 98.69 306 ASP B CA 1
ATOM 4830 C C . ASP B 1 306 ? -4.477 -27.766 -21.844 1 98.69 306 ASP B C 1
ATOM 4832 O O . ASP B 1 306 ? -4.188 -28.359 -22.891 1 98.69 306 ASP B O 1
ATOM 4836 N N . LEU B 1 307 ? -5.129 -28.344 -20.859 1 98.62 307 LEU B N 1
ATOM 4837 C CA . LEU B 1 307 ? -5.492 -29.766 -20.922 1 98.62 307 LEU B CA 1
ATOM 4838 C C . LEU B 1 307 ? -6.547 -30 -22 1 98.62 307 LEU B C 1
ATOM 4840 O O . LEU B 1 307 ? -6.48 -31 -22.734 1 98.62 307 LEU B O 1
ATOM 4844 N N . LYS B 1 308 ? -7.488 -29.125 -22.094 1 98.44 308 LYS B N 1
ATOM 4845 C CA . LYS B 1 308 ? -8.508 -29.219 -23.141 1 98.44 308 LYS B CA 1
ATOM 4846 C C . LYS B 1 308 ? -7.879 -29.188 -24.531 1 98.44 308 LYS B C 1
ATOM 4848 O O . LYS B 1 308 ? -8.227 -30 -25.391 1 98.44 308 LYS B O 1
ATOM 4853 N N . ALA B 1 309 ? -6.992 -28.234 -24.703 1 98.56 309 ALA B N 1
ATOM 4854 C CA . ALA B 1 309 ? -6.312 -28.094 -25.984 1 98.56 309 ALA B CA 1
ATOM 4855 C C . ALA B 1 309 ? -5.551 -29.375 -26.344 1 98.56 309 ALA B C 1
ATOM 4857 O O . ALA B 1 309 ? -5.523 -29.781 -27.5 1 98.56 309 ALA B O 1
ATOM 4858 N N . PHE B 1 310 ? -4.938 -29.984 -25.359 1 98.25 310 PHE B N 1
ATOM 4859 C CA . PHE B 1 310 ? -4.242 -31.25 -25.562 1 98.25 310 PHE B CA 1
ATOM 4860 C C . PHE B 1 310 ? -5.215 -32.344 -25.984 1 98.25 310 PHE B C 1
ATOM 4862 O O . PHE B 1 310 ? -4.957 -33.094 -26.938 1 98.25 310 PHE B O 1
ATOM 4869 N N . THR B 1 311 ? -6.309 -32.469 -25.328 1 97.38 311 THR B N 1
ATOM 4870 C CA . THR B 1 311 ? -7.316 -33.469 -25.625 1 97.38 311 THR B CA 1
ATOM 4871 C C . THR B 1 311 ? -7.867 -33.281 -27.031 1 97.38 311 THR B C 1
ATOM 4873 O O . THR B 1 311 ? -8.242 -34.25 -27.688 1 97.38 311 THR B O 1
ATOM 4876 N N . ASP B 1 312 ? -7.805 -32.062 -27.438 1 97.12 312 ASP B N 1
ATOM 4877 C CA . ASP B 1 312 ? -8.305 -31.734 -28.781 1 97.12 312 ASP B CA 1
ATOM 4878 C C . ASP B 1 312 ? -7.219 -31.938 -29.828 1 97.12 312 ASP B C 1
ATOM 4880 O O . ASP B 1 312 ? -7.465 -31.75 -31.031 1 97.12 312 ASP B O 1
ATOM 4884 N N . GLY B 1 313 ? -6.043 -32.25 -29.391 1 97.12 313 GLY B N 1
ATOM 4885 C CA . GLY B 1 313 ? -4.973 -32.594 -30.312 1 97.12 313 GLY B CA 1
ATOM 4886 C C . GLY B 1 313 ? -4.121 -31.406 -30.719 1 97.12 313 GLY B C 1
ATOM 4887 O O . GLY B 1 313 ? -3.314 -31.484 -31.641 1 97.12 313 GLY B O 1
ATOM 4888 N N . ALA B 1 314 ? -4.277 -30.281 -30.016 1 97.62 314 ALA B N 1
ATOM 4889 C CA . ALA B 1 314 ? -3.527 -29.062 -30.312 1 97.62 314 ALA B CA 1
ATOM 4890 C C . ALA B 1 314 ? -3.002 -28.422 -29.031 1 97.62 314 ALA B C 1
ATOM 4892 O O . ALA B 1 314 ? -3.445 -27.344 -28.641 1 97.62 314 ALA B O 1
ATOM 4893 N N . PRO B 1 315 ? -2.029 -29.094 -28.422 1 97.88 315 PRO B N 1
ATOM 4894 C CA . PRO B 1 315 ? -1.53 -28.578 -27.141 1 97.88 315 PRO B CA 1
ATOM 4895 C C . PRO B 1 315 ? -0.99 -27.156 -27.266 1 97.88 315 PRO B C 1
ATOM 4897 O O . PRO B 1 315 ? -0.375 -26.797 -28.266 1 97.88 315 PRO B O 1
ATOM 4900 N N . ILE B 1 316 ? -1.242 -26.297 -26.281 1 98.06 316 ILE B N 1
ATOM 4901 C CA . ILE B 1 316 ? -0.772 -24.922 -26.203 1 98.06 316 ILE B CA 1
ATOM 4902 C C . ILE B 1 316 ? 0.113 -24.75 -24.969 1 98.06 316 ILE B C 1
ATOM 4904 O O . ILE B 1 316 ? 0.099 -25.594 -24.062 1 98.06 316 ILE B O 1
ATOM 4908 N N . ASN B 1 317 ? 0.98 -23.688 -25 1 98.06 317 ASN B N 1
ATOM 4909 C CA . ASN B 1 317 ? 1.896 -23.359 -23.906 1 98.06 317 ASN B CA 1
ATOM 4910 C C . ASN B 1 317 ? 2.869 -24.5 -23.625 1 98.06 317 ASN B C 1
ATOM 4912 O O . ASN B 1 317 ? 3.18 -24.781 -22.469 1 98.06 317 ASN B O 1
ATOM 4916 N N . VAL B 1 318 ? 3.25 -25.219 -24.641 1 98.62 318 VAL B N 1
ATOM 4917 C CA . VAL B 1 318 ? 4.188 -26.328 -24.531 1 98.62 318 VAL B CA 1
ATOM 4918 C C . VAL B 1 318 ? 5.598 -25.797 -24.297 1 98.62 318 VAL B C 1
ATOM 4920 O O . VAL B 1 318 ? 6.086 -24.969 -25.078 1 98.62 318 VAL B O 1
ATOM 4923 N N . VAL B 1 319 ? 6.273 -26.25 -23.266 1 97.44 319 VAL B N 1
ATOM 4924 C CA . VAL B 1 319 ? 7.566 -25.672 -22.922 1 97.44 319 VAL B CA 1
ATOM 4925 C C . VAL B 1 319 ? 8.695 -26.594 -23.359 1 97.44 319 VAL B C 1
ATOM 4927 O O . VAL B 1 319 ? 9.867 -26.219 -23.328 1 97.44 319 VAL B O 1
ATOM 4930 N N . ASN B 1 320 ? 8.375 -27.859 -23.672 1 96.56 320 ASN B N 1
ATOM 4931 C CA . ASN B 1 320 ? 9.391 -28.812 -24.094 1 96.56 320 ASN B CA 1
ATOM 4932 C C . ASN B 1 320 ? 9.258 -29.141 -25.594 1 96.56 320 ASN B C 1
ATOM 4934 O O . ASN B 1 320 ? 9.266 -30.297 -25.969 1 96.56 320 ASN B O 1
ATOM 4938 N N . LYS B 1 321 ? 9.195 -28.156 -26.375 1 87.62 321 LYS B N 1
ATOM 4939 C CA . LYS B 1 321 ? 9.094 -28.328 -27.828 1 87.62 321 LYS B CA 1
ATOM 4940 C C . LYS B 1 321 ? 10.375 -28.922 -28.391 1 87.62 321 LYS B C 1
ATOM 4942 O O . LYS B 1 321 ? 11.469 -28.688 -27.859 1 87.62 321 LYS B O 1
#

pLDDT: mean 98.04, std 1.42, range [87.62, 99.0]

Foldseek 3Di:
DFEEEAACCLLCVPPDDCVLVVVLDHYHYDNHDDQPDLVRVLVRCPAGQEYEYARRAADLVSCVSHVNHQEYEYLAQDDVRYPLVSCVVSNHFYFYQNDQQLLLLLVVLVVLVQCLQAVPVVVVVCVVVPVCVVDPDVDDDDDHHDQQAAAEEEEEDCPSNNVSNLQVSVVSNHAYEYEDPDDDDSSVVRHHYDHPLVSQQRHLEYEYADDDDPVQFQVAAQVSLVNHAQQHEYEYLHEARSHPQVRVLVCQQVRSHVAYEYAYHNDPPDDPPRSLVVGPRYHYHPNCSQRPPSSSVSSSVVSSVQVVCVVVVHGPNGPSD/DFEEEAACCLLCVPPDDCVLVVVLDHYHYDNHDDQPDVVRVLVRCPAGQEYEYARRAADLVSCVSHVNHQEYEYLAQDDVRYPLVSCVVSNHFYFYQHDQQLLLLLVVLVVLVQCLQAVVVVVVVCVVVPVCVVDPDVDDDDDHHDQQAAAEEEEEDCPSNNVSNLQVSVVSNHAYEYEDPDDDDSSVVRHHYDHPLVSQQRHLEYEYADDDDPVQFQVAAQVSLVNHAQQHEYEYLHEARSHPQVRVLVCQQVRSHVAYEYAYHNDPPDDPPRSLVVGPRYHYHPNCSQRPPSSSVSSSVVSSVQVVCVVVVHGPNGPSD

Organism: NCBI:txid1796616

Nearest PDB structures (foldseek):
  5tx7-assembly1_B  TM=9.692E-01  e=1.039E-42  Nitratidesulfovibrio vulgaris
  2gcg-assembly1_B  TM=8.301E-01  e=4.043E-27  Homo sapiens
  6jwg-assembly1_B  TM=8.583E-01  e=2.634E-25  Pseudomonas sp. 101
  2nad-assembly1_B  TM=8.035E-01  e=8.520E-26  Pseudomonas sp. 101
  3wr5-assembly1_B  TM=8.094E-01  e=3.493E-25  Thiobacillus sp. KNK65MA

Radius of gyration: 28.03 Å; Cα contacts (8 Å, |Δi|>4): 1407; chains: 2; bounding box: 58×90×61 Å

Secondary structure (DSSP, 8-state):
-EEEES--TTT-SSSS--HHHHTTSEEEE-S---SS-HHHHHHHHTT-SEEEESSS-B-HHHHHH-TT--EEEESSS--TTB-HHHHHHTT--EE---SS-HHHHHHHHHHHHHHHHH-HHHHHHHHHTTTTTT-SSS---SS-----TT-EEEEE--SHHHHHHHHHHHHTT-EEEEE-SS--HHHHTT-EE--HHHHHHH-SEEEE-----TTTTT-BSHHHHHHSPTTEEEEE-S-GGGB-HHHHHHHHHHTSEEEEEES--SSSSPPTT-GGGG-TTEEE--S-TT-SHHHHHHHHHHHHHHHHHHHTT---SBS--/-EEEES--TTT-SSSS--HHHHTTSEEEE-S---SS-HHHHHHHHTT-SEEEESSS-B-HHHHHH-TT--EEEESSS--TTB-HHHHHHTT--EE---SS-HHHHHHHHHHHHHHHHH-HHHHHHHHHTTTTTT-SSS---SS-----TT-EEEEE--SHHHHHHHHHHHHTT-EEEEE-SS--HHHHTT-EE--HHHHHHH-SEEEE-----TTTTT-BSHHHHHHSPTTEEEEE-S-GGGB-HHHHHHHHHHTSEEEEEES--SSSSPPTT-GGGGSTTEEE--S-TT-SHHHHHHHHHHHHHHHHHHHTT---SBS--

Solvent-accessible surface area (backbone atoms only — not comparable to full-atom values): 32512 Å² total; per-residue (Å²): 94,37,34,30,30,43,35,39,28,86,72,44,79,70,88,64,78,66,60,72,53,39,72,68,31,54,65,45,76,31,58,65,53,58,72,79,44,61,66,60,50,43,64,65,47,47,76,25,29,32,42,32,29,56,69,46,58,40,46,62,70,41,54,70,72,30,72,51,52,52,36,35,38,32,72,32,61,69,60,82,44,43,40,46,66,57,33,37,77,72,69,26,54,35,23,48,39,84,86,48,34,46,68,34,38,19,51,38,55,51,38,39,50,38,40,68,27,61,37,56,46,59,41,23,51,40,39,70,72,43,49,38,51,69,40,93,44,68,46,66,78,95,61,84,34,59,50,56,55,74,36,30,36,18,29,38,21,52,53,71,38,27,42,42,33,39,42,31,42,42,44,52,44,25,44,42,35,27,25,53,96,73,80,50,73,76,42,55,76,58,25,49,78,46,54,64,68,55,35,38,49,63,19,45,29,38,37,45,43,43,77,84,40,86,88,34,48,39,56,43,26,62,73,50,54,71,47,30,36,80,46,21,32,41,36,32,70,55,53,23,49,33,41,32,52,65,41,50,24,50,32,24,64,70,46,44,26,53,31,36,27,27,28,47,54,72,49,73,42,43,57,91,80,44,55,49,75,74,25,48,57,50,45,39,40,48,53,49,46,54,56,16,54,63,28,34,49,45,44,50,51,50,54,38,49,34,54,50,28,41,76,70,72,54,65,48,62,58,74,46,120,94,36,34,29,30,44,36,39,28,85,71,43,80,69,87,63,79,64,59,72,54,39,72,68,29,53,64,46,77,30,56,66,53,59,72,78,45,60,66,58,50,43,63,67,47,46,77,24,28,31,42,34,29,57,71,47,58,41,44,61,69,44,52,70,72,29,73,50,52,53,35,37,40,32,71,33,61,71,61,82,44,41,40,47,65,60,32,37,75,70,68,24,54,37,24,44,40,85,85,49,35,42,68,36,38,18,52,39,54,50,38,39,52,38,39,68,26,61,37,56,45,58,41,23,50,40,40,69,70,43,49,37,50,69,40,94,45,68,45,66,77,94,63,84,34,58,52,56,54,75,37,30,36,18,29,39,20,51,54,72,39,28,40,43,34,42,43,30,42,43,44,52,42,25,44,43,35,27,24,54,96,73,80,50,72,75,42,56,76,58,25,49,78,46,54,64,69,56,36,37,49,63,19,46,31,37,38,45,44,43,78,84,40,87,88,32,47,40,55,43,25,62,71,50,53,68,49,30,37,81,47,21,31,42,36,34,70,54,53,23,48,32,41,33,51,64,39,49,24,52,31,25,64,71,44,44,27,54,32,35,26,28,27,46,50,73,51,74,42,43,56,91,79,43,56,50,77,74,26,48,57,50,45,40,39,46,54,49,46,54,57,16,55,62,27,33,49,46,42,50,51,49,53,40,48,35,52,51,28,40,77,72,72,53,66,47,62,58,73,45,120

InterPro domains:
  IPR006139 D-isomer specific 2-hydroxyacid dehydrogenase, catalytic domain [PF00389] (24-320)
  IPR006140 D-isomer specific 2-hydroxyacid dehydrogenase, NAD-binding domain [PF02826] (110-289)
  IPR029753 D-isomer specific 2-hydroxyacid dehydrogenase, NAD-binding domain conserved site [PS00670] (199-221)
  IPR029753 D-isomer specific 2-hydroxyacid dehydrogenase, NAD-binding domain conserved site [PS00671] (228-244)
  IPR036291 NAD(P)-binding domain superfamily [SSF51735] (104-290)
  IPR050418 D-isomer specific 2-hydroxyacid dehydrogenase, PdxB subfamily [PTHR43761] (2-320)

Sequence (642 aa):
MKIVVLDGYTENPGDLSWGDMEALGELTVYDRTSLTDMQEVIDRIGDADAVITNKTPLPKEVFDACRNIRYVGVLATGYNVVDVDTARERGIPVCNIPTYGTAAVGQFAIALLLEICHHIGHHDKAVHEGRWEKNSDWCFWDYPLIELADKTMGIVGFGRIGQATGRIAKALGMKVIANDEYPNDSGREIAHYVSREELFARADVIALHCPLFPSTQGLVNKESIAKMKDGVIIINNSRGPLIVEEDLRDALNSGKVAGAGLDVVSTEPIRGDNPLLQARNCIITPHISWAPKESRQRLMDIAVEDLKAFTDGAPINVVNKMKIVVLDGYTENPGDLSWGDMEALGELTVYDRTSLTDMQEVIDRIGDADAVITNKTPLPKEVFDACRNIRYVGVLATGYNVVDVDTARERGIPVCNIPTYGTAAVGQFAIALLLEICHHIGHHDKAVHEGRWEKNSDWCFWDYPLIELADKTMGIVGFGRIGQATGRIAKALGMKVIANDEYPNDSGREIAHYVSREELFARADVIALHCPLFPSTQGLVNKESIAKMKDGVIIINNSRGPLIVEEDLRDALNSGKVAGAGLDVVSTEPIRGDNPLLQARNCIITPHISWAPKESRQRLMDIAVEDLKAFTDGAPINVVNK